Protein AF-0000000075577951 (afdb_homodimer)

Solvent-accessible surface area (backbone atoms only — not comparable to full-atom values): 28422 Å² total; per-residue (Å²): 123,66,68,64,53,49,51,53,47,49,51,44,47,50,46,43,51,49,44,49,42,41,49,50,44,46,59,52,50,75,71,48,52,54,40,31,52,36,65,86,52,68,75,42,83,46,77,50,74,45,65,58,77,74,46,43,27,40,37,38,37,40,43,59,28,31,39,38,39,33,40,34,94,49,81,39,32,39,36,40,36,66,30,34,89,42,36,40,73,51,77,44,75,44,93,87,18,33,40,32,37,35,57,42,68,54,70,74,29,86,74,49,88,84,49,65,50,68,63,73,75,48,56,38,39,35,34,34,26,40,81,45,54,27,36,40,36,40,37,21,48,43,8,33,39,36,39,33,52,34,40,53,25,37,32,38,39,38,36,22,35,38,14,40,38,39,40,32,42,35,36,27,59,28,37,39,38,40,37,26,39,38,18,39,39,38,37,34,44,34,34,22,55,19,35,38,42,39,38,21,38,39,12,44,35,38,41,34,45,31,42,29,56,20,38,37,38,38,40,24,42,40,20,36,39,40,38,29,52,27,38,33,64,29,49,36,38,42,39,18,42,39,10,36,41,36,31,41,47,32,32,56,47,33,40,38,39,39,24,41,42,17,39,37,38,34,29,34,43,36,60,53,56,38,20,34,58,46,73,49,36,67,71,23,55,80,45,61,76,70,58,29,79,39,92,25,39,36,40,37,39,18,42,44,11,36,36,40,45,46,64,36,73,73,126,121,65,68,65,52,49,53,54,47,48,51,44,48,49,46,42,51,47,43,49,42,42,49,50,43,49,59,50,53,71,74,49,51,57,39,29,50,36,67,85,52,69,76,42,82,43,77,49,74,44,68,57,77,73,46,42,27,41,39,38,40,39,45,58,29,32,39,38,38,32,39,33,92,48,83,39,33,39,36,41,36,68,30,35,89,41,36,40,71,51,76,46,74,44,94,85,18,31,41,33,37,36,57,44,69,52,68,74,25,88,74,49,86,81,52,66,49,71,62,72,74,48,54,39,39,35,35,34,26,40,81,46,54,26,37,40,35,41,36,20,47,45,8,33,39,35,39,34,51,35,38,53,25,37,33,40,40,39,37,22,35,39,13,39,38,38,40,33,43,34,36,26,61,28,37,40,36,40,38,27,39,39,17,41,39,38,39,33,44,34,36,22,56,20,34,38,40,39,38,22,38,40,12,45,35,38,39,34,44,30,42,28,56,21,37,38,39,37,40,24,42,39,21,37,39,38,37,29,51,28,39,33,65,29,49,36,38,42,39,18,41,40,9,35,41,36,33,40,47,32,32,58,46,33,40,38,39,39,25,42,42,18,39,36,38,33,30,33,44,37,60,54,57,37,21,34,57,45,76,48,35,69,70,23,55,79,45,62,75,71,59,28,79,38,92,25,39,36,40,36,39,19,41,44,9,35,37,39,44,46,64,36,74,75,126

InterPro domains:
  IPR025164 Toastrack DUF4097 [PF13349] (63-309)

Secondary structure (DSSP, 8-state):
-HHHHHHHHHHHHHHHHHHHHHHHHHHHHHS--GGGG---PPPEEEEEEEESTT--EEEEE-SSSEEEEEEESSSEEEEEEEE-SSEEEEEEE-TTSEEEEEEEE--TTSS-SS--------EEEEEEETT--SEEEEEESSS-EEEEEEEEESEEEEEESSS-EEEEEEEESS-EEEEESSS-EEEEEEEESS-EEEEESSS-EEEEEEEESS-EEEEESSS-EEEEEEEESSEEEEEESSSPEEEEEEE-SEEEEEESSS-EEEEEES-GGGEEEEEEESSS-EE-PPP--SSEEEEEEESSS-EEEEEE---/-HHHHHHHHHHHHHHHHHHHHHHHHHHHHHS--GGGG---PPPEEEEEEEESTT--EEEEE-SSSEEEEEEESSSEEEEEEEE-SSEEEEEEE-TTSEEEEEEEE--TTSS-SS--------EEEEEEETT--SEEEEEESSS-EEEEEEEEESEEEEEESSS-EEEEEEEESS-EEEEESSS-EEEEEEEESS-EEEEESSS-EEEEEEEESS-EEEEESSS-EEEEEEEESSEEEEEESSS-EEEEEEE-SEEEEEESSS-EEEEEES-GGGEEEEEEESSS-EE-PPP--SSEEEEEEESSS-EEEEEE---

Nearest PDB structures (foldseek):
  4qrk-assembly1_A  TM=4.619E-01  e=5.070E-09  Clostridium sporogenes ATCC 15579
  4opw-assembly2_B  TM=3.211E-01  e=5.683E-05  Parabacteroides merdae ATCC 43184
  3ljy-assembly2_B  TM=3.492E-01  e=3.381E-04  Parabacteroides distasonis ATCC 8503
  5awf-assembly1_B  TM=2.574E-01  e=2.937E+00  Escherichia coli K-12
  4kh3-assembly1_A  TM=3.863E-01  e=9.010E+00  Escherichia coli CFT073

Structure (mmCIF, N/CA/C/O backbone):
data_AF-0000000075577951-model_v1
#
loop_
_entity.id
_entity.type
_entity.pdbx_description
1 polymer 'DUF4097 domain-containing protein'
#
loop_
_atom_site.group_PDB
_atom_site.id
_atom_site.type_symbol
_atom_site.label_atom_id
_atom_site.label_alt_id
_atom_site.label_comp_id
_atom_site.label_asym_id
_atom_site.label_entity_id
_atom_site.label_seq_id
_atom_site.pdbx_PDB_ins_code
_atom_site.Cartn_x
_atom_site.Cartn_y
_atom_site.Cartn_z
_atom_site.occupancy
_atom_site.B_iso_or_equiv
_atom_site.auth_seq_id
_atom_site.auth_comp_id
_atom_site.auth_asym_id
_atom_site.auth_atom_id
_atom_site.pdbx_PDB_model_num
ATOM 1 N N . MET A 1 1 ? -22.344 7.473 -13.438 1 26.8 1 MET A N 1
ATOM 2 C CA . MET A 1 1 ? -21.141 7.66 -14.25 1 26.8 1 MET A CA 1
ATOM 3 C C . MET A 1 1 ? -19.984 8.172 -13.406 1 26.8 1 MET A C 1
ATOM 5 O O . MET A 1 1 ? -18.828 8.117 -13.82 1 26.8 1 MET A O 1
ATOM 9 N N . LYS A 1 2 ? -20.391 9.039 -12.531 1 35.44 2 LYS A N 1
ATOM 10 C CA . LYS A 1 2 ? -19.516 9.875 -11.703 1 35.44 2 LYS A CA 1
ATOM 11 C C . LYS A 1 2 ? -18.734 9.023 -10.711 1 35.44 2 LYS A C 1
ATOM 13 O O . LYS A 1 2 ? -17.656 9.43 -10.25 1 35.44 2 LYS A O 1
ATOM 18 N N . SER A 1 3 ? -19.422 7.957 -10.344 1 35.75 3 SER A N 1
ATOM 19 C CA . SER A 1 3 ? -19 7.223 -9.156 1 35.75 3 SER A CA 1
ATOM 20 C C . SER A 1 3 ? -17.75 6.398 -9.422 1 35.75 3 SER A C 1
ATOM 22 O O . SER A 1 3 ? -16.844 6.332 -8.578 1 35.75 3 SER A O 1
ATOM 24 N N . LYS A 1 4 ? -17.672 5.883 -10.656 1 34.44 4 LYS A N 1
ATOM 25 C CA . LYS A 1 4 ? -16.516 5.109 -11.117 1 34.44 4 LYS A CA 1
ATOM 26 C C . LYS A 1 4 ? -15.266 5.973 -11.18 1 34.44 4 LYS A C 1
ATOM 28 O O . LYS A 1 4 ? -14.18 5.535 -10.789 1 34.44 4 LYS A O 1
ATOM 33 N N . TYR A 1 5 ? -15.492 7.168 -11.727 1 35.88 5 TYR A N 1
ATOM 34 C CA . TYR A 1 5 ? -14.43 8.148 -11.922 1 35.88 5 TYR A CA 1
ATOM 35 C C . TYR A 1 5 ? -13.82 8.555 -10.586 1 35.88 5 TYR A C 1
ATOM 37 O O . TYR A 1 5 ? -12.609 8.758 -10.484 1 35.88 5 TYR A O 1
ATOM 45 N N . SER A 1 6 ? -14.672 8.492 -9.664 1 41.22 6 SER A N 1
ATOM 46 C CA . SER A 1 6 ? -14.203 9.023 -8.391 1 41.22 6 SER A CA 1
ATOM 47 C C . SER A 1 6 ? -13.266 8.047 -7.691 1 41.22 6 SER A C 1
ATOM 49 O O . SER A 1 6 ? -12.266 8.445 -7.094 1 41.22 6 SER A O 1
ATOM 51 N N . ILE A 1 7 ? -13.555 6.734 -7.918 1 35.53 7 ILE A N 1
ATOM 52 C CA . ILE A 1 7 ? -12.695 5.723 -7.312 1 35.53 7 ILE A CA 1
ATOM 53 C C . ILE A 1 7 ? -11.336 5.711 -8.016 1 35.53 7 ILE A C 1
ATOM 55 O O . ILE A 1 7 ? -10.297 5.652 -7.363 1 35.53 7 ILE A O 1
ATOM 59 N N . LEU A 1 8 ? -11.312 5.77 -9.312 1 37.78 8 LEU A N 1
ATOM 60 C CA . LEU A 1 8 ? -10.094 5.867 -10.109 1 37.78 8 LEU A CA 1
ATOM 61 C C . LEU A 1 8 ? -9.273 7.086 -9.711 1 37.78 8 LEU A C 1
ATOM 63 O O . LEU A 1 8 ? -8.047 7.008 -9.594 1 37.78 8 LEU A O 1
ATOM 67 N N . MET A 1 9 ? -9.938 8.07 -9.508 1 39.5 9 MET A N 1
ATOM 68 C CA . MET A 1 9 ? -9.258 9.297 -9.109 1 39.5 9 MET A CA 1
ATOM 69 C C . MET A 1 9 ? -8.664 9.164 -7.707 1 39.5 9 MET A C 1
ATOM 71 O O . MET A 1 9 ? -7.586 9.688 -7.43 1 39.5 9 MET A O 1
ATOM 75 N N . LEU A 1 10 ? -9.344 8.461 -6.953 1 36.28 10 LEU A N 1
ATOM 76 C CA . LEU A 1 10 ? -8.875 8.289 -5.586 1 36.28 10 LEU A CA 1
ATOM 77 C C . LEU A 1 10 ? -7.633 7.402 -5.543 1 36.28 10 LEU A C 1
ATOM 79 O O . LEU A 1 10 ? -6.676 7.699 -4.824 1 36.28 10 LEU A O 1
ATOM 83 N N . ILE A 1 11 ? -7.695 6.363 -6.34 1 38.88 11 ILE A N 1
ATOM 84 C CA . ILE A 1 11 ? -6.531 5.5 -6.504 1 38.88 11 ILE A CA 1
ATOM 85 C C . ILE A 1 11 ? -5.41 6.273 -7.195 1 38.88 11 ILE A C 1
ATOM 87 O O . ILE A 1 11 ? -4.25 6.199 -6.785 1 38.88 11 ILE A O 1
ATOM 91 N N . ALA A 1 12 ? -5.777 6.98 -8.109 1 39.97 12 ALA A N 1
ATOM 92 C CA . ALA A 1 12 ? -4.836 7.895 -8.758 1 39.97 12 ALA A CA 1
ATOM 93 C C . ALA A 1 12 ? -4.23 8.859 -7.746 1 39.97 12 ALA A C 1
ATOM 95 O O . ALA A 1 12 ? -3.035 9.156 -7.793 1 39.97 12 ALA A O 1
ATOM 96 N N . GLY A 1 13 ? -5.082 9.336 -6.977 1 39.81 13 GLY A N 1
ATOM 97 C CA . GLY A 1 13 ? -4.566 10.234 -5.957 1 39.81 13 GLY A CA 1
ATOM 98 C C . GLY A 1 13 ? -3.586 9.57 -5.012 1 39.81 13 GLY A C 1
ATOM 99 O O . GLY A 1 13 ? -2.57 10.164 -4.645 1 39.81 13 GLY A O 1
ATOM 100 N N . GLY A 1 14 ? -3.963 8.359 -4.602 1 39.69 14 GLY A N 1
ATOM 101 C CA . GLY A 1 14 ? -3.01 7.621 -3.791 1 39.69 14 GLY A CA 1
ATOM 102 C C . GLY A 1 14 ? -1.728 7.289 -4.531 1 39.69 14 GLY A C 1
ATOM 103 O O . GLY A 1 14 ? -0.636 7.383 -3.965 1 39.69 14 GLY A O 1
ATOM 104 N N . LEU A 1 15 ? -1.855 6.836 -5.738 1 40.56 15 LEU A N 1
ATOM 105 C CA . LEU A 1 15 ? -0.686 6.645 -6.59 1 40.56 15 LEU A CA 1
ATOM 106 C C . LEU A 1 15 ? 0.047 7.965 -6.809 1 40.56 15 LEU A C 1
ATOM 108 O O . LEU A 1 15 ? 1.276 7.988 -6.895 1 40.56 15 LEU A O 1
ATOM 112 N N . ILE A 1 16 ? -0.67 8.93 -6.949 1 39.38 16 ILE A N 1
ATOM 113 C CA . ILE A 1 16 ? -0.046 10.25 -6.965 1 39.38 16 ILE A CA 1
ATOM 114 C C . ILE A 1 16 ? 0.729 10.469 -5.668 1 39.38 16 ILE A C 1
ATOM 116 O O . ILE A 1 16 ? 1.86 10.961 -5.688 1 39.38 16 ILE A O 1
ATOM 120 N N . LEU A 1 17 ? 0.07 10.164 -4.664 1 39.19 17 LEU A N 1
ATOM 121 C CA . LEU A 1 17 ? 0.799 10.344 -3.412 1 39.19 17 LEU A CA 1
ATOM 122 C C . LEU A 1 17 ? 2.025 9.438 -3.363 1 39.19 17 LEU A C 1
ATOM 124 O O . LEU A 1 17 ? 3.098 9.867 -2.926 1 39.19 17 LEU A O 1
ATOM 128 N N . LEU A 1 18 ? 1.826 8.156 -3.857 1 43.22 18 LEU A N 1
ATOM 129 C CA . LEU A 1 18 ? 2.99 7.285 -3.959 1 43.22 18 LEU A CA 1
ATOM 130 C C . LEU A 1 18 ? 3.959 7.793 -5.023 1 43.22 18 LEU A C 1
ATOM 132 O O . LEU A 1 18 ? 5.176 7.723 -4.844 1 43.22 18 LEU A O 1
ATOM 136 N N . GLY A 1 19 ? 3.416 8.141 -6.141 1 42.19 19 GLY A N 1
ATOM 137 C CA . GLY A 1 19 ? 4.246 8.836 -7.113 1 42.19 19 GLY A CA 1
ATOM 138 C C . GLY A 1 19 ? 4.992 10.016 -6.531 1 42.19 19 GLY A C 1
ATOM 139 O O . GLY A 1 19 ? 6.168 10.234 -6.844 1 42.19 19 GLY A O 1
ATOM 140 N N . ALA A 1 20 ? 4.297 10.836 -5.891 1 40.81 20 ALA A N 1
ATOM 141 C CA . ALA A 1 20 ? 4.953 11.984 -5.262 1 40.81 20 ALA A CA 1
ATOM 142 C C . ALA A 1 20 ? 6.039 11.523 -4.289 1 40.81 20 ALA A C 1
ATOM 144 O O . ALA A 1 20 ? 7.121 12.117 -4.234 1 40.81 20 ALA A O 1
ATOM 145 N N . ILE A 1 21 ? 5.707 10.586 -3.553 1 40.59 21 ILE A N 1
ATOM 146 C CA . ILE A 1 21 ? 6.75 10.078 -2.67 1 40.59 21 ILE A CA 1
ATOM 147 C C . ILE A 1 21 ? 7.922 9.555 -3.5 1 40.59 21 ILE A C 1
ATOM 149 O O . ILE A 1 21 ? 9.086 9.828 -3.191 1 40.59 21 ILE A O 1
ATOM 153 N N . LEU A 1 22 ? 7.539 8.797 -4.547 1 41.44 22 LEU A N 1
ATOM 154 C CA . LEU A 1 22 ? 8.594 8.266 -5.406 1 41.44 22 LEU A CA 1
ATOM 155 C C . LEU A 1 22 ? 9.297 9.391 -6.152 1 41.44 22 LEU A C 1
ATOM 157 O O . LEU A 1 22 ? 10.516 9.344 -6.359 1 41.44 22 LEU A O 1
ATOM 161 N N . SER A 1 23 ? 8.555 10.289 -6.633 1 40.75 23 SER A N 1
ATOM 162 C CA . SER A 1 23 ? 9.25 11.438 -7.199 1 40.75 23 SER A CA 1
ATOM 163 C C . SER A 1 23 ? 10.219 12.047 -6.191 1 40.75 23 SER A C 1
ATOM 165 O O . SER A 1 23 ? 11.312 12.477 -6.559 1 40.75 23 SER A O 1
ATOM 167 N N . LEU A 1 24 ? 9.781 12.211 -5.074 1 37.88 24 LEU A N 1
ATOM 168 C CA . LEU A 1 24 ? 10.688 12.734 -4.051 1 37.88 24 LEU A CA 1
ATOM 169 C C . LEU A 1 24 ? 11.867 11.789 -3.836 1 37.88 24 LEU A C 1
ATOM 171 O O . LEU A 1 24 ? 13 12.242 -3.678 1 37.88 24 LEU A O 1
ATOM 175 N N . LEU A 1 25 ? 11.484 10.477 -3.801 1 38.94 25 LEU A N 1
ATOM 176 C CA . LEU A 1 25 ? 12.609 9.562 -3.668 1 38.94 25 LEU A CA 1
ATOM 177 C C . LEU A 1 25 ? 13.477 9.578 -4.926 1 38.94 25 LEU A C 1
ATOM 179 O O . LEU A 1 25 ? 14.703 9.5 -4.84 1 38.94 25 LEU A O 1
ATOM 183 N N . ALA A 1 26 ? 12.93 9.43 -6.031 1 37.59 26 ALA A N 1
ATOM 184 C CA . ALA A 1 26 ? 13.711 9.516 -7.262 1 37.59 26 ALA A CA 1
ATOM 185 C C . ALA A 1 26 ? 14.633 10.734 -7.242 1 37.59 26 ALA A C 1
ATOM 187 O O . ALA A 1 26 ? 15.789 10.656 -7.664 1 37.59 26 ALA A O 1
ATOM 188 N N . PHE A 1 27 ? 14.07 11.875 -7 1 34.31 27 PHE A N 1
ATOM 189 C CA . PHE A 1 27 ? 14.945 13.039 -6.914 1 34.31 27 PHE A CA 1
ATOM 190 C C . PHE A 1 27 ? 15.977 12.867 -5.812 1 34.31 27 PHE A C 1
ATOM 192 O O . PHE A 1 27 ? 17.125 13.273 -5.961 1 34.31 27 PHE A O 1
ATOM 199 N N . ALA A 1 28 ? 15.492 12.555 -4.734 1 33.59 28 ALA A N 1
ATOM 200 C CA . ALA A 1 28 ? 16.469 12.43 -3.654 1 33.59 28 ALA A CA 1
ATOM 201 C C . ALA A 1 28 ? 17.578 11.453 -4.023 1 33.59 28 ALA A C 1
ATOM 203 O O . ALA A 1 28 ? 18.734 11.656 -3.654 1 33.59 28 ALA A O 1
ATOM 204 N N . LEU A 1 29 ? 17.141 10.281 -4.699 1 33.06 29 LEU A N 1
ATOM 205 C CA . LEU A 1 29 ? 18.156 9.273 -4.969 1 33.06 29 LEU A CA 1
ATOM 206 C C . LEU A 1 29 ? 18.859 9.555 -6.297 1 33.06 29 LEU A C 1
ATOM 208 O O . LEU A 1 29 ? 19.922 8.984 -6.578 1 33.06 29 LEU A O 1
ATOM 212 N N . VAL A 1 30 ? 18.266 10.047 -7.227 1 32.72 30 VAL A N 1
ATOM 213 C CA . VAL A 1 30 ? 18.922 10.016 -8.531 1 32.72 30 VAL A CA 1
ATOM 214 C C . VAL A 1 30 ? 20.328 10.594 -8.422 1 32.72 30 VAL A C 1
ATOM 216 O O . VAL A 1 30 ? 21.234 10.148 -9.117 1 32.72 30 VAL A O 1
ATOM 219 N N . GLY A 1 31 ? 20.453 11.609 -7.523 1 32.19 31 GLY A N 1
ATOM 220 C CA . GLY A 1 31 ? 21.781 12.211 -7.473 1 32.19 31 GLY A CA 1
ATOM 221 C C . GLY A 1 31 ? 22.391 12.188 -6.082 1 32.19 31 GLY A C 1
ATOM 222 O O . GLY A 1 31 ? 23.359 12.891 -5.816 1 32.19 31 GLY A O 1
ATOM 223 N N . PHE A 1 32 ? 21.531 11.734 -5.227 1 31.5 32 PHE A N 1
ATOM 224 C CA . PHE A 1 32 ? 22.078 11.82 -3.877 1 31.5 32 PHE A CA 1
ATOM 225 C C . PHE A 1 32 ? 23.141 10.75 -3.648 1 31.5 32 PHE A C 1
ATOM 227 O O . PHE A 1 32 ? 22.922 9.578 -3.98 1 31.5 32 PHE A O 1
ATOM 234 N N . ASN A 1 33 ? 24.203 11.07 -3.822 1 30.69 33 ASN A N 1
ATOM 235 C CA . ASN A 1 33 ? 25.281 10.203 -3.365 1 30.69 33 ASN A CA 1
ATOM 236 C C . ASN A 1 33 ? 25.375 10.195 -1.842 1 30.69 33 ASN A C 1
ATOM 238 O O . ASN A 1 33 ? 25.844 11.164 -1.241 1 30.69 33 ASN A O 1
ATOM 242 N N . TRP A 1 34 ? 24.547 9.492 -1.273 1 32.16 34 TRP A N 1
ATOM 243 C CA . TRP A 1 34 ? 24.328 9.297 0.157 1 32.16 34 TRP A CA 1
ATOM 244 C C . TRP A 1 34 ? 25.656 9.156 0.898 1 32.16 34 TRP A C 1
ATOM 246 O O . TRP A 1 34 ? 25.719 9.359 2.113 1 32.16 34 TRP A O 1
ATOM 256 N N . ASN A 1 35 ? 26.609 8.742 0.241 1 34.06 35 ASN A N 1
ATOM 257 C CA . ASN A 1 35 ? 27.891 8.453 0.857 1 34.06 35 ASN A CA 1
ATOM 258 C C . ASN A 1 35 ? 28.516 9.703 1.479 1 34.06 35 ASN A C 1
ATOM 260 O O . ASN A 1 35 ? 29.453 9.609 2.264 1 34.06 35 ASN A O 1
ATOM 264 N N . ALA A 1 36 ? 28.062 10.867 1.049 1 34.06 36 ALA A N 1
ATOM 265 C CA . ALA A 1 36 ? 28.734 12.094 1.466 1 34.06 36 ALA A CA 1
ATOM 266 C C . ALA A 1 36 ? 28.375 12.469 2.896 1 34.06 36 ALA A C 1
ATOM 268 O O . ALA A 1 36 ? 28.828 13.484 3.418 1 34.06 36 ALA A O 1
ATOM 269 N N . LEU A 1 37 ? 27.547 11.805 3.48 1 37.41 37 LEU A N 1
ATOM 270 C CA . LEU A 1 37 ? 26.922 12.391 4.66 1 37.41 37 LEU A CA 1
ATOM 271 C C . LEU A 1 37 ? 27.781 12.156 5.898 1 37.41 37 LEU A C 1
ATOM 273 O O . LEU A 1 37 ? 27.453 12.633 6.988 1 37.41 37 LEU A O 1
ATOM 277 N N . ASN A 1 38 ? 28.719 11.18 6.008 1 33.84 38 ASN A N 1
ATOM 278 C CA . ASN A 1 38 ? 29.281 10.859 7.316 1 33.84 38 ASN A CA 1
ATOM 279 C C . ASN A 1 38 ? 30.344 11.875 7.738 1 33.84 38 ASN A C 1
ATOM 281 O O . ASN A 1 38 ? 31.516 11.531 7.871 1 33.84 38 ASN A O 1
ATOM 285 N N . SER A 1 39 ? 30.469 13 7.199 1 40.56 39 SER A N 1
ATOM 286 C CA . SER A 1 39 ? 31.625 13.688 7.773 1 40.56 39 SER A CA 1
ATOM 287 C C . SER A 1 39 ? 31.297 14.266 9.148 1 40.56 39 SER A C 1
ATOM 289 O O . SER A 1 39 ? 30.25 14.867 9.336 1 40.56 39 SER A O 1
ATOM 291 N N . GLY A 1 40 ? 31.766 13.609 10.195 1 50.06 40 GLY A N 1
ATOM 292 C CA . GLY A 1 40 ? 31.906 14.055 11.578 1 50.06 40 GLY A CA 1
ATOM 293 C C . GLY A 1 40 ? 32.312 15.516 11.695 1 50.06 40 GLY A C 1
ATOM 294 O O . GLY A 1 40 ? 33.062 15.875 12.602 1 50.06 40 GLY A O 1
ATOM 295 N N . SER A 1 41 ? 31.953 16.234 10.664 1 59.75 41 SER A N 1
ATOM 296 C CA . SER A 1 41 ? 32.406 17.609 10.867 1 59.75 41 SER A CA 1
ATOM 297 C C . SER A 1 41 ? 31.609 18.281 11.992 1 59.75 41 SER A C 1
ATOM 299 O O . SER A 1 41 ? 30.453 17.922 12.25 1 59.75 41 SER A O 1
ATOM 301 N N . PRO A 1 42 ? 32.25 19.094 12.758 1 68.94 42 PRO A N 1
ATOM 302 C CA . PRO A 1 42 ? 31.594 19.781 13.875 1 68.94 42 PRO A CA 1
ATOM 303 C C . PRO A 1 42 ? 30.281 20.453 13.469 1 68.94 42 PRO A C 1
ATOM 305 O O . PRO A 1 42 ? 30.188 21 12.367 1 68.94 42 PRO A O 1
ATOM 308 N N . VAL A 1 43 ? 29.266 20.25 14.258 1 79.31 43 VAL A N 1
ATOM 309 C CA . VAL A 1 43 ? 27.938 20.828 14.062 1 79.31 43 VAL A CA 1
ATOM 310 C C . VAL A 1 43 ? 27.891 22.219 14.672 1 79.31 43 VAL A C 1
ATOM 312 O O . VAL A 1 43 ? 28.328 22.422 15.805 1 79.31 43 VAL A O 1
ATOM 315 N N . GLU A 1 44 ? 27.609 23.234 13.859 1 88.06 44 GLU A N 1
ATOM 316 C CA . GLU A 1 44 ? 27.438 24.594 14.344 1 88.06 44 GLU A CA 1
ATOM 317 C C . GLU A 1 44 ? 25.953 24.938 14.492 1 88.06 44 GLU A C 1
ATOM 319 O O . GLU A 1 44 ? 25.156 24.641 13.602 1 88.06 44 GLU A O 1
ATOM 324 N N . GLU A 1 45 ? 25.688 25.578 15.633 1 91.31 45 GLU A N 1
ATOM 325 C CA . GLU A 1 45 ? 24.328 26.078 15.875 1 91.31 45 GLU A CA 1
ATOM 326 C C . GLU A 1 45 ? 24.094 27.406 15.172 1 91.31 45 GLU A C 1
ATOM 328 O O . GLU A 1 45 ? 24.953 28.297 15.227 1 91.31 45 GLU A O 1
ATOM 333 N N . LYS A 1 46 ? 22.969 27.453 14.492 1 94.44 46 LYS A N 1
ATOM 334 C CA . LYS A 1 46 ? 22.641 28.688 13.766 1 94.44 46 LYS A CA 1
ATOM 335 C C . LYS A 1 46 ? 21.234 29.172 14.117 1 94.44 46 LYS A C 1
ATOM 337 O O . LYS A 1 46 ? 20.375 28.375 14.484 1 94.44 46 LYS A O 1
ATOM 342 N N . ASN A 1 47 ? 21.156 30.516 14.07 1 95.94 47 ASN A N 1
ATOM 343 C CA . ASN A 1 47 ? 19.875 31.156 14.266 1 95.94 47 ASN A CA 1
ATOM 344 C C . ASN A 1 47 ? 19.562 32.156 13.141 1 95.94 47 ASN A C 1
ATOM 346 O O . ASN A 1 47 ? 20.453 32.844 12.664 1 95.94 47 ASN A O 1
ATOM 350 N N . TYR A 1 48 ? 18.359 32.125 12.695 1 96.56 48 TYR A N 1
ATOM 351 C CA . TYR A 1 48 ? 17.859 33.062 11.688 1 96.56 48 TYR A CA 1
ATOM 352 C C . TYR A 1 48 ? 16.516 33.656 12.117 1 96.56 48 TYR A C 1
ATOM 354 O O . TYR A 1 48 ? 15.664 32.969 12.656 1 96.56 48 TYR A O 1
ATOM 362 N N . THR A 1 49 ? 16.375 34.969 12.031 1 96.75 49 THR A N 1
ATOM 363 C CA . THR A 1 49 ? 15.125 35.656 12.328 1 96.75 49 THR A CA 1
ATOM 364 C C . THR A 1 49 ? 14.617 36.406 11.109 1 96.75 49 THR A C 1
ATOM 366 O O . THR A 1 49 ? 15.406 36.812 10.266 1 96.75 49 THR A O 1
ATOM 369 N N . HIS A 1 50 ? 13.312 36.438 11.016 1 95.94 50 HIS A N 1
ATOM 370 C CA . HIS A 1 50 ? 12.695 37.188 9.93 1 95.94 50 HIS A CA 1
ATOM 371 C C . HIS A 1 50 ? 11.406 37.844 10.391 1 95.94 50 HIS A C 1
ATOM 373 O O . HIS A 1 50 ? 10.602 37.25 11.094 1 95.94 50 HIS A O 1
ATOM 379 N N . ASP A 1 51 ? 11.234 39.094 9.953 1 94.19 51 ASP A N 1
ATOM 380 C CA . ASP A 1 51 ? 10 39.812 10.25 1 94.19 51 ASP A CA 1
ATOM 381 C C . ASP A 1 51 ? 8.836 39.25 9.43 1 94.19 51 ASP A C 1
ATOM 383 O O . ASP A 1 51 ? 9.039 38.719 8.352 1 94.19 51 ASP A O 1
ATOM 387 N N . LEU A 1 52 ? 7.617 39.531 9.93 1 93.38 52 LEU A N 1
ATOM 388 C CA . LEU A 1 52 ? 6.43 39 9.258 1 93.38 52 LEU A CA 1
ATOM 389 C C . LEU A 1 52 ? 6.062 39.875 8.055 1 93.38 52 LEU A C 1
ATOM 391 O O . LEU A 1 52 ? 5.27 39.438 7.207 1 93.38 52 LEU A O 1
ATOM 395 N N . ASN A 1 53 ? 6.684 40.969 8.062 1 88.62 53 ASN A N 1
ATOM 396 C CA . ASN A 1 53 ? 6.301 41.906 7.008 1 88.62 53 ASN A CA 1
ATOM 397 C C . ASN A 1 53 ? 6.57 41.312 5.621 1 88.62 53 ASN A C 1
ATOM 399 O O . ASN A 1 53 ? 7.691 40.906 5.324 1 88.62 53 ASN A O 1
ATOM 403 N N . GLY A 1 54 ? 5.496 41.281 4.828 1 88.06 54 GLY A N 1
ATOM 404 C CA . GLY A 1 54 ? 5.609 40.844 3.445 1 88.06 54 GLY A CA 1
ATOM 405 C C . GLY A 1 54 ? 5.664 39.344 3.295 1 88.06 54 GLY A C 1
ATOM 406 O O . GLY A 1 54 ? 5.746 38.812 2.178 1 88.06 54 GLY A O 1
ATOM 407 N N . LEU A 1 55 ? 5.473 38.656 4.434 1 93.62 55 LEU A N 1
ATOM 408 C CA . LEU A 1 55 ? 5.562 37.219 4.383 1 93.62 55 LEU A CA 1
ATOM 409 C C . LEU A 1 55 ? 4.184 36.594 4.199 1 93.62 55 LEU A C 1
ATOM 411 O O . LEU A 1 55 ? 3.248 36.906 4.938 1 93.62 55 LEU A O 1
ATOM 415 N N . ASN A 1 56 ? 4.062 35.75 3.203 1 94.06 56 ASN A N 1
ATOM 416 C CA . ASN A 1 56 ? 2.768 35.094 3.002 1 94.06 56 ASN A CA 1
ATOM 417 C C . ASN A 1 56 ? 2.891 33.594 3.02 1 94.06 56 ASN A C 1
ATOM 419 O O . ASN A 1 56 ? 1.892 32.875 2.883 1 94.06 56 ASN A O 1
ATOM 423 N N . GLY A 1 57 ? 4.117 33.125 3.197 1 96.31 57 GLY A N 1
ATOM 424 C CA . GLY A 1 57 ? 4.27 31.672 3.232 1 96.31 57 GLY A CA 1
ATOM 425 C C . GLY A 1 57 ? 5.582 31.219 3.844 1 96.31 57 GLY A C 1
ATOM 426 O O . GLY A 1 57 ? 6.586 31.922 3.764 1 96.31 57 GLY A O 1
ATOM 427 N N . LEU A 1 58 ? 5.598 30.109 4.441 1 97.38 58 LEU A N 1
ATOM 428 C CA . LEU A 1 58 ? 6.758 29.406 4.965 1 97.38 58 LEU A CA 1
ATOM 429 C C . LEU A 1 58 ? 6.875 28.016 4.328 1 97.38 58 LEU A C 1
ATOM 431 O O . LEU A 1 58 ? 5.969 27.188 4.453 1 97.38 58 LEU A O 1
ATOM 435 N N . VAL A 1 59 ? 7.941 27.797 3.607 1 93.06 59 VAL A N 1
ATOM 436 C CA . VAL A 1 59 ? 8.141 26.531 2.904 1 93.06 59 VAL A CA 1
ATOM 437 C C . VAL A 1 59 ? 9.422 25.859 3.402 1 93.06 59 VAL A C 1
ATOM 439 O O . VAL A 1 59 ? 10.516 26.391 3.229 1 93.06 59 VAL A O 1
ATOM 442 N N . VAL A 1 60 ? 9.25 24.703 4.004 1 94.12 60 VAL A N 1
ATOM 443 C CA . VAL A 1 60 ? 10.391 23.984 4.57 1 94.12 60 VAL A CA 1
ATOM 444 C C . VAL A 1 60 ? 10.562 22.641 3.861 1 94.12 60 VAL A C 1
ATOM 446 O O . VAL A 1 60 ? 9.625 21.844 3.793 1 94.12 60 VAL A O 1
ATOM 449 N N . THR A 1 61 ? 11.672 22.406 3.324 1 84.94 61 THR A N 1
ATOM 450 C CA . THR A 1 61 ? 11.992 21.141 2.695 1 84.94 61 THR A CA 1
ATOM 451 C C . THR A 1 61 ? 13.188 20.484 3.381 1 84.94 61 THR A C 1
ATOM 453 O O . THR A 1 61 ? 14.305 21.016 3.342 1 84.94 61 THR A O 1
ATOM 456 N N . GLY A 1 62 ? 12.828 19.359 3.979 1 80.62 62 GLY A N 1
ATOM 457 C CA . GLY A 1 62 ? 13.883 18.625 4.672 1 80.62 62 GLY A CA 1
ATOM 458 C C . GLY A 1 62 ? 14.242 17.328 4 1 80.62 62 GLY A C 1
ATOM 459 O O . GLY A 1 62 ? 13.664 16.969 2.973 1 80.62 62 GLY A O 1
ATOM 460 N N . LEU A 1 63 ? 15.234 16.688 4.527 1 78.75 63 LEU A N 1
ATOM 461 C CA . LEU A 1 63 ? 15.68 15.367 4.086 1 78.75 63 LEU A CA 1
ATOM 462 C C . LEU A 1 63 ? 15.422 14.32 5.16 1 78.75 63 LEU A C 1
ATOM 464 O O . LEU A 1 63 ? 14.375 13.664 5.16 1 78.75 63 LEU A O 1
ATOM 468 N N . ASP A 1 64 ? 16.281 14.18 6.113 1 78.38 64 ASP A N 1
ATOM 469 C CA . ASP A 1 64 ? 16.078 13.227 7.203 1 78.38 64 ASP A CA 1
ATOM 470 C C . ASP A 1 64 ? 15.922 13.953 8.539 1 78.38 64 ASP A C 1
ATOM 472 O O . ASP A 1 64 ? 15.852 13.312 9.594 1 78.38 64 ASP A O 1
ATOM 476 N N . ASP A 1 65 ? 15.852 15.312 8.445 1 83.38 65 ASP A N 1
ATOM 477 C CA . ASP A 1 65 ? 15.727 16.094 9.672 1 83.38 65 ASP A CA 1
ATOM 478 C C . ASP A 1 65 ? 14.273 16.188 10.125 1 83.38 65 ASP A C 1
ATOM 480 O O . ASP A 1 65 ? 13.352 16.125 9.305 1 83.38 65 ASP A O 1
ATOM 484 N N . THR A 1 66 ? 14.203 16.297 11.461 1 92.75 66 THR A N 1
ATOM 485 C CA . THR A 1 66 ? 12.898 16.609 12.039 1 92.75 66 THR A CA 1
ATOM 486 C C . THR A 1 66 ? 12.586 18.094 11.891 1 92.75 66 THR A C 1
ATOM 488 O O . THR A 1 66 ? 13.422 18.953 12.18 1 92.75 66 THR A O 1
ATOM 491 N N . VAL A 1 67 ? 11.461 18.422 11.391 1 96.5 67 VAL A N 1
ATOM 492 C CA . VAL A 1 67 ? 10.984 19.797 11.266 1 96.5 67 VAL A CA 1
ATOM 493 C C . VAL A 1 67 ? 9.914 20.078 12.312 1 96.5 67 VAL A C 1
ATOM 495 O O . VAL A 1 67 ? 8.883 19.406 12.352 1 96.5 67 VAL A O 1
ATOM 498 N N . VAL A 1 68 ? 10.234 21.031 13.18 1 98.25 68 VAL A N 1
ATOM 499 C CA . VAL A 1 68 ? 9.281 21.438 14.203 1 98.25 68 VAL A CA 1
ATOM 500 C C . VAL A 1 68 ? 8.859 22.891 13.969 1 98.25 68 VAL A C 1
ATOM 502 O O . VAL A 1 68 ? 9.695 23.797 13.977 1 98.25 68 VAL A O 1
ATOM 505 N N . ILE A 1 69 ? 7.582 23.109 13.75 1 98.38 69 ILE A N 1
ATOM 506 C CA . ILE A 1 69 ? 7.035 24.453 13.594 1 98.38 69 ILE A CA 1
ATOM 507 C C . ILE A 1 69 ? 6.004 24.719 14.688 1 98.38 69 ILE A C 1
ATOM 509 O O . ILE A 1 69 ? 4.988 24.031 14.773 1 98.38 69 ILE A O 1
ATOM 513 N N . THR A 1 70 ? 6.266 25.719 15.469 1 98.25 70 THR A N 1
ATOM 514 C CA . THR A 1 70 ? 5.375 25.984 16.594 1 98.25 70 THR A CA 1
ATOM 515 C C . THR A 1 70 ? 5.012 27.469 16.641 1 98.25 70 THR A C 1
ATOM 517 O O . THR A 1 70 ? 5.812 28.328 16.266 1 98.25 70 THR A O 1
ATOM 520 N N . GLY A 1 71 ? 3.828 27.734 17.141 1 97.44 71 GLY A N 1
ATOM 521 C CA . GLY A 1 71 ? 3.432 29.109 17.375 1 97.44 71 GLY A CA 1
ATOM 522 C C . GLY A 1 71 ? 4.184 29.766 18.531 1 97.44 71 GLY A C 1
ATOM 523 O O . GLY A 1 71 ? 4.539 29.094 19.5 1 97.44 71 GLY A O 1
ATOM 524 N N . SER A 1 72 ? 4.406 31.062 18.328 1 96.5 72 SER A N 1
ATOM 525 C CA . SER A 1 72 ? 5.098 31.797 19.359 1 96.5 72 SER A CA 1
ATOM 526 C C . SER A 1 72 ? 4.449 33.156 19.594 1 96.5 72 SER A C 1
ATOM 528 O O . SER A 1 72 ? 3.697 33.656 18.75 1 96.5 72 SER A O 1
ATOM 530 N N . ASP A 1 73 ? 4.789 33.781 20.781 1 94.38 73 ASP A N 1
ATOM 531 C CA . ASP A 1 73 ? 4.285 35.125 21.094 1 94.38 73 ASP A CA 1
ATOM 532 C C . ASP A 1 73 ? 5.262 36.219 20.641 1 94.38 73 ASP A C 1
ATOM 534 O O . ASP A 1 73 ? 4.984 37.406 20.781 1 94.38 73 ASP A O 1
ATOM 538 N N . ASP A 1 74 ? 6.293 35.75 20 1 93.19 74 ASP A N 1
ATOM 539 C CA . ASP A 1 74 ? 7.25 36.688 19.469 1 93.19 74 ASP A CA 1
ATOM 540 C C . ASP A 1 74 ? 6.688 37.406 18.234 1 93.19 74 ASP A C 1
ATOM 542 O O . ASP A 1 74 ? 5.68 36.969 17.672 1 93.19 74 ASP A O 1
ATOM 546 N N . ASP A 1 75 ? 7.332 38.5 17.875 1 93 75 ASP A N 1
ATOM 547 C CA . ASP A 1 75 ? 6.848 39.25 16.719 1 93 75 ASP A CA 1
ATOM 548 C C . ASP A 1 75 ? 7.59 38.875 15.445 1 93 75 ASP A C 1
ATOM 550 O O . ASP A 1 75 ? 7.246 39.344 14.359 1 93 75 ASP A O 1
ATOM 554 N N . GLN A 1 76 ? 8.578 37.938 15.656 1 96.19 76 GLN A N 1
ATOM 555 C CA . GLN A 1 76 ? 9.359 37.531 14.5 1 96.19 76 GLN A CA 1
ATOM 556 C C . GLN A 1 76 ? 9.43 36 14.398 1 96.19 76 GLN A C 1
ATOM 558 O O . GLN A 1 76 ? 9.258 35.281 15.398 1 96.19 76 GLN A O 1
ATOM 563 N N . ILE A 1 77 ? 9.602 35.562 13.164 1 97.31 77 ILE A N 1
ATOM 564 C CA . ILE A 1 77 ? 9.922 34.156 12.977 1 97.31 77 ILE A CA 1
ATOM 565 C C . ILE A 1 77 ? 11.336 33.875 13.484 1 97.31 77 ILE A C 1
ATOM 567 O O . ILE A 1 77 ? 12.266 34.625 13.203 1 97.31 77 ILE A O 1
ATOM 571 N N . ASN A 1 78 ? 11.484 32.875 14.258 1 97.94 78 ASN A N 1
ATOM 572 C CA . ASN A 1 78 ? 12.781 32.406 14.734 1 97.94 78 ASN A CA 1
ATOM 573 C C . ASN A 1 78 ? 13.078 31 14.25 1 97.94 78 ASN A C 1
ATOM 575 O O . ASN A 1 78 ? 12.281 30.094 14.461 1 97.94 78 ASN A O 1
ATOM 579 N N . ILE A 1 79 ? 14.156 30.859 13.602 1 97.81 79 ILE A N 1
ATOM 580 C CA . ILE A 1 79 ? 14.57 29.562 13.086 1 97.81 79 ILE A CA 1
ATOM 581 C C . ILE A 1 79 ? 15.875 29.125 13.758 1 97.81 79 ILE A C 1
ATOM 583 O O . ILE A 1 79 ? 16.891 29.828 13.672 1 97.81 79 ILE A O 1
ATOM 587 N N . HIS A 1 80 ? 15.828 28.016 14.406 1 96.69 80 HIS A N 1
ATOM 588 C CA . HIS A 1 80 ? 16.984 27.406 15.055 1 96.69 80 HIS A CA 1
ATOM 589 C C . HIS A 1 80 ? 17.375 26.109 14.359 1 96.69 80 HIS A C 1
ATOM 591 O O . HIS A 1 80 ? 16.547 25.203 14.203 1 96.69 80 HIS A O 1
ATOM 597 N N . TYR A 1 81 ? 18.562 26.047 13.898 1 93.75 81 TYR A N 1
ATOM 598 C CA . TYR A 1 81 ? 18.984 24.859 13.156 1 93.75 81 TYR A CA 1
ATOM 599 C C . TYR A 1 81 ? 20.484 24.609 13.359 1 93.75 81 TYR A C 1
ATOM 601 O O . TYR A 1 81 ? 21.156 25.344 14.086 1 93.75 81 TYR A O 1
ATOM 609 N N . PHE A 1 82 ? 20.906 23.453 12.781 1 88.81 82 PHE A N 1
ATOM 610 C CA . PHE A 1 82 ? 22.297 23.031 12.898 1 88.81 82 PHE A CA 1
ATOM 611 C C . PHE A 1 82 ? 22.891 22.734 11.531 1 88.81 82 PHE A C 1
ATOM 613 O O . PHE A 1 82 ? 22.219 22.172 10.664 1 88.81 82 PHE A O 1
ATOM 620 N N . GLU A 1 83 ? 24.094 23.281 11.367 1 85.69 83 GLU A N 1
ATOM 621 C CA . GLU A 1 83 ? 24.766 23 10.102 1 85.69 83 GLU A CA 1
ATOM 622 C C . GLU A 1 83 ? 26.188 22.5 10.336 1 85.69 83 GLU A C 1
ATOM 624 O O . GLU A 1 83 ? 26.719 22.625 11.438 1 85.69 83 GLU A O 1
ATOM 629 N N . ASN A 1 84 ? 26.625 21.812 9.391 1 80.81 84 ASN A N 1
ATOM 630 C CA . ASN A 1 84 ? 28.031 21.516 9.258 1 80.81 84 ASN A CA 1
ATOM 631 C C . ASN A 1 84 ? 28.5 21.578 7.805 1 80.81 84 ASN A C 1
ATOM 633 O O . ASN A 1 84 ? 27.781 22.125 6.953 1 80.81 84 ASN A O 1
ATOM 637 N N . ASP A 1 85 ? 29.734 21.281 7.621 1 75.19 85 ASP A N 1
ATOM 638 C CA . ASP A 1 85 ? 30.328 21.438 6.293 1 75.19 85 ASP A CA 1
ATOM 639 C C . ASP A 1 85 ? 29.578 20.609 5.258 1 75.19 85 ASP A C 1
ATOM 641 O O . ASP A 1 85 ? 29.625 20.891 4.062 1 75.19 85 ASP A O 1
ATOM 645 N N . GLN A 1 86 ? 28.734 19.719 5.793 1 72.44 86 GLN A N 1
ATOM 646 C CA . GLN A 1 86 ? 28.125 18.781 4.855 1 72.44 86 GLN A CA 1
ATOM 647 C C . GLN A 1 86 ? 26.609 18.969 4.801 1 72.44 86 GLN A C 1
ATOM 649 O O . GLN A 1 86 ? 25.953 18.5 3.869 1 72.44 86 GLN A O 1
ATOM 654 N N . SER A 1 87 ? 26.141 19.5 5.75 1 79.25 87 SER A N 1
ATOM 655 C CA . SER A 1 87 ? 24.703 19.688 5.883 1 79.25 87 SER A CA 1
ATOM 656 C C . SER A 1 87 ? 24.359 21.156 6.176 1 79.25 87 SER A C 1
ATOM 658 O O . SER A 1 87 ? 24.719 21.672 7.23 1 79.25 87 SER A O 1
ATOM 660 N N . THR A 1 88 ? 23.766 21.75 5.117 1 85.38 88 THR A N 1
ATOM 661 C CA . THR A 1 88 ? 23.484 23.172 5.27 1 85.38 88 THR A CA 1
ATOM 662 C C . THR A 1 88 ? 22.016 23.469 4.957 1 85.38 88 THR A C 1
ATOM 664 O O . THR A 1 88 ? 21.328 22.641 4.359 1 85.38 88 THR A O 1
ATOM 667 N N . TYR A 1 89 ? 21.562 24.609 5.473 1 89.25 89 TYR A N 1
ATOM 668 C CA . TYR A 1 89 ? 20.25 25.125 5.145 1 89.25 89 TYR A CA 1
ATOM 669 C C . TYR A 1 89 ? 20.359 26.391 4.309 1 89.25 89 TYR A C 1
ATOM 671 O O . TYR A 1 89 ? 21.094 27.312 4.66 1 89.25 89 TYR A O 1
ATOM 679 N N . GLN A 1 90 ? 19.672 26.375 3.197 1 91.75 90 GLN A N 1
ATOM 680 C CA . GLN A 1 90 ? 19.5 27.609 2.42 1 91.75 90 GLN A CA 1
ATOM 681 C C . GLN A 1 90 ? 18.172 28.281 2.768 1 91.75 90 GLN A C 1
ATOM 683 O O . GLN A 1 90 ? 17.109 27.703 2.602 1 91.75 90 GLN A O 1
ATOM 688 N N . ILE A 1 91 ? 18.234 29.516 3.355 1 95.5 91 ILE A N 1
ATOM 689 C CA . ILE A 1 91 ? 17.062 30.281 3.707 1 95.5 91 ILE A CA 1
ATOM 690 C C . ILE A 1 91 ? 16.938 31.5 2.787 1 95.5 91 ILE A C 1
ATOM 692 O O . ILE A 1 91 ? 17.844 32.344 2.75 1 95.5 91 ILE A O 1
ATOM 696 N N . GLU A 1 92 ? 15.828 31.531 2.041 1 94.94 92 GLU A N 1
ATOM 697 C CA . GLU A 1 92 ? 15.656 32.594 1.062 1 94.94 92 GLU A CA 1
ATOM 698 C C . GLU A 1 92 ? 14.219 33.094 1.026 1 94.94 92 GLU A C 1
ATOM 700 O O . GLU A 1 92 ? 13.281 32.281 1.111 1 94.94 92 GLU A O 1
ATOM 705 N N . LEU A 1 93 ? 14.07 34.438 0.983 1 95.88 93 LEU A N 1
ATOM 706 C CA . LEU A 1 93 ? 12.773 35.031 0.733 1 95.88 93 LEU A CA 1
ATOM 707 C C . LEU A 1 93 ? 12.516 35.188 -0.763 1 95.88 93 LEU A C 1
ATOM 709 O O . LEU A 1 93 ? 13.289 35.844 -1.463 1 95.88 93 LEU A O 1
ATOM 713 N N . THR A 1 94 ? 11.445 34.625 -1.213 1 94.69 94 THR A N 1
ATOM 714 C CA . THR A 1 94 ? 11.125 34.719 -2.633 1 94.69 94 THR A CA 1
ATOM 715 C C . THR A 1 94 ? 10.383 36.031 -2.926 1 94.69 94 THR A C 1
ATOM 717 O O . THR A 1 94 ? 9.812 36.625 -2.021 1 94.69 94 THR A O 1
ATOM 720 N N . PRO A 1 95 ? 10.352 36.312 -4.191 1 92.62 95 PRO A N 1
ATOM 721 C CA . PRO A 1 95 ? 9.633 37.531 -4.562 1 92.62 95 PRO A CA 1
ATOM 722 C C . PRO A 1 95 ? 8.133 37.469 -4.254 1 92.62 95 PRO A C 1
ATOM 724 O O . PRO A 1 95 ? 7.492 38.5 -4.035 1 92.62 95 PRO A O 1
ATOM 727 N N . ASN A 1 96 ? 7.598 36.375 -4.195 1 91.31 96 ASN A N 1
ATOM 728 C CA . ASN A 1 96 ? 6.168 36.219 -3.938 1 91.31 96 ASN A CA 1
ATOM 729 C C . ASN A 1 96 ? 5.867 36.188 -2.443 1 91.31 96 ASN A C 1
ATOM 731 O O . ASN A 1 96 ? 4.723 36 -2.039 1 91.31 96 ASN A O 1
ATOM 735 N N . GLY A 1 97 ? 6.918 36.375 -1.587 1 95.06 97 GLY A N 1
ATOM 736 C CA . GLY A 1 97 ? 6.707 36.531 -0.157 1 95.06 97 GLY A CA 1
ATOM 737 C C . GLY A 1 97 ? 6.793 35.219 0.606 1 95.06 97 GLY A C 1
ATOM 738 O O . GLY A 1 97 ? 6.285 35.094 1.727 1 95.06 97 GLY A O 1
ATOM 739 N N . GLU A 1 98 ? 7.387 34.219 0.05 1 95.06 98 GLU A N 1
ATOM 740 C CA . GLU A 1 98 ? 7.578 32.938 0.743 1 95.06 98 GLU A CA 1
ATOM 741 C C . GLU A 1 98 ? 8.992 32.844 1.31 1 95.06 98 GLU A C 1
ATOM 743 O O . GLU A 1 98 ? 9.969 33.062 0.595 1 95.06 98 GLU A O 1
ATOM 748 N N . LEU A 1 99 ? 9.062 32.562 2.588 1 97.62 99 LEU A N 1
ATOM 749 C CA . LEU A 1 99 ? 10.352 32.219 3.174 1 97.62 99 LEU A CA 1
ATOM 750 C C . LEU A 1 99 ? 10.648 30.734 2.973 1 97.62 99 LEU A C 1
ATOM 752 O O . LEU A 1 99 ? 9.953 29.875 3.527 1 97.62 99 LEU A O 1
ATOM 756 N N . ARG A 1 100 ? 11.641 30.453 2.203 1 95.5 100 ARG A N 1
ATOM 757 C CA . ARG A 1 100 ? 11.992 29.062 1.883 1 95.5 100 ARG A CA 1
ATOM 758 C C . ARG A 1 100 ? 13.211 28.609 2.672 1 95.5 100 ARG A C 1
ATOM 760 O O . ARG A 1 100 ? 14.227 29.312 2.709 1 95.5 100 ARG A O 1
ATOM 767 N N . ILE A 1 101 ? 13.055 27.484 3.26 1 94.75 101 ILE A N 1
ATOM 768 C CA . ILE A 1 101 ? 14.125 26.844 4.016 1 94.75 101 ILE A CA 1
ATOM 769 C C . ILE A 1 101 ? 14.414 25.453 3.436 1 94.75 101 ILE A C 1
ATOM 771 O O . ILE A 1 101 ? 13.586 24.547 3.555 1 94.75 101 ILE A O 1
ATOM 775 N N . ASN A 1 102 ? 15.57 25.281 2.889 1 89 102 ASN A N 1
ATOM 776 C CA . ASN A 1 102 ? 15.906 24.031 2.213 1 89 102 ASN A CA 1
ATOM 777 C C . ASN A 1 102 ? 17.141 23.375 2.814 1 89 102 ASN A C 1
ATOM 779 O O . ASN A 1 102 ? 18.219 23.984 2.854 1 89 102 ASN A O 1
ATOM 783 N N . HIS A 1 103 ? 16.938 22.172 3.219 1 86.25 103 HIS A N 1
ATOM 784 C CA . HIS A 1 103 ? 18.078 21.391 3.678 1 86.25 103 HIS A CA 1
ATOM 785 C C . HIS A 1 103 ? 18.828 20.781 2.502 1 86.25 103 HIS A C 1
ATOM 787 O O . HIS A 1 103 ? 18.219 20.156 1.623 1 86.25 103 HIS A O 1
ATOM 793 N N . SER A 1 104 ? 20.062 21.062 2.488 1 76 104 SER A N 1
ATOM 794 C CA . SER A 1 104 ? 20.891 20.516 1.421 1 76 104 SER A CA 1
ATOM 795 C C . SER A 1 104 ? 22.109 19.797 1.984 1 76 104 SER A C 1
ATOM 797 O O . SER A 1 104 ? 22.641 20.172 3.031 1 76 104 SER A O 1
ATOM 799 N N . ILE A 1 105 ? 22.438 18.734 1.344 1 65.38 105 ILE A N 1
ATOM 800 C CA . ILE A 1 105 ? 23.688 18.047 1.659 1 65.38 105 ILE A CA 1
ATOM 801 C C . ILE A 1 105 ? 24.703 18.266 0.53 1 65.38 105 ILE A C 1
ATOM 803 O O . ILE A 1 105 ? 24.344 18.203 -0.648 1 65.38 105 ILE A O 1
ATOM 807 N N . LEU A 1 106 ? 25.875 18.953 0.827 1 59.88 106 LEU A N 1
ATOM 808 C CA . LEU A 1 106 ? 26.906 19.25 -0.165 1 59.88 106 LEU A CA 1
ATOM 809 C C . LEU A 1 106 ? 27.531 17.969 -0.699 1 59.88 106 LEU A C 1
ATOM 811 O O . LEU A 1 106 ? 27.703 17 0.04 1 59.88 106 LEU A O 1
ATOM 815 N N . ASP A 1 107 ? 27.609 17.688 -2.025 1 49.19 107 ASP A N 1
ATOM 816 C CA . ASP A 1 107 ? 28.094 16.609 -2.877 1 49.19 107 ASP A CA 1
ATOM 817 C C . ASP A 1 107 ? 29.547 16.25 -2.559 1 49.19 107 ASP A C 1
ATOM 819 O O . ASP A 1 107 ? 30.234 15.641 -3.373 1 49.19 107 ASP A O 1
ATOM 823 N N . ASN A 1 108 ? 30.281 16.453 -1.632 1 43.47 108 ASN A N 1
ATOM 824 C CA . ASN A 1 108 ? 31.594 15.898 -1.914 1 43.47 108 ASN A CA 1
ATOM 825 C C . ASN A 1 108 ? 31.516 14.383 -2.107 1 43.47 108 ASN A C 1
ATOM 827 O O . ASN A 1 108 ? 32.094 13.625 -1.313 1 43.47 108 ASN A O 1
ATOM 831 N N . TRP A 1 109 ? 30.594 13.828 -2.701 1 36.16 109 TRP A N 1
ATOM 832 C CA . TRP A 1 109 ? 30.266 12.414 -2.727 1 36.16 109 TRP A CA 1
ATOM 833 C C . TRP A 1 109 ? 31.266 11.633 -3.578 1 36.16 109 TRP A C 1
ATOM 835 O O . TRP A 1 109 ? 31.297 10.406 -3.553 1 36.16 109 TRP A O 1
ATOM 845 N N . ARG A 1 110 ? 31.922 12.109 -4.602 1 34.56 110 ARG A N 1
ATOM 846 C CA . ARG A 1 110 ? 32.844 11.328 -5.418 1 34.56 110 ARG A CA 1
ATOM 847 C C . ARG A 1 110 ? 33.812 10.516 -4.543 1 34.56 110 ARG A C 1
ATOM 849 O O . ARG A 1 110 ? 34.438 9.586 -5.02 1 34.56 110 ARG A O 1
ATOM 856 N N . ASN A 1 111 ? 34.344 11.031 -3.592 1 32.31 111 ASN A N 1
ATOM 857 C CA . ASN A 1 111 ? 35.531 10.367 -3.09 1 32.31 111 ASN A CA 1
ATOM 858 C C . ASN A 1 111 ? 35.188 9.188 -2.186 1 32.31 111 ASN A C 1
ATOM 860 O O . ASN A 1 111 ? 36.031 8.352 -1.9 1 32.31 111 ASN A O 1
ATOM 864 N N . HIS A 1 112 ? 34.312 9.039 -1.05 1 32.41 112 HIS A N 1
ATOM 865 C CA . HIS A 1 112 ? 34.5 7.934 -0.113 1 32.41 112 HIS A CA 1
ATOM 866 C C . HIS A 1 112 ? 33.344 6.938 -0.196 1 32.41 112 HIS A C 1
ATOM 868 O O . HIS A 1 112 ? 32.188 7.309 -0.001 1 32.41 112 HIS A O 1
ATOM 874 N N . ILE A 1 113 ? 33.438 5.789 -0.911 1 33.12 113 ILE A N 1
ATOM 875 C CA . ILE A 1 113 ? 32.656 4.582 -1.174 1 33.12 113 ILE A CA 1
ATOM 876 C C . ILE A 1 113 ? 32.031 4.074 0.126 1 33.12 113 ILE A C 1
ATOM 878 O O . ILE A 1 113 ? 31.031 3.359 0.104 1 33.12 113 ILE A O 1
ATOM 882 N N . GLY A 1 114 ? 32.906 3.857 1.31 1 30.61 114 GLY A N 1
ATOM 883 C CA . GLY A 1 114 ? 32.656 3.031 2.477 1 30.61 114 GLY A CA 1
ATOM 884 C C . GLY A 1 114 ? 31.703 3.674 3.465 1 30.61 114 GLY A C 1
ATOM 885 O O . GLY A 1 114 ? 31.641 3.281 4.633 1 30.61 114 GLY A O 1
ATOM 886 N N . PHE A 1 115 ? 31.078 4.809 3.391 1 31.91 115 PHE A N 1
ATOM 887 C CA . PHE A 1 115 ? 30.906 5.809 4.438 1 31.91 115 PHE A CA 1
ATOM 888 C C . PHE A 1 115 ? 29.641 5.547 5.234 1 31.91 115 PHE A C 1
ATOM 890 O O . PHE A 1 115 ? 28.609 5.152 4.672 1 31.91 115 PHE A O 1
ATOM 897 N N . HIS A 1 116 ? 29.781 4.941 6.387 1 33 116 HIS A N 1
ATOM 898 C CA . HIS A 1 116 ? 28.844 4.953 7.504 1 33 116 HIS A CA 1
ATOM 899 C C . HIS A 1 116 ? 28.281 6.352 7.742 1 33 116 HIS A C 1
ATOM 901 O O . HIS A 1 116 ? 29.031 7.32 7.824 1 33 116 HIS A O 1
ATOM 907 N N . PHE A 1 117 ? 27.234 6.746 7.32 1 36.03 117 PHE A N 1
ATOM 908 C CA . PHE A 1 117 ? 26.625 8.055 7.539 1 36.03 117 PHE A CA 1
ATOM 909 C C . PHE A 1 117 ? 26.125 8.188 8.977 1 36.03 117 PHE A C 1
ATOM 911 O O . PHE A 1 117 ? 25.312 7.379 9.438 1 36.03 117 PHE A O 1
ATOM 918 N N . ASP A 1 118 ? 27.016 8.438 9.898 1 37.56 118 ASP A N 1
ATOM 919 C CA . ASP A 1 118 ? 26.516 8.82 11.219 1 37.56 118 ASP A CA 1
ATOM 920 C C . ASP A 1 118 ? 25.531 9.992 11.117 1 37.56 118 ASP A C 1
ATOM 922 O O . ASP A 1 118 ? 25.953 11.148 11.07 1 37.56 118 ASP A O 1
ATOM 926 N N . THR A 1 119 ? 24.594 9.969 10.383 1 39.75 119 THR A N 1
ATOM 927 C CA . THR A 1 119 ? 23.672 11.094 10.289 1 39.75 119 THR A CA 1
ATOM 928 C C . THR A 1 119 ? 22.922 11.297 11.609 1 39.75 119 THR A C 1
ATOM 930 O O . THR A 1 119 ? 22.078 10.484 11.977 1 39.75 119 THR A O 1
ATOM 933 N N . ARG A 1 120 ? 23.609 11.867 12.57 1 48.31 120 ARG A N 1
ATOM 934 C CA . ARG A 1 120 ? 22.797 12.336 13.695 1 48.31 120 ARG A CA 1
ATOM 935 C C . ARG A 1 120 ? 21.578 13.117 13.203 1 48.31 120 ARG A C 1
ATOM 937 O O . ARG A 1 120 ? 21.719 14.039 12.398 1 48.31 120 ARG A O 1
ATOM 944 N N . LYS A 1 121 ? 20.438 12.641 13.336 1 61.69 121 LYS A N 1
ATOM 945 C CA . LYS A 1 121 ? 19.172 13.266 13 1 61.69 121 LYS A CA 1
ATOM 946 C C . LYS A 1 121 ? 19.109 14.703 13.5 1 61.69 121 LYS A C 1
ATOM 948 O O . LYS A 1 121 ? 19.328 14.969 14.68 1 61.69 121 LYS A O 1
ATOM 953 N N . SER A 1 122 ? 19.281 15.719 12.57 1 79 122 SER A N 1
ATOM 954 C CA . SER A 1 122 ? 19.188 17.125 12.93 1 79 122 SER A CA 1
ATOM 955 C C . SER A 1 122 ? 17.734 17.594 12.969 1 79 122 SER A C 1
ATOM 957 O O . SER A 1 122 ? 16.859 16.938 12.414 1 79 122 SER A O 1
ATOM 959 N N . THR A 1 123 ? 17.531 18.531 13.914 1 91.31 123 THR A N 1
ATOM 960 C CA . THR A 1 123 ? 16.219 19.141 14.07 1 91.31 123 THR A CA 1
ATOM 961 C C . THR A 1 123 ? 16.266 20.625 13.68 1 91.31 123 THR A C 1
ATOM 963 O O . THR A 1 123 ? 17.203 21.344 14.055 1 91.31 123 THR A O 1
ATOM 966 N N . ILE A 1 124 ? 15.398 21 12.844 1 95 124 ILE A N 1
ATOM 967 C CA . ILE A 1 124 ? 15.164 22.422 12.625 1 95 124 ILE A CA 1
ATOM 968 C C . ILE A 1 124 ? 13.875 22.859 13.328 1 95 124 ILE A C 1
ATOM 970 O O . ILE A 1 124 ? 12.836 22.203 13.18 1 95 124 ILE A O 1
ATOM 974 N N . THR A 1 125 ? 14.039 23.906 14.148 1 97.62 125 THR A N 1
ATOM 975 C CA . THR A 1 125 ? 12.898 24.438 14.898 1 97.62 125 THR A CA 1
ATOM 976 C C . THR A 1 125 ? 12.531 25.828 14.406 1 97.62 125 THR A C 1
ATOM 978 O O . THR A 1 125 ? 13.375 26.719 14.367 1 97.62 125 THR A O 1
ATOM 981 N N . ILE A 1 126 ? 11.281 25.984 14.094 1 98.19 126 ILE A N 1
ATOM 982 C CA . ILE A 1 126 ? 10.781 27.266 13.602 1 98.19 126 ILE A CA 1
ATOM 983 C C . ILE A 1 126 ? 9.656 27.766 14.5 1 98.19 126 ILE A C 1
ATOM 985 O O . ILE A 1 126 ? 8.602 27.125 14.594 1 98.19 126 ILE A O 1
ATOM 989 N N . SER A 1 127 ? 9.898 28.859 15.125 1 98.12 127 SER A N 1
ATOM 990 C CA . SER A 1 127 ? 8.859 29.531 15.891 1 98.12 127 SER A CA 1
ATOM 991 C C . SER A 1 127 ? 8.18 30.625 15.07 1 98.12 127 SER A C 1
ATOM 993 O O . SER A 1 127 ? 8.844 31.547 14.602 1 98.12 127 SER A O 1
ATOM 995 N N . VAL A 1 128 ? 6.91 30.516 14.961 1 97.62 128 VAL A N 1
ATOM 996 C CA . VAL A 1 128 ? 6.133 31.406 14.117 1 97.62 128 VAL A CA 1
ATOM 997 C C . VAL A 1 128 ? 5.168 32.219 14.977 1 97.62 128 VAL A C 1
ATOM 999 O O . VAL A 1 128 ? 4.395 31.672 15.75 1 97.62 128 VAL A O 1
ATOM 1002 N N . PRO A 1 129 ? 5.207 33.5 14.766 1 95.88 129 PRO A N 1
ATOM 1003 C CA . PRO A 1 129 ? 4.207 34.281 15.492 1 95.88 129 PRO A CA 1
ATOM 1004 C C . PRO A 1 129 ? 2.777 33.812 15.227 1 95.88 129 PRO A C 1
ATOM 1006 O O . PRO A 1 129 ? 2.412 33.562 14.07 1 95.88 129 PRO A O 1
ATOM 1009 N N . ARG A 1 130 ? 1.955 33.781 16.234 1 92.81 130 ARG A N 1
ATOM 1010 C CA . ARG A 1 130 ? 0.592 33.281 16.125 1 92.81 130 ARG A CA 1
ATOM 1011 C C . ARG A 1 130 ? -0.259 34.156 15.234 1 92.81 130 ARG A C 1
ATOM 1013 O O . ARG A 1 130 ? -1.312 33.75 14.75 1 92.81 130 ARG A O 1
ATOM 1020 N N . THR A 1 131 ? 0.235 35.312 14.977 1 91.31 131 THR A N 1
ATOM 1021 C CA . THR A 1 131 ? -0.493 36.281 14.156 1 91.31 131 THR A CA 1
ATOM 1022 C C . THR A 1 131 ? -0.207 36.031 12.672 1 91.31 131 THR A C 1
ATOM 1024 O O . THR A 1 131 ? -0.836 36.656 11.805 1 91.31 131 THR A O 1
ATOM 1027 N N . PHE A 1 132 ? 0.705 35.125 12.445 1 94.06 132 PHE A N 1
ATOM 1028 C CA . PHE A 1 132 ? 1.063 34.875 11.055 1 94.06 132 PHE A CA 1
ATOM 1029 C C . PHE A 1 132 ? -0.12 34.281 10.297 1 94.06 132 PHE A C 1
ATOM 1031 O O . PHE A 1 132 ? -0.752 33.344 10.766 1 94.06 132 PHE A O 1
ATOM 1038 N N . HIS A 1 133 ? -0.366 35 9.164 1 91.44 133 HIS A N 1
ATOM 1039 C CA . HIS A 1 133 ? -1.397 34.562 8.234 1 91.44 133 HIS A CA 1
ATOM 1040 C C . HIS A 1 133 ? -0.795 34.156 6.898 1 91.44 133 HIS A C 1
ATOM 1042 O O . HIS A 1 133 ? -0.18 34.969 6.215 1 91.44 133 HIS A O 1
ATOM 1048 N N . GLY A 1 134 ? -0.688 32.844 6.652 1 93.81 134 GLY A N 1
ATOM 1049 C CA . GLY A 1 134 ? -0.13 32.438 5.379 1 93.81 134 GLY A CA 1
ATOM 1050 C C . GLY A 1 134 ? -0.095 30.922 5.223 1 93.81 134 GLY A C 1
ATOM 1051 O O . GLY A 1 134 ? -0.845 30.203 5.887 1 93.81 134 GLY A O 1
ATOM 1052 N N . LEU A 1 135 ? 0.588 30.562 4.207 1 95.81 135 LEU A N 1
ATOM 1053 C CA . LEU A 1 135 ? 0.763 29.156 3.857 1 95.81 135 LEU A CA 1
ATOM 1054 C C . LEU A 1 135 ? 1.951 28.547 4.598 1 95.81 135 LEU A C 1
ATOM 1056 O O . LEU A 1 135 ? 2.998 29.188 4.727 1 95.81 135 LEU A O 1
ATOM 1060 N N . ILE A 1 136 ? 1.768 27.359 5.172 1 96.94 136 ILE A N 1
ATOM 1061 C CA . ILE A 1 136 ? 2.896 26.578 5.656 1 96.94 136 ILE A CA 1
ATOM 1062 C C . ILE A 1 136 ? 2.979 25.266 4.883 1 96.94 136 ILE A C 1
ATOM 1064 O O . ILE A 1 136 ? 2.016 24.5 4.848 1 96.94 136 ILE A O 1
ATOM 1068 N N . THR A 1 137 ? 4.047 25.047 4.242 1 91.75 137 THR A N 1
ATOM 1069 C CA . THR A 1 137 ? 4.359 23.766 3.596 1 91.75 137 THR A CA 1
ATOM 1070 C C . THR A 1 137 ? 5.617 23.156 4.195 1 91.75 137 THR A C 1
ATOM 1072 O O . THR A 1 137 ? 6.648 23.828 4.312 1 91.75 137 THR A O 1
ATOM 1075 N N . ALA A 1 138 ? 5.496 21.953 4.629 1 92.94 138 ALA A N 1
ATOM 1076 C CA . ALA A 1 138 ? 6.66 21.234 5.145 1 92.94 138 ALA A CA 1
ATOM 1077 C C . ALA A 1 138 ? 6.762 19.844 4.539 1 92.94 138 ALA A C 1
ATOM 1079 O O . ALA A 1 138 ? 5.773 19.094 4.5 1 92.94 138 ALA A O 1
ATOM 1080 N N . SER A 1 139 ? 7.859 19.531 4.074 1 86.12 139 SER A N 1
ATOM 1081 C CA . SER A 1 139 ? 8.086 18.203 3.516 1 86.12 139 SER A CA 1
ATOM 1082 C C . SER A 1 139 ? 9.445 17.656 3.939 1 86.12 139 SER A C 1
ATOM 1084 O O . SER A 1 139 ? 10.367 18.406 4.242 1 86.12 139 SER A O 1
ATOM 1086 N N . SER A 1 140 ? 9.508 16.375 4.023 1 83.62 140 SER A N 1
ATOM 1087 C CA . SER A 1 140 ? 10.75 15.672 4.328 1 83.62 140 SER A CA 1
ATOM 1088 C C . SER A 1 140 ? 10.781 14.305 3.656 1 83.62 140 SER A C 1
ATOM 1090 O O . SER A 1 140 ? 9.742 13.773 3.266 1 83.62 140 SER A O 1
ATOM 1092 N N . ILE A 1 141 ? 11.906 13.836 3.471 1 73.38 141 ILE A N 1
ATOM 1093 C CA . ILE A 1 141 ? 12.008 12.484 2.938 1 73.38 141 ILE A CA 1
ATOM 1094 C C . ILE A 1 141 ? 11.805 11.469 4.062 1 73.38 141 ILE A C 1
ATOM 1096 O O . ILE A 1 141 ? 10.953 10.586 3.967 1 73.38 141 ILE A O 1
ATOM 1100 N N . SER A 1 142 ? 12.586 11.625 5.094 1 78.94 142 SER A N 1
ATOM 1101 C CA . SER A 1 142 ? 12.516 10.602 6.137 1 78.94 142 SER A CA 1
ATOM 1102 C C . SER A 1 142 ? 12.352 11.234 7.516 1 78.94 142 SER A C 1
ATOM 1104 O O . SER A 1 142 ? 12.203 10.531 8.516 1 78.94 142 SER A O 1
ATOM 1106 N N . GLY A 1 143 ? 12.367 12.578 7.559 1 86.31 143 GLY A N 1
ATOM 1107 C CA . GLY A 1 143 ? 12.242 13.25 8.844 1 86.31 143 GLY A CA 1
ATOM 1108 C C . GLY A 1 143 ? 10.805 13.414 9.297 1 86.31 143 GLY A C 1
ATOM 1109 O O . GLY A 1 143 ? 9.883 13.367 8.484 1 86.31 143 GLY A O 1
ATOM 1110 N N . ASP A 1 144 ? 10.711 13.633 10.594 1 94.81 144 ASP A N 1
ATOM 1111 C CA . ASP A 1 144 ? 9.398 13.891 11.172 1 94.81 144 ASP A CA 1
ATOM 1112 C C . ASP A 1 144 ? 8.969 15.336 10.938 1 94.81 144 ASP A C 1
ATOM 1114 O O . ASP A 1 144 ? 9.812 16.234 10.852 1 94.81 144 ASP A O 1
ATOM 1118 N N . LEU A 1 145 ? 7.723 15.531 10.797 1 96.69 145 LEU A N 1
ATOM 1119 C CA . LEU A 1 145 ? 7.125 16.859 10.68 1 96.69 145 LEU A CA 1
ATOM 1120 C C . LEU A 1 145 ? 6.141 17.109 11.812 1 96.69 145 LEU A C 1
ATOM 1122 O O . LEU A 1 145 ? 5.141 16.406 11.945 1 96.69 145 LEU A O 1
ATOM 1126 N N . LYS A 1 146 ? 6.43 18.078 12.633 1 98.69 146 LYS A N 1
ATOM 1127 C CA . LYS A 1 146 ? 5.586 18.422 13.773 1 98.69 146 LYS A CA 1
ATOM 1128 C C . LYS A 1 146 ? 5.152 19.891 13.727 1 98.69 146 LYS A C 1
ATOM 1130 O O . LYS A 1 146 ? 5.992 20.781 13.742 1 98.69 146 LYS A O 1
ATOM 1135 N N . LEU A 1 147 ? 3.9 20.156 13.617 1 98.69 147 LEU A N 1
ATOM 1136 C CA . LEU A 1 147 ? 3.334 21.5 13.711 1 98.69 147 LEU A CA 1
ATOM 1137 C C . LEU A 1 147 ? 2.402 21.609 14.914 1 98.69 147 LEU A C 1
ATOM 1139 O O . LEU A 1 147 ? 1.591 20.719 15.164 1 98.69 147 LEU A O 1
ATOM 1143 N N . ALA A 1 148 ? 2.574 22.703 15.688 1 98.44 148 ALA A N 1
ATOM 1144 C CA . ALA A 1 148 ? 1.721 22.828 16.859 1 98.44 148 ALA A CA 1
ATOM 1145 C C . ALA A 1 148 ? 1.468 24.297 17.203 1 98.44 148 ALA A C 1
ATOM 1147 O O . ALA A 1 148 ? 2.328 25.156 16.969 1 98.44 148 ALA A O 1
ATOM 1148 N N . ASP A 1 149 ? 0.308 24.562 17.734 1 97.56 149 ASP A N 1
ATOM 1149 C CA . ASP A 1 149 ? -0.051 25.828 18.359 1 97.56 149 ASP A CA 1
ATOM 1150 C C . ASP A 1 149 ? 0.012 26.969 17.359 1 97.56 149 ASP A C 1
ATOM 1152 O O . ASP A 1 149 ? 0.608 28.016 17.625 1 97.56 149 ASP A O 1
ATOM 1156 N N . LEU A 1 150 ? -0.502 26.719 16.266 1 96.62 150 LEU A N 1
ATOM 1157 C CA . LEU A 1 150 ? -0.588 27.734 15.219 1 96.62 150 LEU A CA 1
ATOM 1158 C C . LEU A 1 150 ? -2.041 28.078 14.914 1 96.62 150 LEU A C 1
ATOM 1160 O O . LEU A 1 150 ? -2.869 27.203 14.703 1 96.62 150 LEU A O 1
ATOM 1164 N N . GLN A 1 151 ? -2.146 29.453 14.969 1 91.44 151 GLN A N 1
ATOM 1165 C CA . GLN A 1 151 ? -3.502 29.938 14.742 1 91.44 151 GLN A CA 1
ATOM 1166 C C . GLN A 1 151 ? -3.562 30.859 13.531 1 91.44 151 GLN A C 1
ATOM 1168 O O . GLN A 1 151 ? -2.547 31.438 13.133 1 91.44 151 GLN A O 1
ATOM 1173 N N . ASN A 1 152 ? -4.539 30.75 12.703 1 88.5 152 ASN A N 1
ATOM 1174 C CA . ASN A 1 152 ? -4.852 31.703 11.648 1 88.5 152 ASN A CA 1
ATOM 1175 C C . ASN A 1 152 ? -4.098 31.375 10.359 1 88.5 152 ASN A C 1
ATOM 1177 O O . ASN A 1 152 ? -3.676 32.281 9.641 1 88.5 152 ASN A O 1
ATOM 1181 N N . LEU A 1 153 ? -3.699 30.188 10.234 1 95.31 153 LEU A N 1
ATOM 1182 C CA . LEU A 1 153 ? -3.041 29.797 8.992 1 95.31 153 LEU A CA 1
ATOM 1183 C C . LEU A 1 153 ? -4.043 29.734 7.84 1 95.31 153 LEU A C 1
ATOM 1185 O O . LEU A 1 153 ? -5.203 29.375 8.047 1 95.31 153 LEU A O 1
ATOM 1189 N N . ASP A 1 154 ? -3.57 30.094 6.703 1 94.62 154 ASP A N 1
ATOM 1190 C CA . ASP A 1 154 ? -4.441 29.953 5.539 1 94.62 154 ASP A CA 1
ATOM 1191 C C . ASP A 1 154 ? -4.488 28.5 5.062 1 94.62 154 ASP A C 1
ATOM 1193 O O . ASP A 1 154 ? -5.57 27.922 4.938 1 94.62 154 ASP A O 1
ATOM 1197 N N . THR A 1 155 ? -3.326 27.938 4.785 1 94.5 155 THR A N 1
ATOM 1198 C CA . THR A 1 155 ? -3.209 26.578 4.27 1 94.5 155 THR A CA 1
ATOM 1199 C C . THR A 1 155 ? -2.014 25.859 4.891 1 94.5 155 THR A C 1
ATOM 1201 O O . THR A 1 155 ? -0.972 26.484 5.129 1 94.5 155 THR A O 1
ATOM 1204 N N . VAL A 1 156 ? -2.191 24.578 5.176 1 96.44 156 VAL A N 1
ATOM 1205 C CA . VAL A 1 156 ? -1.11 23.734 5.672 1 96.44 156 VAL A CA 1
ATOM 1206 C C . VAL A 1 156 ? -0.957 22.5 4.777 1 96.44 156 VAL A C 1
ATOM 1208 O O . VAL A 1 156 ? -1.923 21.781 4.543 1 96.44 156 VAL A O 1
ATOM 1211 N N . ILE A 1 157 ? 0.215 22.25 4.258 1 91.44 157 ILE A N 1
ATOM 1212 C CA . ILE A 1 157 ? 0.525 21.078 3.445 1 91.44 157 ILE A CA 1
ATOM 1213 C C . ILE A 1 157 ? 1.776 20.391 3.986 1 91.44 157 ILE A C 1
ATOM 1215 O O . ILE A 1 157 ? 2.863 20.969 3.984 1 91.44 157 ILE A O 1
ATOM 1219 N N . VAL A 1 158 ? 1.605 19.156 4.449 1 92.06 158 VAL A N 1
ATOM 1220 C CA . VAL A 1 158 ? 2.758 18.453 5.004 1 92.06 158 VAL A CA 1
ATOM 1221 C C . VAL A 1 158 ? 2.877 17.062 4.363 1 92.06 158 VAL A C 1
ATOM 1223 O O . VAL A 1 158 ? 1.867 16.406 4.098 1 92.06 158 VAL A O 1
ATOM 1226 N N . SER A 1 159 ? 4.074 16.672 4.098 1 86.5 159 SER A N 1
ATOM 1227 C CA . SER A 1 159 ? 4.281 15.367 3.473 1 86.5 159 SER A CA 1
ATOM 1228 C C . SER A 1 159 ? 5.645 14.789 3.842 1 86.5 159 SER A C 1
ATOM 1230 O O . SER A 1 159 ? 6.637 15.516 3.91 1 86.5 159 SER A O 1
ATOM 1232 N N . THR A 1 160 ? 5.691 13.547 4.121 1 83.69 160 THR A N 1
ATOM 1233 C CA . THR A 1 160 ? 6.945 12.828 4.316 1 83.69 160 THR A CA 1
ATOM 1234 C C . THR A 1 160 ? 6.828 11.391 3.824 1 83.69 160 THR A C 1
ATOM 1236 O O . THR A 1 160 ? 5.727 10.844 3.758 1 83.69 160 THR A O 1
ATOM 1239 N N . ALA A 1 161 ? 7.871 10.828 3.48 1 74.25 161 ALA A N 1
ATOM 1240 C CA . ALA A 1 161 ? 7.84 9.461 2.979 1 74.25 161 ALA A CA 1
ATOM 1241 C C . ALA A 1 161 ? 7.906 8.453 4.125 1 74.25 161 ALA A C 1
ATOM 1243 O O . ALA A 1 161 ? 7.184 7.457 4.125 1 74.25 161 ALA A O 1
ATOM 1244 N N . SER A 1 162 ? 8.781 8.727 5.043 1 80.56 162 SER A N 1
ATOM 1245 C CA . SER A 1 162 ? 9.016 7.668 6.027 1 80.56 162 SER A CA 1
ATOM 1246 C C . SER A 1 162 ? 8.914 8.211 7.449 1 80.56 162 SER A C 1
ATOM 1248 O O . SER A 1 162 ? 8.812 7.434 8.406 1 80.56 162 SER A O 1
ATOM 1250 N N . GLY A 1 163 ? 8.969 9.5 7.605 1 86.44 163 GLY A N 1
ATOM 1251 C CA . GLY A 1 163 ? 8.836 10.062 8.938 1 86.44 163 GLY A CA 1
ATOM 1252 C C . GLY A 1 163 ? 7.402 10.109 9.43 1 86.44 163 GLY A C 1
ATOM 1253 O O . GLY A 1 163 ? 6.488 9.664 8.734 1 86.44 163 GLY A O 1
ATOM 1254 N N . GLU A 1 164 ? 7.254 10.602 10.633 1 95.75 164 GLU A N 1
ATOM 1255 C CA . GLU A 1 164 ? 5.926 10.797 11.203 1 95.75 164 GLU A CA 1
ATOM 1256 C C . GLU A 1 164 ? 5.438 12.227 10.992 1 95.75 164 GLU A C 1
ATOM 1258 O O . GLU A 1 164 ? 6.242 13.156 10.93 1 95.75 164 GLU A O 1
ATOM 1263 N N . ILE A 1 165 ? 4.172 12.383 10.867 1 96.69 165 ILE A N 1
ATOM 1264 C CA . ILE A 1 165 ? 3.551 13.703 10.82 1 96.69 165 ILE A CA 1
ATOM 1265 C C . ILE A 1 165 ? 2.643 13.883 12.031 1 96.69 165 ILE A C 1
ATOM 1267 O O . ILE A 1 165 ? 1.762 13.062 12.289 1 96.69 165 ILE A O 1
ATOM 1271 N N . ASN A 1 166 ? 2.863 14.883 12.758 1 98.81 166 ASN A N 1
ATOM 1272 C CA . ASN A 1 166 ? 2.031 15.242 13.906 1 98.81 166 ASN A CA 1
ATOM 1273 C C . ASN A 1 166 ? 1.547 16.688 13.812 1 98.81 166 ASN A C 1
ATOM 1275 O O . ASN A 1 166 ? 2.352 17.625 13.852 1 98.81 166 ASN A O 1
ATOM 1279 N N . LEU A 1 167 ? 0.303 16.922 13.688 1 98.75 167 LEU A N 1
ATOM 1280 C CA . LEU A 1 167 ? -0.335 18.234 13.703 1 98.75 167 LEU A CA 1
ATOM 1281 C C . LEU A 1 167 ? -1.212 18.391 14.938 1 98.75 167 LEU A C 1
ATOM 1283 O O . LEU A 1 167 ? -2.168 17.641 15.133 1 98.75 167 LEU A O 1
ATOM 1287 N N . ASN A 1 168 ? -0.868 19.344 15.727 1 98.69 168 ASN A N 1
ATOM 1288 C CA . ASN A 1 168 ? -1.575 19.5 16.984 1 98.69 168 ASN A CA 1
ATOM 1289 C C . ASN A 1 168 ? -1.937 20.953 17.266 1 98.69 168 ASN A C 1
ATOM 1291 O O . ASN A 1 168 ? -1.087 21.844 17.141 1 98.69 168 ASN A O 1
ATOM 1295 N N . GLN A 1 169 ? -3.201 21.203 17.609 1 98 169 GLN A N 1
ATOM 1296 C CA . GLN A 1 169 ? -3.68 22.547 17.953 1 98 169 GLN A CA 1
ATOM 1297 C C . GLN A 1 169 ? -3.467 23.531 16.812 1 98 169 GLN A C 1
ATOM 1299 O O . GLN A 1 169 ? -2.826 24.562 16.984 1 98 169 GLN A O 1
ATOM 1304 N N . LEU A 1 170 ? -4.133 23.188 15.719 1 98.25 170 LEU A N 1
ATOM 1305 C CA . LEU A 1 170 ? -4.066 24.031 14.539 1 98.25 170 LEU A CA 1
ATOM 1306 C C . LEU A 1 170 ? -5.441 24.609 14.203 1 98.25 170 LEU A C 1
ATOM 1308 O O . LEU A 1 170 ? -6.449 23.906 14.297 1 98.25 170 LEU A O 1
ATOM 1312 N N . LEU A 1 171 ? -5.543 25.859 13.945 1 97.94 171 LEU A N 1
ATOM 1313 C CA . LEU A 1 171 ? -6.695 26.5 13.32 1 97.94 171 LEU A CA 1
ATOM 1314 C C . LEU A 1 171 ? -6.34 27.047 11.945 1 97.94 171 LEU A C 1
ATOM 1316 O O . LEU A 1 171 ? -5.527 27.969 11.82 1 97.94 171 LEU A O 1
ATOM 1320 N N . VAL A 1 172 ? -6.887 26.484 10.898 1 97.81 172 VAL A N 1
ATOM 1321 C CA . VAL A 1 172 ? -6.543 26.797 9.516 1 97.81 172 VAL A CA 1
ATOM 1322 C C . VAL A 1 172 ? -7.773 27.344 8.797 1 97.81 172 VAL A C 1
ATOM 1324 O O . VAL A 1 172 ? -8.844 26.734 8.836 1 97.81 172 VAL A O 1
ATOM 1327 N N . ASN A 1 173 ? -7.621 28.375 8.148 1 96.31 173 ASN A N 1
ATOM 1328 C CA . ASN A 1 173 ? -8.75 29.094 7.555 1 96.31 173 ASN A CA 1
ATOM 1329 C C . ASN A 1 173 ? -9.211 28.438 6.258 1 96.31 173 ASN A C 1
ATOM 1331 O O . ASN A 1 173 ? -10.367 28.578 5.867 1 96.31 173 ASN A O 1
ATOM 1335 N N . ASP A 1 174 ? -8.305 27.734 5.664 1 93.94 174 ASP A N 1
ATOM 1336 C CA . ASP A 1 174 ? -8.688 27.094 4.406 1 93.94 174 ASP A CA 1
ATOM 1337 C C . ASP A 1 174 ? -8.422 25.578 4.457 1 93.94 174 ASP A C 1
ATOM 1339 O O . ASP A 1 174 ? -9.094 24.859 5.191 1 93.94 174 ASP A O 1
ATOM 1343 N N . GLN A 1 175 ? -7.352 25.109 3.943 1 93.25 175 GLN A N 1
ATOM 1344 C CA . GLN A 1 175 ? -7.195 23.688 3.709 1 93.25 175 GLN A CA 1
ATOM 1345 C C . GLN A 1 175 ? -6 23.125 4.477 1 93.25 175 GLN A C 1
ATOM 1347 O O . GLN A 1 175 ? -4.98 23.797 4.629 1 93.25 175 GLN A O 1
ATOM 1352 N N . ILE A 1 176 ? -6.152 21.875 4.969 1 95.62 176 ILE A N 1
ATOM 1353 C CA . ILE A 1 176 ? -5.055 21.062 5.488 1 95.62 176 ILE A CA 1
ATOM 1354 C C . ILE A 1 176 ? -4.871 19.828 4.625 1 95.62 176 ILE A C 1
ATOM 1356 O O . ILE A 1 176 ? -5.84 19.109 4.332 1 95.62 176 ILE A O 1
ATOM 1360 N N . SER A 1 177 ? -3.691 19.562 4.168 1 90.88 177 SER A N 1
ATOM 1361 C CA . SER A 1 177 ? -3.334 18.344 3.447 1 90.88 177 SER A CA 1
ATOM 1362 C C . SER A 1 177 ? -2.092 17.688 4.043 1 90.88 177 SER A C 1
ATOM 1364 O O . SER A 1 177 ? -1.061 18.344 4.215 1 90.88 177 SER A O 1
ATOM 1366 N N . ALA A 1 178 ? -2.225 16.438 4.375 1 90.81 178 ALA A N 1
ATOM 1367 C CA . ALA A 1 178 ? -1.09 15.695 4.914 1 90.81 178 ALA A CA 1
ATOM 1368 C C . ALA A 1 178 ? -0.956 14.336 4.242 1 90.81 178 ALA A C 1
ATOM 1370 O O . ALA A 1 178 ? -1.951 13.641 4.035 1 90.81 178 ALA A O 1
ATOM 1371 N N . SER A 1 179 ? 0.199 13.977 3.912 1 84.88 179 SER A N 1
ATOM 1372 C CA . SER A 1 179 ? 0.411 12.695 3.244 1 84.88 179 SER A CA 1
ATOM 1373 C C . SER A 1 179 ? 1.686 12.016 3.74 1 84.88 179 SER A C 1
ATOM 1375 O O . SER A 1 179 ? 2.678 12.688 4.031 1 84.88 179 SER A O 1
ATOM 1377 N N . ASN A 1 180 ? 1.612 10.727 3.801 1 84.5 180 ASN A N 1
ATOM 1378 C CA . ASN A 1 180 ? 2.734 9.898 4.23 1 84.5 180 ASN A CA 1
ATOM 1379 C C . ASN A 1 180 ? 2.744 8.555 3.516 1 84.5 180 ASN A C 1
ATOM 1381 O O . ASN A 1 180 ? 1.704 8.086 3.049 1 84.5 180 ASN A O 1
ATOM 1385 N N . THR A 1 181 ? 3.85 8.023 3.406 1 75.06 181 THR A N 1
ATOM 1386 C CA . THR A 1 181 ? 3.918 6.699 2.793 1 75.06 181 THR A CA 1
ATOM 1387 C C . THR A 1 181 ? 3.973 5.609 3.861 1 75.06 181 THR A C 1
ATOM 1389 O O . THR A 1 181 ? 3.236 4.625 3.787 1 75.06 181 THR A O 1
ATOM 1392 N N . SER A 1 182 ? 4.871 5.801 4.816 1 81.12 182 SER A N 1
ATOM 1393 C CA . SER A 1 182 ? 5.113 4.672 5.707 1 81.12 182 SER A CA 1
ATOM 1394 C C . SER A 1 182 ? 4.871 5.055 7.164 1 81.12 182 SER A C 1
ATOM 1396 O O . SER A 1 182 ? 4.473 4.219 7.973 1 81.12 182 SER A O 1
ATOM 1398 N N . GLY A 1 183 ? 5.191 6.316 7.508 1 87.12 183 GLY A N 1
ATOM 1399 C CA . GLY A 1 183 ? 5.035 6.727 8.898 1 87.12 183 GLY A CA 1
ATOM 1400 C C . GLY A 1 183 ? 3.6 7.066 9.258 1 87.12 183 GLY A C 1
ATOM 1401 O O . GLY A 1 183 ? 2.73 7.117 8.383 1 87.12 183 GLY A O 1
ATOM 1402 N N . SER A 1 184 ? 3.389 7.281 10.523 1 95.19 184 SER A N 1
ATOM 1403 C CA . SER A 1 184 ? 2.053 7.609 11.016 1 95.19 184 SER A CA 1
ATOM 1404 C C . SER A 1 184 ? 1.693 9.062 10.711 1 95.19 184 SER A C 1
ATOM 1406 O O . SER A 1 184 ? 2.576 9.914 10.602 1 95.19 184 SER A O 1
ATOM 1408 N N . LEU A 1 185 ? 0.465 9.289 10.523 1 96.19 185 LEU A N 1
ATOM 1409 C CA . LEU A 1 185 ? -0.143 10.609 10.367 1 96.19 185 LEU A CA 1
ATOM 1410 C C . LEU A 1 185 ? -1.156 10.875 11.477 1 96.19 185 LEU A C 1
ATOM 1412 O O . LEU A 1 185 ? -2.217 10.242 11.516 1 96.19 185 LEU A O 1
ATOM 1416 N N . THR A 1 186 ? -0.812 11.812 12.391 1 98.81 186 THR A N 1
ATOM 1417 C CA . THR A 1 186 ? -1.672 12.07 13.539 1 98.81 186 THR A CA 1
ATOM 1418 C C . THR A 1 186 ? -2.068 13.547 13.594 1 98.81 186 THR A C 1
ATOM 1420 O O . THR A 1 186 ? -1.204 14.422 13.609 1 98.81 186 THR A O 1
ATOM 1423 N N . LEU A 1 187 ? -3.301 13.836 13.594 1 98.81 187 LEU A N 1
ATOM 1424 C CA . LEU A 1 187 ? -3.855 15.164 13.812 1 98.81 187 LEU A CA 1
ATOM 1425 C C . LEU A 1 187 ? -4.715 15.195 15.07 1 98.81 187 LEU A C 1
ATOM 1427 O O . LEU A 1 187 ? -5.586 14.336 15.258 1 98.81 187 LEU A O 1
ATOM 1431 N N . GLU A 1 188 ? -4.445 16.156 15.93 1 98.81 188 GLU A N 1
ATOM 1432 C CA . GLU A 1 188 ? -5.223 16.297 17.156 1 98.81 188 GLU A CA 1
ATOM 1433 C C . GLU A 1 188 ? -5.566 17.766 17.406 1 98.81 188 GLU A C 1
ATOM 1435 O O . GLU A 1 188 ? -4.695 18.641 17.328 1 98.81 188 GLU A O 1
ATOM 1440 N N . ASN A 1 189 ? -6.848 18.047 17.734 1 98.56 189 ASN A N 1
ATOM 1441 C CA . ASN A 1 189 ? -7.305 19.391 18.016 1 98.56 189 ASN A CA 1
ATOM 1442 C C . ASN A 1 189 ? -7.082 20.328 16.828 1 98.56 189 ASN A C 1
ATOM 1444 O O . ASN A 1 189 ? -6.469 21.391 16.984 1 98.56 189 ASN A O 1
ATOM 1448 N N . VAL A 1 190 ? -7.684 19.938 15.766 1 98.62 190 VAL A N 1
ATOM 1449 C CA . VAL A 1 190 ? -7.469 20.672 14.523 1 98.62 190 VAL A CA 1
ATOM 1450 C C . VAL A 1 190 ? -8.797 21.203 14 1 98.62 190 VAL A C 1
ATOM 1452 O O . VAL A 1 190 ? -9.812 20.5 14.031 1 98.62 190 VAL A O 1
ATOM 1455 N N . THR A 1 191 ? -8.789 22.438 13.594 1 98.5 191 THR A N 1
ATOM 1456 C CA . THR A 1 191 ? -9.945 23.047 12.93 1 98.5 191 THR A CA 1
ATOM 1457 C C . THR A 1 191 ? -9.57 23.516 11.523 1 98.5 191 THR A C 1
ATOM 1459 O O . THR A 1 191 ? -8.602 24.266 11.359 1 98.5 191 THR A O 1
ATOM 1462 N N . ALA A 1 192 ? -10.266 23.062 10.555 1 98.38 192 ALA A N 1
ATOM 1463 C CA . ALA A 1 192 ? -10.141 23.562 9.188 1 98.38 192 ALA A CA 1
ATOM 1464 C C . ALA A 1 192 ? -11.438 24.203 8.711 1 98.38 192 ALA A C 1
ATOM 1466 O O . ALA A 1 192 ? -12.484 23.547 8.672 1 98.38 192 ALA A O 1
ATOM 1467 N N . ASN A 1 193 ? -11.352 25.406 8.344 1 98 193 ASN A N 1
ATOM 1468 C CA . ASN A 1 193 ? -12.547 26.047 7.812 1 98 193 ASN A CA 1
ATOM 1469 C C . ASN A 1 193 ? -12.797 25.656 6.359 1 98 193 ASN A C 1
ATOM 1471 O O . ASN A 1 193 ? -13.891 25.875 5.832 1 98 193 ASN A O 1
ATOM 1475 N N . GLY A 1 194 ? -11.766 25.078 5.734 1 97.31 194 GLY A N 1
ATOM 1476 C CA . GLY A 1 194 ? -11.891 24.438 4.438 1 97.31 194 GLY A CA 1
ATOM 1477 C C . GLY A 1 194 ? -11.836 22.922 4.508 1 97.31 194 GLY A C 1
ATOM 1478 O O . GLY A 1 194 ? -12.43 22.312 5.406 1 97.31 194 GLY A O 1
ATOM 1479 N N . ASN A 1 195 ? -11.148 22.344 3.484 1 95.19 195 ASN A N 1
ATOM 1480 C CA . ASN A 1 195 ? -11.109 20.891 3.387 1 95.19 195 ASN A CA 1
ATOM 1481 C C . ASN A 1 195 ? -9.938 20.297 4.176 1 95.19 195 ASN A C 1
ATOM 1483 O O . ASN A 1 195 ? -8.953 21 4.441 1 95.19 195 ASN A O 1
ATOM 1487 N N . LEU A 1 196 ? -10.07 19.062 4.562 1 96.88 196 LEU A N 1
ATOM 1488 C CA . LEU A 1 196 ? -9.008 18.25 5.137 1 96.88 196 LEU A CA 1
ATOM 1489 C C . LEU A 1 196 ? -8.766 17 4.301 1 96.88 196 LEU A C 1
ATOM 1491 O O . LEU A 1 196 ? -9.68 16.188 4.109 1 96.88 196 LEU A O 1
ATOM 1495 N N . ASP A 1 197 ? -7.57 16.812 3.822 1 89.44 197 ASP A N 1
ATOM 1496 C CA . ASP A 1 197 ? -7.203 15.664 2.996 1 89.44 197 ASP A CA 1
ATOM 1497 C C . ASP A 1 197 ? -6.023 14.906 3.604 1 89.44 197 ASP A C 1
ATOM 1499 O O . ASP A 1 197 ? -4.922 15.453 3.719 1 89.44 197 ASP A O 1
ATOM 1503 N N . LEU A 1 198 ? -6.266 13.656 3.922 1 90.25 198 LEU A N 1
ATOM 1504 C CA . LEU A 1 198 ? -5.23 12.805 4.496 1 90.25 198 LEU A CA 1
ATOM 1505 C C . LEU A 1 198 ? -4.957 11.602 3.605 1 90.25 198 LEU A C 1
ATOM 1507 O O . LEU A 1 198 ? -5.891 10.961 3.119 1 90.25 198 LEU A O 1
ATOM 1511 N N . ALA A 1 199 ? -3.707 11.352 3.393 1 82.38 199 ALA A N 1
ATOM 1512 C CA . ALA A 1 199 ? -3.334 10.156 2.635 1 82.38 199 ALA A CA 1
ATOM 1513 C C . ALA A 1 199 ? -2.143 9.453 3.277 1 82.38 199 ALA A C 1
ATOM 1515 O O . ALA A 1 199 ? -1.141 10.086 3.611 1 82.38 199 ALA A O 1
ATOM 1516 N N . ASN A 1 200 ? -2.297 8.188 3.5 1 86.5 200 ASN A N 1
ATOM 1517 C CA . ASN A 1 200 ? -1.228 7.371 4.062 1 86.5 200 ASN A CA 1
ATOM 1518 C C . ASN A 1 200 ? -1.193 5.98 3.436 1 86.5 200 ASN A C 1
ATOM 1520 O O . ASN A 1 200 ? -2.199 5.27 3.434 1 86.5 200 ASN A O 1
ATOM 1524 N N . ALA A 1 201 ? -0.089 5.609 2.932 1 74.25 201 ALA A N 1
ATOM 1525 C CA . ALA A 1 201 ? -0.04 4.305 2.281 1 74.25 201 ALA A CA 1
ATOM 1526 C C . ALA A 1 201 ? -0.048 3.178 3.311 1 74.25 201 ALA A C 1
ATOM 1528 O O . ALA A 1 201 ? -0.926 2.312 3.287 1 74.25 201 ALA A O 1
ATOM 1529 N N . SER A 1 202 ? 0.931 3.232 4.242 1 81 202 SER A N 1
ATOM 1530 C CA . SER A 1 202 ? 1.111 2.045 5.066 1 81 202 SER A CA 1
ATOM 1531 C C . SER A 1 202 ? 1.175 2.404 6.547 1 81 202 SER A C 1
ATOM 1533 O O . SER A 1 202 ? 1.266 1.521 7.402 1 81 202 SER A O 1
ATOM 1535 N N . GLY A 1 203 ? 1.242 3.699 6.852 1 86.81 203 GLY A N 1
ATOM 1536 C CA . GLY A 1 203 ? 1.221 4.094 8.25 1 86.81 203 GLY A CA 1
ATOM 1537 C C . GLY A 1 203 ? -0.182 4.277 8.797 1 86.81 203 GLY A C 1
ATOM 1538 O O . GLY A 1 203 ? -1.153 4.293 8.039 1 86.81 203 GLY A O 1
ATOM 1539 N N . GLU A 1 204 ? -0.288 4.383 10.102 1 95.44 204 GLU A N 1
ATOM 1540 C CA . GLU A 1 204 ? -1.567 4.656 10.75 1 95.44 204 GLU A CA 1
ATOM 1541 C C . GLU A 1 204 ? -1.967 6.121 10.578 1 95.44 204 GLU A C 1
ATOM 1543 O O . GLU A 1 204 ? -1.119 7.012 10.648 1 95.44 204 GLU A O 1
ATOM 1548 N N . THR A 1 205 ? -3.229 6.336 10.336 1 96.44 205 THR A N 1
ATOM 1549 C CA . THR A 1 205 ? -3.775 7.688 10.305 1 96.44 205 THR A CA 1
ATOM 1550 C C . THR A 1 205 ? -4.77 7.895 11.438 1 96.44 205 THR A C 1
ATOM 1552 O O . THR A 1 205 ? -5.742 7.148 11.562 1 96.44 205 THR A O 1
ATOM 1555 N N . VAL A 1 206 ? -4.488 8.844 12.289 1 98.75 206 VAL A N 1
ATOM 1556 C CA . VAL A 1 206 ? -5.352 9.117 13.43 1 98.75 206 VAL A CA 1
ATOM 1557 C C . VAL A 1 206 ? -5.793 10.578 13.414 1 98.75 206 VAL A C 1
ATOM 1559 O O . VAL A 1 206 ? -4.957 11.477 13.312 1 98.75 206 VAL A O 1
ATOM 1562 N N . LEU A 1 207 ? -7.031 10.852 13.414 1 98.81 207 LEU A N 1
ATOM 1563 C CA . LEU A 1 207 ? -7.629 12.172 13.57 1 98.81 207 LEU A CA 1
ATOM 1564 C C . LEU A 1 207 ? -8.492 12.242 14.82 1 98.81 207 LEU A C 1
ATOM 1566 O O . LEU A 1 207 ? -9.461 11.492 14.953 1 98.81 207 LEU A O 1
ATOM 1570 N N . LYS A 1 208 ? -8.109 13.133 15.742 1 98.81 208 LYS A N 1
ATOM 1571 C CA . LYS A 1 208 ? -8.836 13.234 17 1 98.81 208 LYS A CA 1
ATOM 1572 C C . LYS A 1 208 ? -9.234 14.672 17.297 1 98.81 208 LYS A C 1
ATOM 1574 O O . LYS A 1 208 ? -8.406 15.586 17.203 1 98.81 208 LYS A O 1
ATOM 1579 N N . ARG A 1 209 ? -10.5 14.875 17.609 1 98.62 209 ARG A N 1
ATOM 1580 C CA . ARG A 1 209 ? -11.023 16.172 18.031 1 98.62 209 ARG A CA 1
ATOM 1581 C C . ARG A 1 209 ? -10.781 17.219 16.953 1 98.62 209 ARG A C 1
ATOM 1583 O O . ARG A 1 209 ? -10.125 18.234 17.203 1 98.62 209 ARG A O 1
ATOM 1590 N N . ALA A 1 210 ? -11.383 17 15.852 1 98.81 210 ALA A N 1
ATOM 1591 C CA . ALA A 1 210 ? -11.242 17.922 14.734 1 98.81 210 ALA A CA 1
ATOM 1592 C C . ALA A 1 210 ? -12.594 18.484 14.312 1 98.81 210 ALA A C 1
ATOM 1594 O O . ALA A 1 210 ? -13.633 17.859 14.547 1 98.81 210 ALA A O 1
ATOM 1595 N N . THR A 1 211 ? -12.602 19.688 13.82 1 98.69 211 THR A N 1
ATOM 1596 C CA . THR A 1 211 ? -13.758 20.328 13.211 1 98.69 211 THR A CA 1
ATOM 1597 C C . THR A 1 211 ? -13.438 20.781 11.789 1 98.69 211 THR A C 1
ATOM 1599 O O . THR A 1 211 ? -12.562 21.625 11.578 1 98.69 211 THR A O 1
ATOM 1602 N N . ILE A 1 212 ? -14.117 20.219 10.82 1 98.75 212 ILE A N 1
ATOM 1603 C CA . ILE A 1 212 ? -13.891 20.531 9.414 1 98.75 212 ILE A CA 1
ATOM 1604 C C . ILE A 1 212 ? -15.148 21.172 8.828 1 98.75 212 ILE A C 1
ATOM 1606 O O . ILE A 1 212 ? -16.219 20.547 8.781 1 98.75 212 ILE A O 1
ATOM 1610 N N . LYS A 1 213 ? -15.008 22.328 8.344 1 98.44 213 LYS A N 1
ATOM 1611 C CA . LYS A 1 213 ? -16.188 23.031 7.82 1 98.44 213 LYS A CA 1
ATOM 1612 C C . LYS A 1 213 ? -16.391 22.719 6.344 1 98.44 213 LYS A C 1
ATOM 1614 O O . LYS A 1 213 ? -17.469 22.938 5.801 1 98.44 213 LYS A O 1
ATOM 1619 N N . GLY A 1 214 ? -15.297 22.266 5.73 1 97.81 214 GLY A N 1
ATOM 1620 C CA . GLY A 1 214 ? -15.406 21.75 4.371 1 97.81 214 GLY A CA 1
ATOM 1621 C C . GLY A 1 214 ? -15.57 20.25 4.309 1 97.81 214 GLY A C 1
ATOM 1622 O O . GLY A 1 214 ? -16.266 19.656 5.145 1 97.81 214 GLY A O 1
ATOM 1623 N N . ASN A 1 215 ? -14.977 19.656 3.242 1 96.62 215 ASN A N 1
ATOM 1624 C CA . ASN A 1 215 ? -15 18.203 3.086 1 96.62 215 ASN A CA 1
ATOM 1625 C C . ASN A 1 215 ? -13.781 17.547 3.742 1 96.62 215 ASN A C 1
ATOM 1627 O O . ASN A 1 215 ? -12.758 18.203 3.941 1 96.62 215 ASN A O 1
ATOM 1631 N N . MET A 1 216 ? -13.953 16.281 4.031 1 96.5 216 MET A N 1
ATOM 1632 C CA . MET A 1 216 ? -12.844 15.5 4.555 1 96.5 216 MET A CA 1
ATOM 1633 C C . MET A 1 216 ? -12.625 14.242 3.727 1 96.5 216 MET A C 1
ATOM 1635 O O . MET A 1 216 ? -13.586 13.539 3.395 1 96.5 216 MET A O 1
ATOM 1639 N N . SER A 1 217 ? -11.422 13.953 3.436 1 90 217 SER A N 1
ATOM 1640 C CA . SER A 1 217 ? -11.039 12.711 2.787 1 90 217 SER A CA 1
ATOM 1641 C C . SER A 1 217 ? -9.82 12.086 3.469 1 90 217 SER A C 1
ATOM 1643 O O . SER A 1 217 ? -8.875 12.797 3.832 1 90 217 SER A O 1
ATOM 1645 N N . ALA A 1 218 ? -9.883 10.805 3.713 1 89.75 218 ALA A N 1
ATOM 1646 C CA . ALA A 1 218 ? -8.734 10.047 4.211 1 89.75 218 ALA A CA 1
ATOM 1647 C C . ALA A 1 218 ? -8.594 8.727 3.473 1 89.75 218 ALA A C 1
ATOM 1649 O O . ALA A 1 218 ? -9.562 7.977 3.324 1 89.75 218 ALA A O 1
ATOM 1650 N N . THR A 1 219 ? -7.422 8.477 3.041 1 83.19 219 THR A N 1
ATOM 1651 C CA . THR A 1 219 ? -7.172 7.266 2.271 1 83.19 219 THR A CA 1
ATOM 1652 C C . THR A 1 219 ? -5.961 6.516 2.82 1 83.19 219 THR A C 1
ATOM 1654 O O . THR A 1 219 ? -4.973 7.129 3.217 1 83.19 219 THR A O 1
ATOM 1657 N N . SER A 1 220 ? -6.066 5.191 2.838 1 83.81 220 SER A N 1
ATOM 1658 C CA . SER A 1 220 ? -4.977 4.309 3.244 1 83.81 220 SER A CA 1
ATOM 1659 C C . SER A 1 220 ? -4.891 3.084 2.342 1 83.81 220 SER A C 1
ATOM 1661 O O . SER A 1 220 ? -5.898 2.648 1.781 1 83.81 220 SER A O 1
ATOM 1663 N N . ILE A 1 221 ? -3.701 2.582 2.232 1 73.06 221 ILE A N 1
ATOM 1664 C CA . ILE A 1 221 ? -3.576 1.319 1.512 1 73.06 221 ILE A CA 1
ATOM 1665 C C . ILE A 1 221 ? -3.658 0.154 2.494 1 73.06 221 ILE A C 1
ATOM 1667 O O . ILE A 1 221 ? -4.449 -0.774 2.303 1 73.06 221 ILE A O 1
ATOM 1671 N N . SER A 1 222 ? -2.814 0.145 3.539 1 78.31 222 SER A N 1
ATOM 1672 C CA . SER A 1 222 ? -2.703 -1.102 4.289 1 78.31 222 SER A CA 1
ATOM 1673 C C . SER A 1 222 ? -2.947 -0.876 5.777 1 78.31 222 SER A C 1
ATOM 1675 O O . SER A 1 222 ? -3.172 -1.83 6.527 1 78.31 222 SER A O 1
ATOM 1677 N N . ASN A 1 223 ? -2.826 0.331 6.273 1 88.12 223 ASN A N 1
ATOM 1678 C CA . ASN A 1 223 ? -3.027 0.519 7.707 1 88.12 223 ASN A CA 1
ATOM 1679 C C . ASN A 1 223 ? -4.309 1.297 7.996 1 88.12 223 ASN A C 1
ATOM 1681 O O . ASN A 1 223 ? -4.977 1.763 7.074 1 88.12 223 ASN A O 1
ATOM 1685 N N . SER A 1 224 ? -4.605 1.377 9.25 1 95.94 224 SER A N 1
ATOM 1686 C CA . SER A 1 224 ? -5.922 1.837 9.68 1 95.94 224 SER A CA 1
ATOM 1687 C C . SER A 1 224 ? -6.039 3.354 9.578 1 95.94 224 SER A C 1
ATOM 1689 O O . SER A 1 224 ? -5.035 4.066 9.641 1 95.94 224 SER A O 1
ATOM 1691 N N . ILE A 1 225 ? -7.25 3.809 9.336 1 96.81 225 ILE A N 1
ATOM 1692 C CA . ILE A 1 225 ? -7.711 5.176 9.555 1 96.81 225 ILE A CA 1
ATOM 1693 C C . ILE A 1 225 ? -8.617 5.223 10.781 1 96.81 225 ILE A C 1
ATOM 1695 O O . ILE A 1 225 ? -9.625 4.504 10.844 1 96.81 225 ILE A O 1
ATOM 1699 N N . ASP A 1 226 ? -8.281 5.992 11.734 1 98.81 226 ASP A N 1
ATOM 1700 C CA . ASP A 1 226 ? -9.016 6.086 13 1 98.81 226 ASP A CA 1
ATOM 1701 C C . ASP A 1 226 ? -9.461 7.52 13.266 1 98.81 226 ASP A C 1
ATOM 1703 O O . ASP A 1 226 ? -8.648 8.375 13.617 1 98.81 226 ASP A O 1
ATOM 1707 N N . ILE A 1 227 ? -10.734 7.777 13.172 1 98.81 227 ILE A N 1
ATOM 1708 C CA . ILE A 1 227 ? -11.305 9.109 13.344 1 98.81 227 ILE A CA 1
ATOM 1709 C C . ILE A 1 227 ? -12.094 9.156 14.648 1 98.81 227 ILE A C 1
ATOM 1711 O O . ILE A 1 227 ? -13.062 8.414 14.82 1 98.81 227 ILE A O 1
ATOM 1715 N N . ASN A 1 228 ? -11.703 10.07 15.477 1 98.62 228 ASN A N 1
ATOM 1716 C CA . ASN A 1 228 ? -12.352 10.141 16.781 1 98.62 228 ASN A CA 1
ATOM 1717 C C . ASN A 1 228 ? -12.836 11.555 17.094 1 98.62 228 ASN A C 1
ATOM 1719 O O . ASN A 1 228 ? -12.117 12.531 16.875 1 98.62 228 ASN A O 1
ATOM 1723 N N . GLU A 1 229 ? -14.031 11.68 17.594 1 98.19 229 GLU A N 1
ATOM 1724 C CA . GLU A 1 229 ? -14.57 12.938 18.109 1 98.19 229 GLU A CA 1
ATOM 1725 C C . GLU A 1 229 ? -14.391 14.07 17.094 1 98.19 229 GLU A C 1
ATOM 1727 O O . GLU A 1 229 ? -13.867 15.133 17.438 1 98.19 229 GLU A O 1
ATOM 1732 N N . THR A 1 230 ? -14.805 13.828 15.922 1 98.69 230 THR A N 1
ATOM 1733 C CA . THR A 1 230 ? -14.586 14.742 14.805 1 98.69 230 THR A CA 1
ATOM 1734 C C . THR A 1 230 ? -15.906 15.086 14.125 1 98.69 230 THR A C 1
ATOM 1736 O O . THR A 1 230 ? -16.781 14.219 13.969 1 98.69 230 THR A O 1
ATOM 1739 N N . THR A 1 231 ? -16.078 16.344 13.805 1 98.56 231 THR A N 1
ATOM 1740 C CA . THR A 1 231 ? -17.266 16.781 13.078 1 98.56 231 THR A CA 1
ATOM 1741 C C . THR A 1 231 ? -16.891 17.375 11.727 1 98.56 231 THR A C 1
ATOM 1743 O O . THR A 1 231 ? -15.969 18.188 11.625 1 98.56 231 THR A O 1
ATOM 1746 N N . VAL A 1 232 ? -17.594 16.984 10.711 1 98.75 232 VAL A N 1
ATOM 1747 C CA . VAL A 1 232 ? -17.375 17.453 9.344 1 98.75 232 VAL A CA 1
ATOM 1748 C C . VAL A 1 232 ? -18.672 18.047 8.781 1 98.75 232 VAL A C 1
ATOM 1750 O O . VAL A 1 232 ? -19.703 17.359 8.742 1 98.75 232 VAL A O 1
ATOM 1753 N N . ALA A 1 233 ? -18.547 19.25 8.352 1 98.19 233 ALA A N 1
ATOM 1754 C CA . ALA A 1 233 ? -19.75 19.906 7.828 1 98.19 233 ALA A CA 1
ATOM 1755 C C . ALA A 1 233 ? -20.062 19.438 6.406 1 98.19 233 ALA A C 1
ATOM 1757 O O . ALA A 1 233 ? -21.219 19.297 6.031 1 98.19 233 ALA A O 1
ATOM 1758 N N . GLY A 1 234 ? -19.047 19.188 5.664 1 97.31 234 GLY A N 1
ATOM 1759 C CA . GLY A 1 234 ? -19.219 18.75 4.289 1 97.31 234 GLY A CA 1
ATOM 1760 C C . GLY A 1 234 ? -19.266 17.234 4.145 1 97.31 234 GLY A C 1
ATOM 1761 O O . GLY A 1 234 ? -19.703 16.531 5.051 1 97.31 234 GLY A O 1
ATOM 1762 N N . ASN A 1 235 ? -18.844 16.75 2.955 1 96.12 235 ASN A N 1
ATOM 1763 C CA . ASN A 1 235 ? -18.797 15.312 2.693 1 96.12 235 ASN A CA 1
ATOM 1764 C C . ASN A 1 235 ? -17.547 14.672 3.303 1 96.12 235 ASN A C 1
ATOM 1766 O O . ASN A 1 235 ? -16.469 15.281 3.316 1 96.12 235 ASN A O 1
ATOM 1770 N N . THR A 1 236 ? -17.75 13.477 3.777 1 97.06 236 THR A N 1
ATOM 1771 C CA . THR A 1 236 ? -16.641 12.711 4.332 1 97.06 236 THR A CA 1
ATOM 1772 C C . THR A 1 236 ? -16.438 11.414 3.551 1 97.06 236 THR A C 1
ATOM 1774 O O . THR A 1 236 ? -17.391 10.664 3.316 1 97.06 236 THR A O 1
ATOM 1777 N N . THR A 1 237 ? -15.203 11.172 3.162 1 90.31 237 THR A N 1
ATOM 1778 C CA . THR A 1 237 ? -14.852 9.938 2.465 1 90.31 237 THR A CA 1
ATOM 1779 C C . THR A 1 237 ? -13.648 9.266 3.125 1 90.31 237 THR A C 1
ATOM 1781 O O . THR A 1 237 ? -12.594 9.883 3.275 1 90.31 237 THR A O 1
ATOM 1784 N N . LEU A 1 238 ? -13.812 8.062 3.557 1 92.12 238 LEU A N 1
ATOM 1785 C CA . LEU A 1 238 ? -12.719 7.227 4.055 1 92.12 238 LEU A CA 1
ATOM 1786 C C . LEU A 1 238 ? -12.562 5.973 3.207 1 92.12 238 LEU A C 1
ATOM 1788 O O . LEU A 1 238 ? -13.516 5.211 3.029 1 92.12 238 LEU A O 1
ATOM 1792 N N . GLU A 1 239 ? -11.398 5.758 2.771 1 83.19 239 GLU A N 1
ATOM 1793 C CA . GLU A 1 239 ? -11.164 4.617 1.893 1 83.19 239 GLU A CA 1
ATOM 1794 C C . GLU A 1 239 ? -9.867 3.893 2.262 1 83.19 239 GLU A C 1
ATOM 1796 O O . GLU A 1 239 ? -8.875 4.527 2.617 1 83.19 239 GLU A O 1
ATOM 1801 N N . SER A 1 240 ? -9.961 2.561 2.168 1 84.44 240 SER A N 1
ATOM 1802 C CA . SER A 1 240 ? -8.766 1.755 2.408 1 84.44 240 SER A CA 1
ATOM 1803 C C . SER A 1 240 ? -8.812 0.449 1.621 1 84.44 240 SER A C 1
ATOM 1805 O O . SER A 1 240 ? -9.883 -0.135 1.44 1 84.44 240 SER A O 1
ATOM 1807 N N . SER A 1 241 ? -7.66 0.039 1.193 1 74.25 241 SER A N 1
ATOM 1808 C CA . SER A 1 241 ? -7.625 -1.3 0.615 1 74.25 241 SER A CA 1
ATOM 1809 C C . SER A 1 241 ? -7.684 -2.373 1.697 1 74.25 241 SER A C 1
ATOM 1811 O O . SER A 1 241 ? -8.609 -3.188 1.72 1 74.25 241 SER A O 1
ATOM 1813 N N . SER A 1 242 ? -6.652 -2.305 2.607 1 82.31 242 SER A N 1
ATOM 1814 C CA . SER A 1 242 ? -6.527 -3.387 3.578 1 82.31 242 SER A CA 1
ATOM 1815 C C . SER A 1 242 ? -6.426 -2.846 5 1 82.31 242 SER A C 1
ATOM 1817 O O . SER A 1 242 ? -6.195 -3.605 5.945 1 82.31 242 SER A O 1
ATOM 1819 N N . GLY A 1 243 ? -6.523 -1.579 5.133 1 89.25 243 GLY A N 1
ATOM 1820 C CA . GLY A 1 243 ? -6.559 -0.997 6.465 1 89.25 243 GLY A CA 1
ATOM 1821 C C . GLY A 1 243 ? -7.965 -0.844 7.016 1 89.25 243 GLY A C 1
ATOM 1822 O O . GLY A 1 243 ? -8.891 -0.496 6.281 1 89.25 243 GLY A O 1
ATOM 1823 N N . GLU A 1 244 ? -8.125 -1.037 8.289 1 97 244 GLU A N 1
ATOM 1824 C CA . GLU A 1 244 ? -9.43 -0.873 8.922 1 97 244 GLU A CA 1
ATOM 1825 C C . GLU A 1 244 ? -9.852 0.593 8.938 1 97 244 GLU A C 1
ATOM 1827 O O . GLU A 1 244 ? -9.016 1.484 9.102 1 97 244 GLU A O 1
ATOM 1832 N N . LEU A 1 245 ? -11.109 0.765 8.727 1 97.5 245 LEU A N 1
ATOM 1833 C CA . LEU A 1 245 ? -11.688 2.084 8.953 1 97.5 245 LEU A CA 1
ATOM 1834 C C . LEU A 1 245 ? -12.414 2.133 10.297 1 97.5 245 LEU A C 1
ATOM 1836 O O . LEU A 1 245 ? -13.398 1.419 10.5 1 97.5 245 LEU A O 1
ATOM 1840 N N . LEU A 1 246 ? -11.891 2.951 11.125 1 98.81 246 LEU A N 1
ATOM 1841 C CA . LEU A 1 246 ? -12.422 3.086 12.477 1 98.81 246 LEU A CA 1
ATOM 1842 C C . LEU A 1 246 ? -12.867 4.52 12.742 1 98.81 246 LEU A C 1
ATOM 1844 O O . LEU A 1 246 ? -12.203 5.469 12.328 1 98.81 246 LEU A O 1
ATOM 1848 N N . PHE A 1 247 ? -14.023 4.613 13.352 1 98.62 247 PHE A N 1
ATOM 1849 C CA . PHE A 1 247 ? -14.438 5.941 13.797 1 98.62 247 PHE A CA 1
ATOM 1850 C C . PHE A 1 247 ? -15.305 5.852 15.047 1 98.62 247 PHE A C 1
ATOM 1852 O O . PHE A 1 247 ? -16.047 4.887 15.219 1 98.62 247 PHE A O 1
ATOM 1859 N N . ASN A 1 248 ? -15.133 6.781 15.93 1 98.56 248 ASN A N 1
ATOM 1860 C CA . ASN A 1 248 ? -15.906 6.941 17.156 1 98.56 248 ASN A CA 1
ATOM 1861 C C . ASN A 1 248 ? -16.406 8.375 17.328 1 98.56 248 ASN A C 1
ATOM 1863 O O . ASN A 1 248 ? -15.594 9.305 17.438 1 98.56 248 ASN A O 1
ATOM 1867 N N . LYS A 1 249 ? -17.719 8.516 17.344 1 97.94 249 LYS A N 1
ATOM 1868 C CA . LYS A 1 249 ? -18.359 9.82 17.484 1 97.94 249 LYS A CA 1
ATOM 1869 C C . LYS A 1 249 ? -18 10.734 16.328 1 97.94 249 LYS A C 1
ATOM 1871 O O . LYS A 1 249 ? -17.547 11.859 16.531 1 97.94 249 LYS A O 1
ATOM 1876 N N . LEU A 1 250 ? -18.156 10.203 15.164 1 98.62 250 LEU A N 1
ATOM 1877 C CA . LEU A 1 250 ? -17.984 10.984 13.945 1 98.62 250 LEU A CA 1
ATOM 1878 C C . LEU A 1 250 ? -19.312 11.648 13.555 1 98.62 250 LEU A C 1
ATOM 1880 O O . LEU A 1 250 ? -20.328 10.977 13.406 1 98.62 250 LEU A O 1
ATOM 1884 N N . GLY A 1 251 ? -19.281 12.984 13.453 1 98.12 251 GLY A N 1
ATOM 1885 C CA . GLY A 1 251 ? -20.453 13.727 13 1 98.12 251 GLY A CA 1
ATOM 1886 C C . GLY A 1 251 ? -20.328 14.203 11.562 1 98.12 251 GLY A C 1
ATOM 1887 O O . GLY A 1 251 ? -19.453 15 11.242 1 98.12 251 GLY A O 1
ATOM 1888 N N . CYS A 1 252 ? -21.203 13.727 10.711 1 97.31 252 CYS A N 1
ATOM 1889 C CA . CYS A 1 252 ? -21.25 14.195 9.336 1 97.31 252 CYS A CA 1
ATOM 1890 C C . CYS A 1 252 ? -22.578 13.828 8.672 1 97.31 252 CYS A C 1
ATOM 1892 O O . CYS A 1 252 ? -23.266 12.914 9.125 1 97.31 252 CYS A O 1
ATOM 1894 N N . ASP A 1 253 ? -22.922 14.547 7.66 1 96.75 253 ASP A N 1
ATOM 1895 C CA . ASP A 1 253 ? -24.203 14.312 7.012 1 96.75 253 ASP A CA 1
ATOM 1896 C C . ASP A 1 253 ? -24.062 13.344 5.844 1 96.75 253 ASP A C 1
ATOM 1898 O O . ASP A 1 253 ? -25.016 12.617 5.516 1 96.75 253 ASP A O 1
ATOM 1902 N N . HIS A 1 254 ? -22.953 13.414 5.223 1 97.5 254 HIS A N 1
ATOM 1903 C CA . HIS A 1 254 ? -22.672 12.531 4.098 1 97.5 254 HIS A CA 1
ATOM 1904 C C . HIS A 1 254 ? -21.359 11.789 4.285 1 97.5 254 HIS A C 1
ATOM 1906 O O . HIS A 1 254 ? -20.281 12.398 4.27 1 97.5 254 HIS A O 1
ATOM 1912 N N . LEU A 1 255 ? -21.5 10.43 4.414 1 97.69 255 LEU A N 1
ATOM 1913 C CA . LEU A 1 255 ? -20.344 9.602 4.711 1 97.69 255 LEU A CA 1
ATOM 1914 C C . LEU A 1 255 ? -20.219 8.445 3.719 1 97.69 255 LEU A C 1
ATOM 1916 O O . LEU A 1 255 ? -21.156 7.664 3.564 1 97.69 255 LEU A O 1
ATOM 1920 N N . ALA A 1 256 ? -19.078 8.398 3.066 1 91.31 256 ALA A N 1
ATOM 1921 C CA . ALA A 1 256 ? -18.766 7.277 2.186 1 91.31 256 ALA A CA 1
ATOM 1922 C C . ALA A 1 256 ? -17.547 6.504 2.705 1 91.31 256 ALA A C 1
ATOM 1924 O O . ALA A 1 256 ? -16.484 7.078 2.91 1 91.31 256 ALA A O 1
ATOM 1925 N N . LEU A 1 257 ? -17.766 5.215 2.957 1 93.12 257 LEU A N 1
ATOM 1926 C CA . LEU A 1 257 ? -16.719 4.328 3.455 1 93.12 257 LEU A CA 1
ATOM 1927 C C . LEU A 1 257 ? -16.516 3.148 2.512 1 93.12 257 LEU A C 1
ATOM 1929 O O . LEU A 1 257 ? -17.484 2.523 2.068 1 93.12 257 LEU A O 1
ATOM 1933 N N . SER A 1 258 ? -15.227 2.873 2.266 1 85.44 258 SER A N 1
ATOM 1934 C CA . SER A 1 258 ? -14.992 1.723 1.397 1 85.44 258 SER A CA 1
ATOM 1935 C C . SER A 1 258 ? -13.68 1.026 1.745 1 85.44 258 SER A C 1
ATOM 1937 O O . SER A 1 258 ? -12.672 1.686 2.014 1 85.44 258 SER A O 1
ATOM 1939 N N . THR A 1 259 ? -13.766 -0.314 1.782 1 84.62 259 THR A N 1
ATOM 1940 C CA . THR A 1 259 ? -12.57 -1.134 1.908 1 84.62 259 THR A CA 1
ATOM 1941 C C . THR A 1 259 ? -12.633 -2.334 0.969 1 84.62 259 THR A C 1
ATOM 1943 O O . THR A 1 259 ? -13.711 -2.705 0.498 1 84.62 259 THR A O 1
ATOM 1946 N N . ILE A 1 260 ? -11.453 -2.826 0.7 1 74.31 260 ILE A N 1
ATOM 1947 C CA . ILE A 1 260 ? -11.438 -4.078 -0.051 1 74.31 260 ILE A CA 1
ATOM 1948 C C . ILE A 1 260 ? -11.5 -5.258 0.915 1 74.31 260 ILE A C 1
ATOM 1950 O O . ILE A 1 260 ? -12.391 -6.109 0.81 1 74.31 260 ILE A O 1
ATOM 1954 N N . SER A 1 261 ? -10.578 -5.293 1.873 1 81.25 261 SER A N 1
ATOM 1955 C CA . SER A 1 261 ? -10.445 -6.543 2.615 1 81.25 261 SER A CA 1
ATOM 1956 C C . SER A 1 261 ? -10.641 -6.32 4.109 1 81.25 261 SER A C 1
ATOM 1958 O O . SER A 1 261 ? -10.711 -7.281 4.879 1 81.25 261 SER A O 1
ATOM 1960 N N . SER A 1 262 ? -10.773 -5.129 4.531 1 88.38 262 SER A N 1
ATOM 1961 C CA . SER A 1 262 ? -10.75 -4.891 5.969 1 88.38 262 SER A CA 1
ATOM 1962 C C . SER A 1 262 ? -12.117 -4.449 6.484 1 88.38 262 SER A C 1
ATOM 1964 O O . SER A 1 262 ? -13.016 -4.16 5.695 1 88.38 262 SER A O 1
ATOM 1966 N N . ASN A 1 263 ? -12.195 -4.469 7.777 1 96.44 263 ASN A N 1
ATOM 1967 C CA . ASN A 1 263 ? -13.461 -4.148 8.438 1 96.44 263 ASN A CA 1
ATOM 1968 C C . ASN A 1 263 ? -13.672 -2.639 8.539 1 96.44 263 ASN A C 1
ATOM 1970 O O . ASN A 1 263 ? -12.703 -1.872 8.523 1 96.44 263 ASN A O 1
ATOM 1974 N N . ILE A 1 264 ? -14.93 -2.301 8.594 1 97.12 264 ILE A N 1
ATOM 1975 C CA . ILE A 1 264 ? -15.375 -0.943 8.891 1 97.12 264 ILE A CA 1
ATOM 1976 C C . ILE A 1 264 ? -16.203 -0.942 10.172 1 97.12 264 ILE A C 1
ATOM 1978 O O . ILE A 1 264 ? -17.203 -1.659 10.281 1 97.12 264 ILE A O 1
ATOM 1982 N N . SER A 1 265 ? -15.711 -0.207 11.125 1 98.75 265 SER A N 1
ATOM 1983 C CA . SER A 1 265 ? -16.422 -0.203 12.398 1 98.75 265 SER A CA 1
ATOM 1984 C C . SER A 1 265 ? -16.406 1.183 13.039 1 98.75 265 SER A C 1
ATOM 1986 O O . SER A 1 265 ? -15.391 1.881 12.992 1 98.75 265 SER A O 1
ATOM 1988 N N . GLY A 1 266 ? -17.625 1.542 13.594 1 98.31 266 GLY A N 1
ATOM 1989 C CA . GLY A 1 266 ? -17.578 2.803 14.312 1 98.31 266 GLY A CA 1
ATOM 1990 C C . GLY A 1 266 ? -18.938 3.309 14.727 1 98.31 266 GLY A C 1
ATOM 1991 O O . GLY A 1 266 ? -19.938 2.598 14.594 1 98.31 266 GLY A O 1
ATOM 1992 N N . THR A 1 267 ? -18.922 4.465 15.328 1 98.5 267 THR A N 1
ATOM 1993 C CA . THR A 1 267 ? -20.141 5.117 15.805 1 98.5 267 THR A CA 1
ATOM 1994 C C . THR A 1 267 ? -20.297 6.5 15.18 1 98.5 267 THR A C 1
ATOM 1996 O O . THR A 1 267 ? -19.359 7.301 15.188 1 98.5 267 THR A O 1
ATOM 1999 N N . LEU A 1 268 ? -21.484 6.762 14.633 1 98.12 268 LEU A N 1
ATOM 2000 C CA . LEU A 1 268 ? -21.844 8.07 14.102 1 98.12 268 LEU A CA 1
ATOM 2001 C C . LEU A 1 268 ? -22.688 8.852 15.102 1 98.12 268 LEU A C 1
ATOM 2003 O O . LEU A 1 268 ? -23.531 8.281 15.781 1 98.12 268 LEU A O 1
ATOM 2007 N N . LEU A 1 269 ? -22.453 10.078 15.07 1 97.44 269 LEU A N 1
ATOM 2008 C CA . LEU A 1 269 ? -23.297 10.938 15.891 1 97.44 269 LEU A CA 1
ATOM 2009 C C . LEU A 1 269 ? -24.625 11.211 15.195 1 97.44 269 LEU A C 1
ATOM 2011 O O . LEU A 1 269 ? -24.656 11.609 14.031 1 97.44 269 LEU A O 1
ATOM 2015 N N . GLY A 1 270 ? -25.719 11.062 15.945 1 94.94 270 GLY A N 1
ATOM 2016 C CA . GLY A 1 270 ? -27.047 11.359 15.406 1 94.94 270 GLY A CA 1
ATOM 2017 C C . GLY A 1 270 ? -27.984 10.172 15.477 1 94.94 270 GLY A C 1
ATOM 2018 O O . GLY A 1 270 ? -27.75 9.219 16.219 1 94.94 270 GLY A O 1
ATOM 2019 N N . ASP A 1 271 ? -29.125 10.344 14.781 1 95.31 271 ASP A N 1
ATOM 2020 C CA . ASP A 1 271 ? -30.156 9.32 14.695 1 95.31 271 ASP A CA 1
ATOM 2021 C C . ASP A 1 271 ? -30.156 8.641 13.328 1 95.31 271 ASP A C 1
ATOM 2023 O O . ASP A 1 271 ? -30.266 9.312 12.297 1 95.31 271 ASP A O 1
ATOM 2027 N N . SER A 1 272 ? -30.078 7.32 13.391 1 94.44 272 SER A N 1
ATOM 2028 C CA . SER A 1 272 ? -30.047 6.57 12.141 1 94.44 272 SER A CA 1
ATOM 2029 C C . SER A 1 272 ? -31.281 6.863 11.289 1 94.44 272 SER A C 1
ATOM 2031 O O . SER A 1 272 ? -31.234 6.746 10.062 1 94.44 272 SER A O 1
ATOM 2033 N N . ALA A 1 273 ? -32.312 7.32 11.883 1 95 273 ALA A N 1
ATOM 2034 C CA . ALA A 1 273 ? -33.562 7.602 11.156 1 95 273 ALA A CA 1
ATOM 2035 C C . ALA A 1 273 ? -33.375 8.75 10.172 1 95 273 ALA A C 1
ATOM 2037 O O . ALA A 1 273 ? -34.156 8.898 9.227 1 95 273 ALA A O 1
ATOM 2038 N N . ASN A 1 274 ? -32.344 9.492 10.414 1 96.12 274 ASN A N 1
ATOM 2039 C CA . ASN A 1 274 ? -32.094 10.656 9.562 1 96.12 274 ASN A CA 1
ATOM 2040 C C . ASN A 1 274 ? -31.203 10.305 8.375 1 96.12 274 ASN A C 1
ATOM 2042 O O . ASN A 1 274 ? -30.922 11.156 7.527 1 96.12 274 ASN A O 1
ATOM 2046 N N . TYR A 1 275 ? -30.781 9.078 8.305 1 96.12 275 TYR A N 1
ATOM 2047 C CA . TYR A 1 275 ? -29.844 8.664 7.273 1 96.12 275 TYR A CA 1
ATOM 2048 C C . TYR A 1 275 ? -30.484 7.699 6.293 1 96.12 275 TYR A C 1
ATOM 2050 O O . TYR A 1 275 ? -31.188 6.77 6.699 1 96.12 275 TYR A O 1
ATOM 2058 N N . ILE A 1 276 ? -30.203 7.938 5.023 1 96.5 276 ILE A N 1
ATOM 2059 C CA . ILE A 1 276 ? -30.312 6.855 4.051 1 96.5 276 ILE A CA 1
ATOM 2060 C C . ILE A 1 276 ? -29.031 6.016 4.074 1 96.5 276 ILE A C 1
ATOM 2062 O O . ILE A 1 276 ? -27.953 6.523 3.803 1 96.5 276 ILE A O 1
ATOM 2066 N N . ILE A 1 277 ? -29.156 4.738 4.41 1 93.94 277 ILE A N 1
ATOM 2067 C CA . ILE A 1 277 ? -28.016 3.857 4.59 1 93.94 277 ILE A CA 1
ATOM 2068 C C . ILE A 1 277 ? -27.953 2.854 3.443 1 93.94 277 ILE A C 1
ATOM 2070 O O . ILE A 1 277 ? -28.875 2.066 3.244 1 93.94 277 ILE A O 1
ATOM 2074 N N . LYS A 1 278 ? -26.875 2.934 2.721 1 88.88 278 LYS A N 1
ATOM 2075 C CA . LYS A 1 278 ? -26.516 1.938 1.714 1 88.88 278 LYS A CA 1
ATOM 2076 C C . LYS A 1 278 ? -25.281 1.157 2.131 1 88.88 278 LYS A C 1
ATOM 2078 O O . LYS A 1 278 ? -24.188 1.732 2.279 1 88.88 278 LYS A O 1
ATOM 2083 N N . ALA A 1 279 ? -25.469 -0.106 2.396 1 87.56 279 ALA A N 1
ATOM 2084 C CA . ALA A 1 279 ? -24.359 -0.939 2.848 1 87.56 279 ALA A CA 1
ATOM 2085 C C . ALA A 1 279 ? -24.25 -2.217 2.02 1 87.56 279 ALA A C 1
ATOM 2087 O O . ALA A 1 279 ? -25.281 -2.824 1.681 1 87.56 279 ALA A O 1
ATOM 2088 N N . SER A 1 280 ? -22.984 -2.498 1.691 1 80.31 280 SER A N 1
ATOM 2089 C CA . SER A 1 280 ? -22.797 -3.734 0.94 1 80.31 280 SER A CA 1
ATOM 2090 C C . SER A 1 280 ? -21.438 -4.367 1.255 1 80.31 280 SER A C 1
ATOM 2092 O O . SER A 1 280 ? -20.453 -3.66 1.48 1 80.31 280 SER A O 1
ATOM 2094 N N . SER A 1 281 ? -21.422 -5.703 1.264 1 78.75 281 SER A N 1
ATOM 2095 C CA . SER A 1 281 ? -20.203 -6.504 1.368 1 78.75 281 SER A CA 1
ATOM 2096 C C . SER A 1 281 ? -20.359 -7.84 0.644 1 78.75 281 SER A C 1
ATOM 2098 O O . SER A 1 281 ? -21.422 -8.477 0.719 1 78.75 281 SER A O 1
ATOM 2100 N N . LEU A 1 282 ? -19.344 -8.195 -0.055 1 67.94 282 LEU A N 1
ATOM 2101 C CA . LEU A 1 282 ? -19.406 -9.453 -0.786 1 67.94 282 LEU A CA 1
ATOM 2102 C C . LEU A 1 282 ? -19.375 -10.641 0.171 1 67.94 282 LEU A C 1
ATOM 2104 O O . LEU A 1 282 ? -20.172 -11.57 0.048 1 67.94 282 LEU A O 1
ATOM 2108 N N . SER A 1 283 ? -18.438 -10.609 1.104 1 73.19 283 SER A N 1
ATOM 2109 C CA . SER A 1 283 ? -18.234 -11.789 1.948 1 73.19 283 SER A CA 1
ATOM 2110 C C . SER A 1 283 ? -18.312 -11.422 3.428 1 73.19 283 SER A C 1
ATOM 2112 O O . SER A 1 283 ? -18.281 -12.297 4.293 1 73.19 283 SER A O 1
ATOM 2114 N N . GLY A 1 284 ? -18.375 -10.164 3.744 1 81.25 284 GLY A N 1
ATOM 2115 C CA . GLY A 1 284 ? -18.391 -9.734 5.133 1 81.25 284 GLY A CA 1
ATOM 2116 C C . GLY A 1 284 ? -19.781 -9.57 5.707 1 81.25 284 GLY A C 1
ATOM 2117 O O . GLY A 1 284 ? -20.75 -9.398 4.957 1 81.25 284 GLY A O 1
ATOM 2118 N N . ASP A 1 285 ? -19.891 -9.516 7.039 1 88.31 285 ASP A N 1
ATOM 2119 C CA . ASP A 1 285 ? -21.156 -9.289 7.734 1 88.31 285 ASP A CA 1
ATOM 2120 C C . ASP A 1 285 ? -21.453 -7.801 7.855 1 88.31 285 ASP A C 1
ATOM 2122 O O . ASP A 1 285 ? -20.547 -6.984 7.973 1 88.31 285 ASP A O 1
ATOM 2126 N N . LEU A 1 286 ? -22.812 -7.547 7.781 1 91.94 286 LEU A N 1
ATOM 2127 C CA . LEU A 1 286 ? -23.266 -6.172 7.949 1 91.94 286 LEU A CA 1
ATOM 2128 C C . LEU A 1 286 ? -24.031 -6.008 9.258 1 91.94 286 LEU A C 1
ATOM 2130 O O . LEU A 1 286 ? -25.047 -6.684 9.477 1 91.94 286 LEU A O 1
ATOM 2134 N N . ASN A 1 287 ? -23.531 -5.285 10.086 1 95.75 287 ASN A N 1
ATOM 2135 C CA . ASN A 1 287 ? -24.219 -4.91 11.32 1 95.75 287 ASN A CA 1
ATOM 2136 C C . ASN A 1 287 ? -24.453 -3.402 11.398 1 95.75 287 ASN A C 1
ATOM 2138 O O . ASN A 1 287 ? -23.594 -2.668 11.898 1 95.75 287 ASN A O 1
ATOM 2142 N N . LEU A 1 288 ? -25.609 -2.963 10.836 1 95.19 288 LEU A N 1
ATOM 2143 C CA . LEU A 1 288 ? -26 -1.558 10.812 1 95.19 288 LEU A CA 1
ATOM 2144 C C . LEU A 1 288 ? -27.5 -1.402 11.102 1 95.19 288 LEU A C 1
ATOM 2146 O O . LEU A 1 288 ? -28.266 -2.334 10.891 1 95.19 288 LEU A O 1
ATOM 2150 N N . PRO A 1 289 ? -27.891 -0.281 11.602 1 93.56 289 PRO A N 1
ATOM 2151 C CA . PRO A 1 289 ? -29.328 -0.056 11.758 1 93.56 289 PRO A CA 1
ATOM 2152 C C . PRO A 1 289 ? -30.047 0.054 10.422 1 93.56 289 PRO A C 1
ATOM 2154 O O . PRO A 1 289 ? -29.422 0.171 9.375 1 93.56 289 PRO A O 1
ATOM 2157 N N . ARG A 1 290 ? -31.375 -0.024 10.477 1 90.88 290 ARG A N 1
ATOM 2158 C CA . ARG A 1 290 ? -32.188 0.144 9.281 1 90.88 290 ARG A CA 1
ATOM 2159 C C . ARG A 1 290 ? -32.062 1.561 8.727 1 90.88 290 ARG A C 1
ATOM 2161 O O . ARG A 1 290 ? -31.938 2.52 9.492 1 90.88 290 ARG A O 1
ATOM 2168 N N . SER A 1 291 ? -32.156 1.604 7.461 1 90.88 291 SER A N 1
ATOM 2169 C CA . SER A 1 291 ? -32.125 2.9 6.789 1 90.88 291 SER A CA 1
ATOM 2170 C C . SER A 1 291 ? -33.344 3.752 7.145 1 90.88 291 SER A C 1
ATOM 2172 O O . SER A 1 291 ? -34.438 3.24 7.238 1 90.88 291 SER A O 1
ATOM 2174 N N . GLY A 1 292 ? -32.969 4.984 7.41 1 92.5 292 GLY A N 1
ATOM 2175 C CA . GLY A 1 292 ? -34.062 5.945 7.547 1 92.5 292 GLY A CA 1
ATOM 2176 C C . GLY A 1 292 ? -34.406 6.637 6.242 1 92.5 292 GLY A C 1
ATOM 2177 O O . GLY A 1 292 ? -34.156 6.109 5.164 1 92.5 292 GLY A O 1
ATOM 2178 N N . ASN A 1 293 ? -35.219 7.664 6.383 1 92.69 293 ASN A N 1
ATOM 2179 C CA . ASN A 1 293 ? -35.625 8.414 5.199 1 92.69 293 ASN A CA 1
ATOM 2180 C C . ASN A 1 293 ? -35.25 9.883 5.297 1 92.69 293 ASN A C 1
ATOM 2182 O O . ASN A 1 293 ? -35.906 10.75 4.727 1 92.69 293 ASN A O 1
ATOM 2186 N N . GLY A 1 294 ? -34.25 10.117 6.066 1 93.88 294 GLY A N 1
ATOM 2187 C CA . GLY A 1 294 ? -33.812 11.492 6.215 1 93.88 294 GLY A CA 1
ATOM 2188 C C . GLY A 1 294 ? -33 11.992 5.027 1 93.88 294 GLY A C 1
ATOM 2189 O O . GLY A 1 294 ? -33.062 11.414 3.943 1 93.88 294 GLY A O 1
ATOM 2190 N N . ASP A 1 295 ? -32.344 13.172 5.273 1 95.56 295 ASP A N 1
ATOM 2191 C CA . ASP A 1 295 ? -31.594 13.828 4.191 1 95.56 295 ASP A CA 1
ATOM 2192 C C . ASP A 1 295 ? -30.109 13.531 4.281 1 95.56 295 ASP A C 1
ATOM 2194 O O . ASP A 1 295 ? -29.328 13.977 3.432 1 95.56 295 ASP A O 1
ATOM 2198 N N . LYS A 1 296 ? -29.766 12.766 5.262 1 97.06 296 LYS A N 1
ATOM 2199 C CA . LYS A 1 296 ? -28.375 12.391 5.422 1 97.06 296 LYS A CA 1
ATOM 2200 C C . LYS A 1 296 ? -28.078 11.047 4.75 1 97.06 296 LYS A C 1
ATOM 2202 O O . LYS A 1 296 ? -29 10.258 4.512 1 97.06 296 LYS A O 1
ATOM 2207 N N . MET A 1 297 ? -26.734 10.805 4.406 1 97.88 297 MET A N 1
ATOM 2208 C CA . MET A 1 297 ? -26.391 9.609 3.637 1 97.88 297 MET A CA 1
ATOM 2209 C C . MET A 1 297 ? -25.203 8.875 4.262 1 97.88 297 MET A C 1
ATOM 2211 O O . MET A 1 297 ? -24.219 9.5 4.633 1 97.88 297 MET A O 1
ATOM 2215 N N . LEU A 1 298 ? -25.359 7.602 4.422 1 96.69 298 LEU A N 1
ATOM 2216 C CA . LEU A 1 298 ? -24.281 6.672 4.738 1 96.69 298 LEU A CA 1
ATOM 2217 C C . LEU A 1 298 ? -24.141 5.605 3.656 1 96.69 298 LEU A C 1
ATOM 2219 O O . LEU A 1 298 ? -25.016 4.75 3.51 1 96.69 298 LEU A O 1
ATOM 2223 N N . ASP A 1 299 ? -23.094 5.715 2.904 1 90.31 299 ASP A N 1
ATOM 2224 C CA . ASP A 1 299 ? -22.75 4.754 1.861 1 90.31 299 ASP A CA 1
ATOM 2225 C C . ASP A 1 299 ? -21.5 3.967 2.23 1 90.31 299 ASP A C 1
ATOM 2227 O O . ASP A 1 299 ? -20.391 4.516 2.24 1 90.31 299 ASP A O 1
ATOM 2231 N N . VAL A 1 300 ? -21.688 2.674 2.582 1 91.44 300 VAL A N 1
ATOM 2232 C CA . VAL A 1 300 ? -20.562 1.897 3.111 1 91.44 300 VAL A CA 1
ATOM 2233 C C . VAL A 1 300 ? -20.469 0.568 2.367 1 91.44 300 VAL A C 1
ATOM 2235 O O . VAL A 1 300 ? -21.469 -0.111 2.15 1 91.44 300 VAL A O 1
ATOM 2238 N N . SER A 1 301 ? -19.172 0.287 1.943 1 83.69 301 SER A N 1
ATOM 2239 C CA . SER A 1 301 ? -19 -0.947 1.185 1 83.69 301 SER A CA 1
ATOM 2240 C C . SER A 1 301 ? -17.656 -1.61 1.515 1 83.69 301 SER A C 1
ATOM 2242 O O . SER A 1 301 ? -16.688 -0.928 1.827 1 83.69 301 SER A O 1
ATOM 2244 N N . SER A 1 302 ? -17.703 -2.936 1.453 1 83.38 302 SER A N 1
ATOM 2245 C CA . SER A 1 302 ? -16.5 -3.75 1.57 1 83.38 302 SER A CA 1
ATOM 2246 C C . SER A 1 302 ? -16.594 -5.008 0.71 1 83.38 302 SER A C 1
ATOM 2248 O O . SER A 1 302 ? -17.688 -5.52 0.47 1 83.38 302 SER A O 1
ATOM 2250 N N . THR A 1 303 ? -15.477 -5.387 0.233 1 73.31 303 THR A N 1
ATOM 2251 C CA . THR A 1 303 ? -15.516 -6.652 -0.492 1 73.31 303 THR A CA 1
ATOM 2252 C C . THR A 1 303 ? -15.547 -7.832 0.478 1 73.31 303 THR A C 1
ATOM 2254 O O . THR A 1 303 ? -16.406 -8.711 0.37 1 73.31 303 THR A O 1
ATOM 2257 N N . SER A 1 304 ? -14.594 -7.836 1.423 1 79.44 304 SER A N 1
ATOM 2258 C CA . SER A 1 304 ? -14.492 -9.023 2.264 1 79.44 304 SER A CA 1
ATOM 2259 C C . SER A 1 304 ? -14.602 -8.664 3.742 1 79.44 304 SER A C 1
ATOM 2261 O O . SER A 1 304 ? -14.711 -9.547 4.594 1 79.44 304 SER A O 1
ATOM 2263 N N . GLY A 1 305 ? -14.586 -7.406 4.039 1 86.56 305 GLY A N 1
ATOM 2264 C CA . GLY A 1 305 ? -14.594 -7.004 5.438 1 86.56 305 GLY A CA 1
ATOM 2265 C C . GLY A 1 305 ? -15.992 -6.895 6.02 1 86.56 305 GLY A C 1
ATOM 2266 O O . GLY A 1 305 ? -16.969 -6.707 5.281 1 86.56 305 GLY A O 1
ATOM 2267 N N . ASP A 1 306 ? -16.078 -7.02 7.336 1 94.38 306 ASP A N 1
ATOM 2268 C CA . ASP A 1 306 ? -17.312 -6.781 8.062 1 94.38 306 ASP A CA 1
ATOM 2269 C C . ASP A 1 306 ? -17.562 -5.285 8.25 1 94.38 306 ASP A C 1
ATOM 2271 O O . ASP A 1 306 ? -16.609 -4.5 8.32 1 94.38 306 ASP A O 1
ATOM 2275 N N . ILE A 1 307 ? -18.844 -4.984 8.273 1 95.25 307 ILE A N 1
ATOM 2276 C CA . ILE A 1 307 ? -19.25 -3.605 8.523 1 95.25 307 ILE A CA 1
ATOM 2277 C C . ILE A 1 307 ? -20.094 -3.533 9.789 1 95.25 307 ILE A C 1
ATOM 2279 O O . ILE A 1 307 ? -21.156 -4.156 9.859 1 95.25 307 ILE A O 1
ATOM 2283 N N . ASP A 1 308 ? -19.625 -2.861 10.789 1 98.44 308 ASP A N 1
ATOM 2284 C CA . ASP A 1 308 ? -20.297 -2.676 12.062 1 98.44 308 ASP A CA 1
ATOM 2285 C C . ASP A 1 308 ? -20.375 -1.197 12.438 1 98.44 308 ASP A C 1
ATOM 2287 O O . ASP A 1 308 ? -19.406 -0.622 12.922 1 98.44 308 ASP A O 1
ATOM 2291 N N . ILE A 1 309 ? -21.594 -0.582 12.195 1 98.06 309 ILE A N 1
ATOM 2292 C CA . ILE A 1 309 ? -21.75 0.847 12.445 1 98.06 309 ILE A CA 1
ATOM 2293 C C . ILE A 1 309 ? -22.953 1.086 13.359 1 98.06 309 ILE A C 1
ATOM 2295 O O . ILE A 1 309 ? -24.031 0.571 13.102 1 98.06 309 ILE A O 1
ATOM 2299 N N . ASP A 1 310 ? -22.719 1.84 14.398 1 97.75 310 ASP A N 1
ATOM 2300 C CA . ASP A 1 310 ? -23.781 2.25 15.312 1 97.75 310 ASP A CA 1
ATOM 2301 C C . ASP A 1 310 ? -23.922 3.77 15.344 1 97.75 310 ASP A C 1
ATOM 2303 O O . ASP A 1 310 ? -23.078 4.488 14.812 1 97.75 310 ASP A O 1
ATOM 2307 N N . PHE A 1 311 ? -25.109 4.129 15.875 1 97.19 311 PHE A N 1
ATOM 2308 C CA . PHE A 1 311 ? -25.375 5.555 16.047 1 97.19 311 PHE A CA 1
ATOM 2309 C C . PHE A 1 311 ? -25.484 5.918 17.516 1 97.19 311 PHE A C 1
ATOM 2311 O O . PHE A 1 311 ? -26.016 5.148 18.312 1 97.19 311 PHE A O 1
ATOM 2318 N N . SER A 1 312 ? -24.891 7.066 17.828 1 94.5 312 SER A N 1
ATOM 2319 C CA . SER A 1 312 ? -25 7.621 19.172 1 94.5 312 SER A CA 1
ATOM 2320 C C . SER A 1 312 ? -25.672 8.992 19.156 1 94.5 312 SER A C 1
ATOM 2322 O O . SER A 1 312 ? -25.391 9.812 18.281 1 94.5 312 SER A O 1
ATOM 2324 N N . PRO A 1 313 ? -26.594 9.211 20.172 1 88.94 313 PRO A N 1
ATOM 2325 C CA . PRO A 1 313 ? -27.219 10.531 20.219 1 88.94 313 PRO A CA 1
ATOM 2326 C C . PRO A 1 313 ? -26.219 11.656 20.484 1 88.94 313 PRO A C 1
ATOM 2328 O O . PRO A 1 313 ? -25.172 11.422 21.094 1 88.94 313 PRO A O 1
ATOM 2331 N N . VAL A 1 314 ? -26.656 12.719 19.844 1 79.69 314 VAL A N 1
ATOM 2332 C CA . VAL A 1 314 ? -25.844 13.906 20.062 1 79.69 314 VAL A CA 1
ATOM 2333 C C . VAL A 1 314 ? -26.062 14.438 21.484 1 79.69 314 VAL A C 1
ATOM 2335 O O . VAL A 1 314 ? -27.203 14.633 21.906 1 79.69 314 VAL A O 1
ATOM 2338 N N . ASN A 1 315 ? -25.281 14.172 22.562 1 60.03 315 ASN A N 1
ATOM 2339 C CA . ASN A 1 315 ? -25.5 14.797 23.859 1 60.03 315 ASN A CA 1
ATOM 2340 C C . ASN A 1 315 ? -25.266 16.297 23.797 1 60.03 315 ASN A C 1
ATOM 2342 O O . ASN A 1 315 ? -24.406 16.781 23.047 1 60.03 315 ASN A O 1
ATOM 2346 N N . MET B 1 1 ? 19.953 6.059 -17.641 1 26.53 1 MET B N 1
ATOM 2347 C CA . MET B 1 1 ? 18.625 6.281 -18.219 1 26.53 1 MET B CA 1
ATOM 2348 C C . MET B 1 1 ? 17.656 5.195 -17.781 1 26.53 1 MET B C 1
ATOM 2350 O O . MET B 1 1 ? 16.438 5.391 -17.812 1 26.53 1 MET B O 1
ATOM 2354 N N . LYS B 1 2 ? 18.203 4 -17.766 1 35.09 2 LYS B N 1
ATOM 2355 C CA . LYS B 1 2 ? 17.469 2.748 -17.594 1 35.09 2 LYS B CA 1
ATOM 2356 C C . LYS B 1 2 ? 16.906 2.623 -16.188 1 35.09 2 LYS B C 1
ATOM 2358 O O . LYS B 1 2 ? 15.914 1.925 -15.969 1 35.09 2 LYS B O 1
ATOM 2363 N N . SER B 1 3 ? 17.703 3.24 -15.297 1 34.75 3 SER B N 1
ATOM 2364 C CA . SER B 1 3 ? 17.5 2.953 -13.883 1 34.75 3 SER B CA 1
ATOM 2365 C C . SER B 1 3 ? 16.234 3.629 -13.359 1 34.75 3 SER B C 1
ATOM 2367 O O . SER B 1 3 ? 15.484 3.035 -12.586 1 34.75 3 SER B O 1
ATOM 2369 N N . LYS B 1 4 ? 15.969 4.848 -13.891 1 34.81 4 LYS B N 1
ATOM 2370 C CA . LYS B 1 4 ? 14.773 5.617 -13.586 1 34.81 4 LYS B CA 1
ATOM 2371 C C . LYS B 1 4 ? 13.516 4.891 -14.07 1 34.81 4 LYS B C 1
ATOM 2373 O O . LYS B 1 4 ? 12.492 4.887 -13.383 1 34.81 4 LYS B O 1
ATOM 2378 N N . TYR B 1 5 ? 13.688 4.375 -15.266 1 35.59 5 TYR B N 1
ATOM 2379 C CA . TYR B 1 5 ? 12.594 3.689 -15.945 1 35.59 5 TYR B CA 1
ATOM 2380 C C . TYR B 1 5 ? 12.156 2.451 -15.172 1 35.59 5 TYR B C 1
ATOM 2382 O O . TYR B 1 5 ? 10.969 2.131 -15.109 1 35.59 5 TYR B O 1
ATOM 2390 N N . SER B 1 6 ? 13.102 1.967 -14.5 1 40.97 6 SER B N 1
ATOM 2391 C CA . SER B 1 6 ? 12.797 0.688 -13.867 1 40.97 6 SER B CA 1
ATOM 2392 C C . SER B 1 6 ? 11.961 0.883 -12.602 1 40.97 6 SER B C 1
ATOM 2394 O O . SER B 1 6 ? 11.039 0.11 -12.344 1 40.97 6 SER B O 1
ATOM 2396 N N . ILE B 1 7 ? 12.234 2.033 -11.922 1 35.16 7 ILE B N 1
ATOM 2397 C CA . ILE B 1 7 ? 11.461 2.318 -10.719 1 35.16 7 ILE B CA 1
ATOM 2398 C C . ILE B 1 7 ? 10.023 2.68 -11.102 1 35.16 7 ILE B C 1
ATOM 2400 O O . ILE B 1 7 ? 9.07 2.203 -10.484 1 35.16 7 ILE B O 1
ATOM 2404 N N . LEU B 1 8 ? 9.859 3.5 -12.086 1 37.12 8 LEU B N 1
ATOM 2405 C CA . LEU B 1 8 ? 8.547 3.867 -12.609 1 37.12 8 LEU B CA 1
ATOM 2406 C C . LEU B 1 8 ? 7.777 2.633 -13.07 1 37.12 8 LEU B C 1
ATOM 2408 O O . LEU B 1 8 ? 6.574 2.518 -12.82 1 37.12 8 LEU B O 1
ATOM 2412 N N . MET B 1 9 ? 8.453 1.818 -13.641 1 39.28 9 MET B N 1
ATOM 2413 C CA . MET B 1 9 ? 7.809 0.593 -14.109 1 39.28 9 MET B CA 1
ATOM 2414 C C . MET B 1 9 ? 7.383 -0.276 -12.93 1 39.28 9 MET B C 1
ATOM 2416 O O . MET B 1 9 ? 6.336 -0.924 -12.977 1 39.28 9 MET B O 1
ATOM 2420 N N . LEU B 1 10 ? 8.156 -0.203 -11.961 1 36.25 10 LEU B N 1
ATOM 2421 C CA . LEU B 1 10 ? 7.852 -1 -10.781 1 36.25 10 LEU B CA 1
ATOM 2422 C C . LEU B 1 10 ? 6.621 -0.455 -10.062 1 36.25 10 LEU B C 1
ATOM 2424 O O . LEU B 1 10 ? 5.75 -1.222 -9.648 1 36.25 10 LEU B O 1
ATOM 2428 N N . ILE B 1 11 ? 6.625 0.828 -9.969 1 38.88 11 ILE B N 1
ATOM 2429 C CA . ILE B 1 11 ? 5.449 1.496 -9.422 1 38.88 11 ILE B CA 1
ATOM 2430 C C . ILE B 1 11 ? 4.254 1.272 -10.352 1 38.88 11 ILE B C 1
ATOM 2432 O O . ILE B 1 11 ? 3.15 0.978 -9.891 1 38.88 11 ILE B O 1
ATOM 2436 N N . ALA B 1 12 ? 4.535 1.328 -11.531 1 39.97 12 ALA B N 1
ATOM 2437 C CA . ALA B 1 12 ? 3.516 1.006 -12.531 1 39.97 12 ALA B CA 1
ATOM 2438 C C . ALA B 1 12 ? 3.012 -0.424 -12.352 1 39.97 12 ALA B C 1
ATOM 2440 O O . ALA B 1 12 ? 1.812 -0.685 -12.469 1 39.97 12 ALA B O 1
ATOM 2441 N N . GLY B 1 13 ? 3.936 -1.235 -12.172 1 39.97 13 GLY B N 1
ATOM 2442 C CA . GLY B 1 13 ? 3.518 -2.609 -11.953 1 39.97 13 GLY B CA 1
ATOM 2443 C C . GLY B 1 13 ? 2.645 -2.777 -10.727 1 39.97 13 GLY B C 1
ATOM 2444 O O . GLY B 1 13 ? 1.662 -3.521 -10.75 1 39.97 13 GLY B O 1
ATOM 2445 N N . GLY B 1 14 ? 3.092 -2.111 -9.672 1 39.81 14 GLY B N 1
ATOM 2446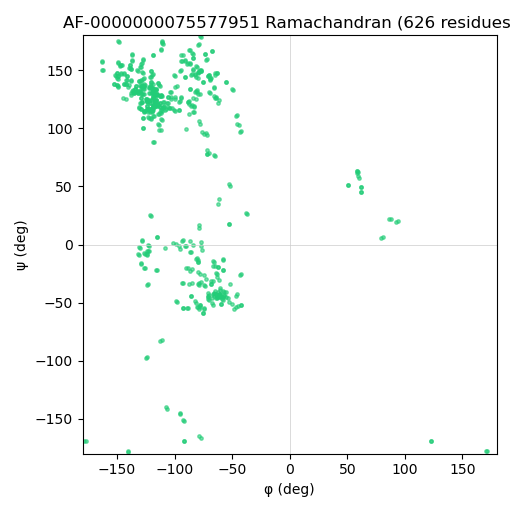 C CA . GLY B 1 14 ? 2.248 -2.121 -8.492 1 39.81 14 GLY B CA 1
ATOM 2447 C C . GLY B 1 14 ? 0.894 -1.475 -8.719 1 39.81 14 GLY B C 1
ATOM 2448 O O . GLY B 1 14 ? -0.127 -1.978 -8.242 1 39.81 14 GLY B O 1
ATOM 2449 N N . LEU B 1 15 ? 0.917 -0.359 -9.359 1 40.81 15 LEU B N 1
ATOM 2450 C CA . LEU B 1 15 ? -0.337 0.264 -9.773 1 40.81 15 LEU B CA 1
ATOM 2451 C C . LEU B 1 15 ? -1.115 -0.649 -10.711 1 40.81 15 LEU B C 1
ATOM 2453 O O . LEU B 1 15 ? -2.348 -0.679 -10.68 1 40.81 15 LEU B O 1
ATOM 2457 N N . ILE B 1 16 ? -0.426 -1.283 -11.5 1 40.03 16 ILE B N 1
ATOM 2458 C CA . ILE B 1 16 ? -1.085 -2.309 -12.297 1 40.03 16 ILE B CA 1
ATOM 2459 C C . ILE B 1 16 ? -1.736 -3.342 -11.383 1 40.03 16 ILE B C 1
ATOM 2461 O O . ILE B 1 16 ? -2.877 -3.752 -11.609 1 40.03 16 ILE B O 1
ATOM 2465 N N . LEU B 1 17 ? -0.974 -3.732 -10.461 1 40.19 17 LEU B N 1
ATOM 2466 C CA . LEU B 1 17 ? -1.583 -4.691 -9.547 1 40.19 17 LEU B CA 1
ATOM 2467 C C . LEU B 1 17 ? -2.781 -4.074 -8.828 1 40.19 17 LEU B C 1
ATOM 2469 O O . LEU B 1 17 ? -3.818 -4.723 -8.672 1 40.19 17 LEU B O 1
ATOM 2473 N N . LEU B 1 18 ? -2.57 -2.768 -8.398 1 43.34 18 LEU B N 1
ATOM 2474 C CA . LEU B 1 18 ? -3.717 -2.062 -7.836 1 43.34 18 LEU B CA 1
ATOM 2475 C C . LEU B 1 18 ? -4.801 -1.861 -8.891 1 43.34 18 LEU B C 1
ATOM 2477 O O . LEU B 1 18 ? -5.992 -1.984 -8.594 1 43.34 18 LEU B O 1
ATOM 2481 N N . GLY B 1 19 ? -4.355 -1.433 -10.031 1 42.22 19 GLY B N 1
ATOM 2482 C CA . GLY B 1 19 ? -5.301 -1.386 -11.141 1 42.22 19 GLY B CA 1
ATOM 2483 C C . GLY B 1 19 ? -6.02 -2.703 -11.367 1 42.22 19 GLY B C 1
ATOM 2484 O O . GLY B 1 19 ? -7.227 -2.723 -11.617 1 42.22 19 GLY B O 1
ATOM 2485 N N . ALA B 1 20 ? -5.285 -3.691 -11.422 1 41.62 20 ALA B N 1
ATOM 2486 C CA . ALA B 1 20 ? -5.906 -5 -11.617 1 41.62 20 ALA B CA 1
ATOM 2487 C C . ALA B 1 20 ? -6.871 -5.32 -10.477 1 41.62 20 ALA B C 1
ATOM 2489 O O . ALA B 1 20 ? -7.957 -5.855 -10.711 1 41.62 20 ALA B O 1
ATOM 2490 N N . ILE B 1 21 ? -6.441 -5.027 -9.352 1 40.75 21 ILE B N 1
ATOM 2491 C CA . ILE B 1 21 ? -7.359 -5.25 -8.242 1 40.75 21 ILE B CA 1
ATOM 2492 C C . ILE B 1 21 ? -8.594 -4.367 -8.398 1 40.75 21 ILE B C 1
ATOM 2494 O O . ILE B 1 21 ? -9.719 -4.832 -8.219 1 40.75 21 ILE B O 1
ATOM 2498 N N . LEU B 1 22 ? -8.289 -3.113 -8.719 1 41.69 22 LEU B N 1
ATOM 2499 C CA . LEU B 1 22 ? -9.406 -2.199 -8.914 1 41.69 22 LEU B CA 1
ATOM 2500 C C . LEU B 1 22 ? -10.242 -2.609 -10.125 1 41.69 22 LEU B C 1
ATOM 2502 O O . LEU B 1 22 ? -11.469 -2.484 -10.109 1 41.69 22 LEU B O 1
ATOM 2506 N N . SER B 1 23 ? -9.594 -2.967 -11.133 1 41.62 23 SER B N 1
ATOM 2507 C CA . SER B 1 23 ? -10.383 -3.502 -12.234 1 41.62 23 SER B CA 1
ATOM 2508 C C . SER B 1 23 ? -11.258 -4.664 -11.766 1 41.62 23 SER B C 1
ATOM 2510 O O . SER B 1 23 ? -12.398 -4.805 -12.203 1 41.62 23 SER B O 1
ATOM 2512 N N . LEU B 1 24 ? -10.711 -5.488 -11.062 1 38.53 24 LEU B N 1
ATOM 2513 C CA . LEU B 1 24 ? -11.508 -6.598 -10.555 1 38.53 24 LEU B CA 1
ATOM 2514 C C . LEU B 1 24 ? -12.617 -6.09 -9.641 1 38.53 24 LEU B C 1
ATOM 2516 O O . LEU B 1 24 ? -13.75 -6.578 -9.703 1 38.53 24 LEU B O 1
ATOM 2520 N N . LEU B 1 25 ? -12.156 -5.113 -8.766 1 39.44 25 LEU B N 1
ATOM 2521 C CA . LEU B 1 25 ? -13.227 -4.566 -7.93 1 39.44 25 LEU B CA 1
ATOM 2522 C C . LEU B 1 25 ? -14.227 -3.779 -8.773 1 39.44 25 LEU B C 1
ATOM 2524 O O . LEU B 1 25 ? -15.43 -3.844 -8.531 1 39.44 25 LEU B O 1
ATOM 2528 N N . ALA B 1 26 ? -13.805 -2.887 -9.547 1 37.94 26 ALA B N 1
ATOM 2529 C CA . ALA B 1 26 ? -14.719 -2.166 -10.43 1 37.94 26 ALA B CA 1
ATOM 2530 C C . ALA B 1 26 ? -15.68 -3.125 -11.125 1 37.94 26 ALA B C 1
ATOM 2532 O O . ALA B 1 26 ? -16.875 -2.832 -11.25 1 37.94 26 ALA B O 1
ATOM 2533 N N . PHE B 1 27 ? -15.148 -4.098 -11.742 1 34.78 27 PHE B N 1
ATOM 2534 C CA . PHE B 1 27 ? -16.031 -5.07 -12.375 1 34.78 27 PHE B CA 1
ATOM 2535 C C . PHE B 1 27 ? -16.938 -5.73 -11.344 1 34.78 27 PHE B C 1
ATOM 2537 O O . PHE B 1 27 ? -18.109 -6.004 -11.617 1 34.78 27 PHE B O 1
ATOM 2544 N N . ALA B 1 28 ? -16.328 -6.176 -10.375 1 33.88 28 ALA B N 1
ATOM 2545 C CA . ALA B 1 28 ? -17.172 -6.859 -9.391 1 33.88 28 ALA B CA 1
ATOM 2546 C C . ALA B 1 28 ? -18.266 -5.938 -8.883 1 33.88 28 ALA B C 1
ATOM 2548 O O . ALA B 1 28 ? -19.391 -6.391 -8.617 1 33.88 28 ALA B O 1
ATOM 2549 N N . LEU B 1 29 ? -17.875 -4.617 -8.57 1 33.56 29 LEU B N 1
ATOM 2550 C CA . LEU B 1 29 ? -18.875 -3.738 -7.953 1 33.56 29 LEU B CA 1
ATOM 2551 C C . LEU B 1 29 ? -19.75 -3.082 -9.016 1 33.56 29 LEU B C 1
ATOM 2553 O O . LEU B 1 29 ? -20.766 -2.475 -8.695 1 33.56 29 LEU B O 1
ATOM 2557 N N . VAL B 1 30 ? -19.281 -2.803 -10.117 1 33 30 VAL B N 1
ATOM 2558 C CA . VAL B 1 30 ? -20.156 -1.967 -10.938 1 33 30 VAL B CA 1
ATOM 2559 C C . VAL B 1 30 ? -21.562 -2.547 -10.953 1 33 30 VAL B C 1
ATOM 2561 O O . VAL B 1 30 ? -22.547 -1.806 -10.898 1 33 30 VAL B O 1
ATOM 2564 N N . GLY B 1 31 ? -21.656 -3.877 -11.375 1 32.28 31 GLY B N 1
ATOM 2565 C CA . GLY B 1 31 ? -23 -4.41 -11.578 1 32.28 31 GLY B CA 1
ATOM 2566 C C . GLY B 1 31 ? -23.406 -5.406 -10.508 1 32.28 31 GLY B C 1
ATOM 2567 O O . GLY B 1 31 ? -24.359 -6.16 -10.688 1 32.28 31 GLY B O 1
ATOM 2568 N N . PHE B 1 32 ? -22.438 -5.613 -9.664 1 31.67 32 PHE B N 1
ATOM 2569 C CA . PHE B 1 32 ? -22.797 -6.688 -8.742 1 31.67 32 PHE B CA 1
ATOM 2570 C C . PHE B 1 32 ? -23.781 -6.199 -7.691 1 31.67 32 PHE B C 1
ATOM 2572 O O . PHE B 1 32 ? -23.594 -5.133 -7.102 1 31.67 32 PHE B O 1
ATOM 2579 N N . ASN B 1 33 ? -24.859 -6.422 -7.914 1 30.89 33 ASN B N 1
ATOM 2580 C CA . ASN B 1 33 ? -25.844 -6.23 -6.863 1 30.89 33 ASN B CA 1
ATOM 2581 C C . ASN B 1 33 ? -25.734 -7.301 -5.785 1 30.89 33 ASN B C 1
ATOM 2583 O O . ASN B 1 33 ? -26.156 -8.445 -5.992 1 30.89 33 ASN B O 1
ATOM 2587 N N . TRP B 1 34 ? -24.812 -7.148 -4.992 1 32.06 34 TRP B N 1
ATOM 2588 C CA . TRP B 1 34 ? -24.391 -8.023 -3.902 1 32.06 34 TRP B CA 1
ATOM 2589 C C . TRP B 1 34 ? -25.578 -8.547 -3.121 1 32.06 34 TRP B C 1
ATOM 2591 O O . TRP B 1 34 ? -25.484 -9.562 -2.434 1 32.06 34 TRP B O 1
ATOM 2601 N N . ASN B 1 35 ? -26.609 -7.844 -3.135 1 34.12 35 ASN B N 1
ATOM 2602 C CA . ASN B 1 35 ? -27.781 -8.164 -2.342 1 34.12 35 ASN B CA 1
ATOM 2603 C C . ASN B 1 35 ? -28.391 -9.508 -2.744 1 34.12 35 ASN B C 1
ATOM 2605 O O . ASN B 1 35 ? -29.219 -10.062 -2.025 1 34.12 35 ASN B O 1
ATOM 2609 N N . ALA B 1 36 ? -28.047 -9.977 -3.959 1 34.12 36 ALA B N 1
ATOM 2610 C CA . ALA B 1 36 ? -28.719 -11.164 -4.477 1 34.12 36 ALA B CA 1
ATOM 2611 C C . ALA B 1 36 ? -28.188 -12.43 -3.826 1 34.12 36 ALA B C 1
ATOM 2613 O O . ALA B 1 36 ? -28.609 -13.539 -4.16 1 34.12 36 ALA B O 1
ATOM 2614 N N . LEU B 1 37 ? -27.297 -12.328 -3.021 1 36.97 37 LEU B N 1
ATOM 2615 C CA . LEU B 1 37 ? -26.531 -13.539 -2.717 1 36.97 37 LEU B CA 1
ATOM 2616 C C . LEU B 1 37 ? -27.219 -14.336 -1.61 1 36.97 37 LEU B C 1
ATOM 2618 O O . LEU B 1 37 ? -26.781 -15.445 -1.278 1 36.97 37 LEU B O 1
ATOM 2622 N N . ASN B 1 38 ? -28.078 -13.82 -0.705 1 33.75 38 ASN B N 1
ATOM 2623 C CA . ASN B 1 38 ? -28.438 -14.578 0.491 1 33.75 38 ASN B CA 1
ATOM 2624 C C . ASN B 1 38 ? -29.484 -15.641 0.191 1 33.75 38 ASN B C 1
ATOM 2626 O O . ASN B 1 38 ? -30.453 -15.789 0.942 1 33.75 38 ASN B O 1
ATOM 2630 N N . SER B 1 39 ? -29.797 -16.016 -0.987 1 40.41 39 SER B N 1
ATOM 2631 C CA . SER B 1 39 ? -30.906 -16.953 -0.921 1 40.41 39 SER B CA 1
ATOM 2632 C C . SER B 1 39 ? -30.422 -18.344 -0.531 1 40.41 39 SER B C 1
ATOM 2634 O O . SER B 1 39 ? -29.391 -18.812 -1.026 1 40.41 39 SER B O 1
ATOM 2636 N N . GLY B 1 40 ? -30.688 -18.75 0.701 1 49.84 40 GLY B N 1
ATOM 2637 C CA . GLY B 1 40 ? -30.641 -20.078 1.282 1 49.84 40 GLY B CA 1
ATOM 2638 C C . GLY B 1 40 ? -31.125 -21.172 0.337 1 49.84 40 GLY B C 1
ATOM 2639 O O . GLY B 1 40 ? -31.75 -22.141 0.767 1 49.84 40 GLY B O 1
ATOM 2640 N N . SER B 1 41 ? -30.969 -20.875 -0.923 1 60.22 41 SER B N 1
ATOM 2641 C CA . SER B 1 41 ? -31.453 -21.984 -1.748 1 60.22 41 SER B CA 1
ATOM 2642 C C . SER B 1 41 ? -30.562 -23.219 -1.605 1 60.22 41 SER B C 1
ATOM 2644 O O . SER B 1 41 ? -29.375 -23.094 -1.331 1 60.22 41 SER B O 1
ATOM 2646 N N . PRO B 1 42 ? -31.156 -24.375 -1.614 1 69.38 42 PRO B N 1
ATOM 2647 C CA . PRO B 1 42 ? -30.391 -25.609 -1.466 1 69.38 42 PRO B CA 1
ATOM 2648 C C . PRO B 1 42 ? -29.203 -25.703 -2.408 1 69.38 42 PRO B C 1
ATOM 2650 O O . PRO B 1 42 ? -29.281 -25.25 -3.555 1 69.38 42 PRO B O 1
ATOM 2653 N N . VAL B 1 43 ? -28.078 -26.094 -1.86 1 79.62 43 VAL B N 1
ATOM 2654 C CA . VAL B 1 43 ? -26.828 -26.25 -2.59 1 79.62 43 VAL B CA 1
ATOM 2655 C C . VAL B 1 43 ? -26.766 -27.641 -3.23 1 79.62 43 VAL B C 1
ATOM 2657 O O . VAL B 1 43 ? -27.078 -28.641 -2.582 1 79.62 43 VAL B O 1
ATOM 2660 N N . GLU B 1 44 ? -26.672 -27.688 -4.551 1 88.25 44 GLU B N 1
ATOM 2661 C CA . GLU B 1 44 ? -26.516 -28.938 -5.27 1 88.25 44 GLU B CA 1
ATOM 2662 C C . GLU B 1 44 ? -25.047 -29.188 -5.617 1 88.25 44 GLU B C 1
ATOM 2664 O O . GLU B 1 44 ? -24.344 -28.281 -6.074 1 88.25 44 GLU B O 1
ATOM 2669 N N . GLU B 1 45 ? -24.672 -30.453 -5.398 1 91.44 45 GLU B N 1
ATOM 2670 C CA . GLU B 1 45 ? -23.328 -30.891 -5.785 1 91.44 45 GLU B CA 1
ATOM 2671 C C . GLU B 1 45 ? -23.266 -31.25 -7.266 1 91.44 45 GLU B C 1
ATOM 2673 O O . GLU B 1 45 ? -24.156 -31.938 -7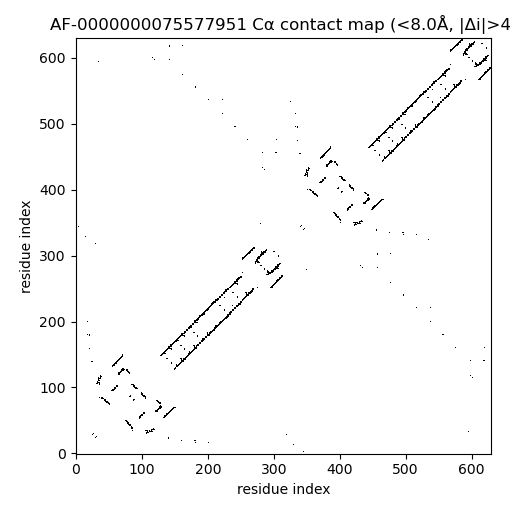.777 1 91.44 45 GLU B O 1
ATOM 2678 N N . LYS B 1 46 ? -22.25 -30.703 -7.898 1 94.5 46 LYS B N 1
ATOM 2679 C CA . LYS B 1 46 ? -22.094 -30.969 -9.328 1 94.5 46 LYS B CA 1
ATOM 2680 C C . LYS B 1 46 ? -20.688 -31.469 -9.641 1 94.5 46 LYS B C 1
ATOM 2682 O O . LYS B 1 46 ? -19.734 -31.156 -8.922 1 94.5 46 LYS B O 1
ATOM 2687 N N . ASN B 1 47 ? -20.688 -32.344 -10.688 1 96 47 ASN B N 1
ATOM 2688 C CA . ASN B 1 47 ? -19.422 -32.844 -11.211 1 96 47 ASN B CA 1
ATOM 2689 C C . ASN B 1 47 ? -19.312 -32.656 -12.719 1 96 47 ASN B C 1
ATOM 2691 O O . ASN B 1 47 ? -20.297 -32.812 -13.438 1 96 47 ASN B O 1
ATOM 2695 N N . TYR B 1 48 ? -18.188 -32.219 -13.156 1 96.56 48 TYR B N 1
ATOM 2696 C CA . TYR B 1 48 ? -17.891 -32.062 -14.578 1 96.56 48 TYR B CA 1
ATOM 2697 C C . TYR B 1 48 ? -16.547 -32.719 -14.922 1 96.56 48 TYR B C 1
ATOM 2699 O O . TYR B 1 48 ? -15.578 -32.594 -14.164 1 96.56 48 TYR B O 1
ATOM 2707 N N . THR B 1 49 ? -16.5 -33.531 -15.969 1 96.75 49 THR B N 1
ATOM 2708 C CA . THR B 1 49 ? -15.266 -34.125 -16.453 1 96.75 49 THR B CA 1
ATOM 2709 C C . THR B 1 49 ? -14.969 -33.688 -17.875 1 96.75 49 THR B C 1
ATOM 2711 O O . THR B 1 49 ? -15.891 -33.406 -18.641 1 96.75 49 THR B O 1
ATOM 2714 N N . HIS B 1 50 ? -13.703 -33.562 -18.141 1 95.88 50 HIS B N 1
ATOM 2715 C CA . HIS B 1 50 ? -13.281 -33.219 -19.5 1 95.88 50 HIS B CA 1
ATOM 2716 C C . HIS B 1 50 ? -11.984 -33.938 -19.859 1 95.88 50 HIS B C 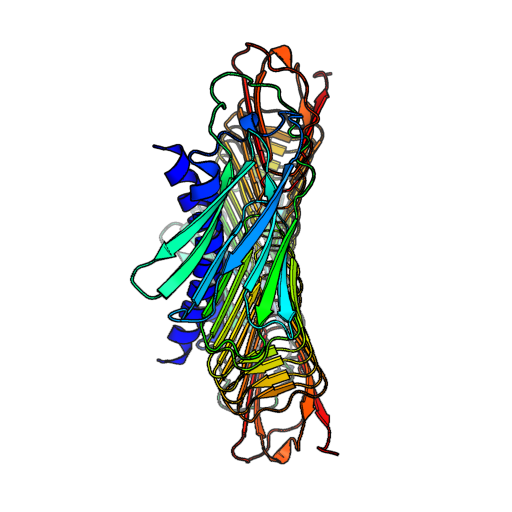1
ATOM 2718 O O . HIS B 1 50 ? -11.055 -34 -19.047 1 95.88 50 HIS B O 1
ATOM 2724 N N . ASP B 1 51 ? -11.945 -34.438 -21.094 1 94.19 51 ASP B N 1
ATOM 2725 C CA . ASP B 1 51 ? -10.727 -35.062 -21.594 1 94.19 51 ASP B CA 1
ATOM 2726 C C . ASP B 1 51 ? -9.648 -34 -21.891 1 94.19 51 ASP B C 1
ATOM 2728 O O . ASP B 1 51 ? -9.961 -32.844 -22.156 1 94.19 51 ASP B O 1
ATOM 2732 N N . LEU B 1 52 ? -8.398 -34.469 -21.922 1 93.44 52 LEU B N 1
ATOM 2733 C CA . LEU B 1 52 ? -7.281 -33.562 -22.141 1 93.44 52 LEU B CA 1
ATOM 2734 C C . LEU B 1 52 ? -7.125 -33.219 -23.609 1 93.44 52 LEU B C 1
ATOM 2736 O O . LEU B 1 52 ? -6.434 -32.25 -23.969 1 93.44 52 LEU B O 1
ATOM 2740 N N . ASN B 1 53 ? -7.797 -33.969 -24.344 1 88.75 53 ASN B N 1
ATOM 2741 C CA . ASN B 1 53 ? -7.613 -33.812 -25.781 1 88.75 53 ASN B CA 1
ATOM 2742 C C . ASN B 1 53 ? -8.023 -32.406 -26.234 1 88.75 53 ASN B C 1
ATOM 2744 O O . ASN B 1 53 ? -9.148 -31.969 -25.969 1 88.75 53 ASN B O 1
ATOM 2748 N N . GLY B 1 54 ? -7.062 -31.719 -26.844 1 88.06 54 GLY B N 1
ATOM 2749 C CA . GLY B 1 54 ? -7.328 -30.406 -27.422 1 88.06 54 GLY B CA 1
ATOM 2750 C C . GLY B 1 54 ? -7.312 -29.297 -26.391 1 88.06 54 GLY B C 1
ATOM 2751 O O . GLY B 1 54 ? -7.516 -28.125 -26.734 1 88.06 54 GLY B O 1
ATOM 2752 N N . LEU B 1 55 ? -6.934 -29.688 -25.188 1 93.56 55 LEU B N 1
ATOM 2753 C CA . LEU B 1 55 ? -6.941 -28.688 -24.125 1 93.56 55 LEU B CA 1
ATOM 2754 C C . LEU B 1 55 ? -5.566 -28.047 -23.953 1 93.56 55 LEU B C 1
ATOM 2756 O O . LEU B 1 55 ? -4.562 -28.75 -23.828 1 93.56 55 LEU B O 1
ATOM 2760 N N . ASN B 1 56 ? -5.531 -26.75 -24.016 1 93.94 56 ASN B N 1
ATOM 2761 C CA . ASN B 1 56 ? -4.238 -26.094 -23.859 1 93.94 56 ASN B CA 1
ATOM 2762 C C . ASN B 1 56 ? -4.262 -25.109 -22.688 1 93.94 56 ASN B C 1
ATOM 2764 O O . ASN B 1 56 ? -3.248 -24.484 -22.375 1 93.94 56 ASN B O 1
ATOM 2768 N N . GLY B 1 57 ? -5.422 -25 -22.047 1 96.25 57 GLY B N 1
ATOM 2769 C CA . GLY B 1 57 ? -5.473 -24.062 -20.938 1 96.25 57 GLY B CA 1
ATOM 2770 C C . GLY B 1 57 ? -6.672 -24.297 -20.031 1 96.25 57 GLY B C 1
ATOM 2771 O O . GLY B 1 57 ? -7.719 -24.766 -20.484 1 96.25 57 GLY B O 1
ATOM 2772 N N . LEU B 1 58 ? -6.543 -24 -18.812 1 97.31 58 LEU B N 1
ATOM 2773 C CA . LEU B 1 58 ? -7.582 -23.984 -17.781 1 97.31 58 LEU B CA 1
ATOM 2774 C C . LEU B 1 58 ? -7.699 -22.594 -17.156 1 97.31 58 LEU B C 1
ATOM 2776 O O . LEU B 1 58 ? -6.734 -22.078 -16.594 1 97.31 58 LEU B O 1
ATOM 2780 N N . VAL B 1 59 ? -8.828 -21.969 -17.328 1 92.88 59 VAL B N 1
ATOM 2781 C CA . VAL B 1 59 ? -9.047 -20.609 -16.828 1 92.88 59 VAL B CA 1
ATOM 2782 C C . VAL B 1 59 ? -10.203 -20.609 -15.828 1 92.88 59 VAL B C 1
ATOM 2784 O O . VAL B 1 59 ? -11.352 -20.906 -16.203 1 92.88 59 VAL B O 1
ATOM 2787 N N . VAL B 1 60 ? -9.875 -20.281 -14.594 1 93.88 60 VAL B N 1
ATOM 2788 C CA . VAL B 1 60 ? -10.883 -20.297 -13.539 1 93.88 60 VAL B CA 1
ATOM 2789 C C . VAL B 1 60 ? -11.07 -18.891 -12.984 1 93.88 60 VAL B C 1
ATOM 2791 O O . VAL B 1 60 ? -10.102 -18.234 -12.57 1 93.88 60 VAL B O 1
ATOM 2794 N N . THR B 1 61 ? -12.227 -18.406 -13.023 1 84.81 61 THR B N 1
ATOM 2795 C CA . THR B 1 61 ? -12.555 -17.094 -12.445 1 84.81 61 THR B CA 1
ATOM 2796 C C . THR B 1 61 ? -13.609 -17.25 -11.352 1 84.81 61 THR B C 1
ATOM 2798 O O . THR B 1 61 ? -14.742 -17.641 -11.625 1 84.81 61 THR B O 1
ATOM 2801 N N . GLY B 1 62 ? -13.102 -16.906 -10.164 1 80.25 62 GLY B N 1
ATOM 2802 C CA . GLY B 1 62 ? -14.008 -17 -9.031 1 80.25 62 GLY B CA 1
ATOM 2803 C C . GLY B 1 62 ? -14.383 -15.648 -8.461 1 80.25 62 GLY B C 1
ATOM 2804 O O . GLY B 1 62 ? -13.914 -14.609 -8.938 1 80.25 62 GLY B O 1
ATOM 2805 N N . LEU B 1 63 ? -15.281 -15.672 -7.52 1 78.75 63 LEU B N 1
ATOM 2806 C CA . LEU B 1 63 ? -15.695 -14.492 -6.777 1 78.75 63 LEU B CA 1
ATOM 2807 C C . LEU B 1 63 ? -15.234 -14.57 -5.324 1 78.75 63 LEU B C 1
ATOM 2809 O O . LEU B 1 63 ? -14.172 -14.055 -4.98 1 78.75 63 LEU B O 1
ATOM 2813 N N . ASP B 1 64 ? -15.938 -15.242 -4.48 1 78.5 64 ASP B N 1
ATOM 2814 C CA . ASP B 1 64 ? -15.539 -15.398 -3.088 1 78.5 64 ASP B CA 1
ATOM 2815 C C . ASP B 1 64 ? -15.242 -16.859 -2.768 1 78.5 64 ASP B C 1
ATOM 2817 O O . ASP B 1 64 ? -14.992 -17.219 -1.611 1 78.5 64 ASP B O 1
ATOM 2821 N N . ASP B 1 65 ? -15.258 -17.688 -3.838 1 83.12 65 ASP B N 1
ATOM 2822 C CA . ASP B 1 65 ? -15.016 -19.125 -3.633 1 83.12 65 ASP B CA 1
ATOM 2823 C C . ASP B 1 65 ? -13.523 -19.422 -3.588 1 83.12 65 ASP B C 1
ATOM 2825 O O . ASP B 1 65 ? -12.719 -18.719 -4.211 1 83.12 65 ASP B O 1
ATOM 2829 N N . THR B 1 66 ? -13.289 -20.5 -2.814 1 92.81 66 THR B N 1
ATOM 2830 C CA . THR B 1 66 ? -11.945 -21.062 -2.836 1 92.81 66 THR B CA 1
ATOM 2831 C C . THR B 1 66 ? -11.734 -21.938 -4.078 1 92.81 66 THR B C 1
ATOM 2833 O O . THR B 1 66 ? -12.578 -22.766 -4.406 1 92.81 66 THR B O 1
ATOM 2836 N N . VAL B 1 67 ? -10.711 -21.719 -4.781 1 96.5 67 VAL B N 1
ATOM 2837 C CA . VAL B 1 67 ? -10.344 -22.516 -5.945 1 96.5 67 VAL B CA 1
ATOM 2838 C C . VAL B 1 67 ? -9.156 -23.422 -5.598 1 96.5 67 VAL B C 1
ATOM 2840 O O . VAL B 1 67 ? -8.094 -22.938 -5.215 1 96.5 67 VAL B O 1
ATOM 2843 N N . VAL B 1 68 ? -9.414 -24.719 -5.703 1 98.31 68 VAL B N 1
ATOM 2844 C CA . VAL B 1 68 ? -8.359 -25.688 -5.453 1 98.31 68 VAL B CA 1
ATOM 2845 C C . VAL B 1 68 ? -8.062 -26.469 -6.738 1 98.31 68 VAL B C 1
ATOM 2847 O O . VAL B 1 68 ? -8.945 -27.125 -7.285 1 98.31 68 VAL B O 1
ATOM 2850 N N . ILE B 1 69 ? -6.848 -26.375 -7.211 1 98.38 69 ILE B N 1
ATOM 2851 C CA . ILE B 1 69 ? -6.406 -27.109 -8.391 1 98.38 69 ILE B CA 1
ATOM 2852 C C . ILE B 1 69 ? -5.258 -28.047 -8.008 1 98.38 69 ILE B C 1
ATOM 2854 O O . ILE B 1 69 ? -4.199 -27.594 -7.562 1 98.38 69 ILE B O 1
ATOM 2858 N N . THR B 1 70 ? -5.469 -29.312 -8.195 1 98.31 70 THR B N 1
ATOM 2859 C CA . THR B 1 70 ? -4.449 -30.266 -7.785 1 98.31 70 THR B CA 1
ATOM 2860 C C . THR B 1 70 ? -4.172 -31.281 -8.898 1 98.31 70 THR B C 1
ATOM 2862 O O . THR B 1 70 ? -5.07 -31.609 -9.672 1 98.31 70 THR B O 1
ATOM 2865 N N . GLY B 1 71 ? -2.951 -31.75 -8.938 1 97.5 71 GLY B N 1
ATOM 2866 C CA . GLY B 1 71 ? -2.611 -32.812 -9.859 1 97.5 71 GLY B CA 1
ATOM 2867 C C . GLY B 1 71 ? -3.242 -34.156 -9.484 1 97.5 71 GLY B C 1
ATOM 2868 O O . GLY B 1 71 ? -3.418 -34.438 -8.305 1 97.5 71 GLY B O 1
ATOM 2869 N N . SER B 1 72 ? -3.566 -34.875 -10.555 1 96.56 72 SER B N 1
ATOM 2870 C CA . SER B 1 72 ? -4.16 -36.188 -10.336 1 96.56 72 SER B CA 1
ATOM 2871 C C . SER B 1 72 ? -3.568 -37.219 -11.273 1 96.56 72 SER B C 1
ATOM 2873 O O . SER B 1 72 ? -2.967 -36.875 -12.297 1 96.56 72 SER B O 1
ATOM 2875 N N . ASP B 1 73 ? -3.805 -38.562 -10.914 1 94.44 73 ASP B N 1
ATOM 2876 C CA . ASP B 1 73 ? -3.348 -39.656 -11.773 1 94.44 73 ASP B CA 1
ATOM 2877 C C . ASP B 1 73 ? -4.441 -40.094 -12.742 1 94.44 73 ASP B C 1
ATOM 2879 O O . ASP B 1 73 ? -4.227 -40.969 -13.578 1 94.44 73 ASP B O 1
ATOM 2883 N N . ASP B 1 74 ? -5.516 -39.375 -12.664 1 93.31 74 ASP B N 1
ATOM 2884 C CA . ASP B 1 74 ? -6.594 -39.656 -13.602 1 93.31 74 ASP B CA 1
ATOM 2885 C C . ASP B 1 74 ? -6.242 -39.156 -15.008 1 93.31 74 ASP B C 1
ATOM 2887 O O . ASP B 1 74 ? -5.297 -38.406 -15.18 1 93.31 74 ASP B O 1
ATOM 2891 N N . ASP B 1 75 ? -6.996 -39.656 -15.977 1 93.06 75 ASP B N 1
ATOM 2892 C CA . ASP B 1 75 ? -6.711 -39.312 -17.359 1 93.06 75 ASP B CA 1
ATOM 2893 C C . ASP B 1 75 ? -7.59 -38.125 -17.812 1 93.06 75 ASP B C 1
ATOM 2895 O O . ASP B 1 75 ? -7.418 -37.594 -18.906 1 93.06 75 ASP B O 1
ATOM 2899 N N . GLN B 1 76 ? -8.492 -37.719 -16.844 1 96.19 76 GLN B N 1
ATOM 2900 C CA . GLN B 1 76 ? -9.398 -36.625 -17.188 1 96.19 76 GLN B CA 1
ATOM 2901 C C . GLN B 1 76 ? -9.375 -35.562 -16.125 1 96.19 76 GLN B C 1
ATOM 2903 O O . GLN B 1 76 ? -9.023 -35.812 -14.969 1 96.19 76 GLN B O 1
ATOM 2908 N N . ILE B 1 77 ? -9.688 -34.344 -16.594 1 97.25 77 ILE B N 1
ATOM 2909 C CA . ILE B 1 77 ? -9.938 -33.281 -15.625 1 97.25 77 ILE B CA 1
ATOM 2910 C C . ILE B 1 77 ? -11.25 -33.562 -14.891 1 97.25 77 ILE B C 1
ATOM 2912 O O . ILE B 1 77 ? -12.258 -33.906 -15.523 1 97.25 77 ILE B O 1
ATOM 2916 N N . ASN B 1 78 ? -11.234 -33.5 -13.625 1 97.94 78 ASN B N 1
ATOM 2917 C CA . ASN B 1 78 ? -12.43 -33.625 -12.789 1 97.94 78 ASN B CA 1
ATOM 2918 C C . ASN B 1 78 ? -12.703 -32.312 -12.016 1 97.94 78 ASN B C 1
ATOM 2920 O O . ASN B 1 78 ? -11.828 -31.828 -11.312 1 97.94 78 ASN B O 1
ATOM 2924 N N . ILE B 1 79 ? -13.852 -31.812 -12.195 1 97.81 79 ILE B N 1
ATOM 2925 C CA . ILE B 1 79 ? -14.258 -30.594 -11.523 1 97.81 79 ILE B CA 1
ATOM 2926 C C . ILE B 1 79 ? -15.43 -30.875 -10.586 1 97.81 79 ILE B C 1
ATOM 2928 O O . ILE B 1 79 ? -16.484 -31.344 -11.023 1 97.81 79 ILE B O 1
ATOM 2932 N N . HIS B 1 80 ? -15.219 -30.609 -9.336 1 96.81 80 HIS B N 1
ATOM 2933 C CA . HIS B 1 80 ? -16.25 -30.75 -8.305 1 96.81 80 HIS B CA 1
ATOM 2934 C C . HIS B 1 80 ? -16.641 -29.391 -7.734 1 96.81 80 HIS B C 1
ATOM 2936 O O . HIS B 1 80 ? -15.789 -28.625 -7.285 1 96.81 80 HIS B O 1
ATOM 2942 N N . TYR B 1 81 ? -17.875 -29.062 -7.832 1 93.88 81 TYR B N 1
ATOM 2943 C CA . TYR B 1 81 ? -18.312 -27.75 -7.379 1 93.88 81 TYR B CA 1
ATOM 2944 C C . TYR B 1 81 ? -19.75 -27.812 -6.859 1 93.88 81 TYR B C 1
ATOM 2946 O O . TYR B 1 81 ? -20.359 -28.891 -6.844 1 93.88 81 TYR B O 1
ATOM 2954 N N . PHE B 1 82 ? -20.188 -26.656 -6.312 1 89 82 PHE B N 1
ATOM 2955 C CA . PHE B 1 82 ? -21.516 -26.531 -5.734 1 89 82 PHE B CA 1
ATOM 2956 C C . PHE B 1 82 ? -22.266 -25.359 -6.34 1 89 82 PHE B C 1
ATOM 2958 O O . PHE B 1 82 ? -21.688 -24.297 -6.566 1 89 82 PHE B O 1
ATOM 2965 N N . GLU B 1 83 ? -23.516 -25.672 -6.691 1 85.94 83 GLU B N 1
ATOM 2966 C CA . GLU B 1 83 ? -24.328 -24.594 -7.23 1 85.94 83 GLU B CA 1
ATOM 2967 C C . GLU B 1 83 ? -25.672 -24.5 -6.504 1 85.94 83 GLU B C 1
ATOM 2969 O O . GLU B 1 83 ? -26.062 -25.438 -5.809 1 85.94 83 GLU B O 1
ATOM 2974 N N . ASN B 1 84 ? -26.188 -23.359 -6.57 1 80.81 84 ASN B N 1
ATOM 2975 C CA . ASN B 1 84 ? -27.594 -23.141 -6.242 1 80.81 84 ASN B CA 1
ATOM 2976 C C . ASN B 1 84 ? -28.234 -22.141 -7.191 1 80.81 84 ASN B C 1
ATOM 2978 O O . ASN B 1 84 ? -27.672 -21.812 -8.242 1 80.81 84 ASN B O 1
ATOM 2982 N N . ASP B 1 85 ? -29.469 -21.875 -6.93 1 75.44 85 ASP B N 1
ATOM 2983 C CA . ASP B 1 85 ? -30.234 -21.016 -7.844 1 75.44 85 ASP B CA 1
ATOM 2984 C C . ASP B 1 85 ? -29.578 -19.656 -8 1 75.44 85 ASP B C 1
ATOM 2986 O O . ASP B 1 85 ? -29.812 -18.953 -8.992 1 75.44 85 ASP B O 1
ATOM 2990 N N . GLN B 1 86 ? -28.641 -19.406 -7.105 1 72.44 86 GLN B N 1
ATOM 2991 C CA . GLN B 1 86 ? -28.094 -18.047 -7.109 1 72.44 86 GLN B CA 1
ATOM 2992 C C . GLN B 1 86 ? -26.609 -18.062 -7.488 1 72.44 86 GLN B C 1
ATOM 2994 O O . GLN B 1 86 ? -26.062 -17.016 -7.844 1 72.44 86 GLN B O 1
ATOM 2999 N N . SER B 1 87 ? -26.062 -19.094 -7.32 1 79.19 87 SER B N 1
ATOM 3000 C CA . SER B 1 87 ? -24.625 -19.234 -7.562 1 79.19 87 SER B CA 1
ATOM 3001 C C . SER B 1 87 ? -24.344 -20.406 -8.5 1 79.19 87 SER B C 1
ATOM 3003 O O . SER B 1 87 ? -24.578 -21.562 -8.156 1 79.19 87 SER B O 1
ATOM 3005 N N . THR B 1 88 ? -23.938 -19.984 -9.711 1 85.44 88 THR B N 1
ATOM 3006 C CA . THR B 1 88 ? -23.719 -21.031 -10.719 1 85.44 88 THR B CA 1
ATOM 3007 C C . THR B 1 88 ? -22.328 -20.906 -11.336 1 85.44 88 THR B C 1
ATOM 3009 O O . THR B 1 88 ? -21.672 -19.875 -11.195 1 85.44 88 THR B O 1
ATOM 3012 N N . TYR B 1 89 ? -21.891 -22.016 -11.906 1 89.31 89 TYR B N 1
ATOM 3013 C CA . TYR B 1 89 ? -20.656 -22.047 -12.688 1 89.31 89 TYR B CA 1
ATOM 3014 C C . TYR B 1 89 ? -20.953 -22.281 -14.164 1 89.31 89 TYR B C 1
ATOM 3016 O O . TYR B 1 89 ? -21.703 -23.188 -14.516 1 89.31 89 TYR B O 1
ATOM 3024 N N . GLN B 1 90 ? -20.406 -21.422 -14.969 1 91.69 90 GLN B N 1
ATOM 3025 C CA . GLN B 1 90 ? -20.406 -21.641 -16.406 1 91.69 90 GLN B CA 1
ATOM 3026 C C . GLN B 1 90 ? -19.094 -22.281 -16.859 1 91.69 90 GLN B C 1
ATOM 3028 O O . GLN B 1 90 ? -18.031 -21.703 -16.672 1 91.69 90 GLN B O 1
ATOM 3033 N N . ILE B 1 91 ? -19.156 -23.547 -17.391 1 95.56 91 ILE B N 1
ATOM 3034 C CA . ILE B 1 91 ? -17.984 -24.25 -17.891 1 95.56 91 ILE B CA 1
ATOM 3035 C C . ILE B 1 91 ? -18.062 -24.375 -19.422 1 95.56 91 ILE B C 1
ATOM 3037 O O . ILE B 1 91 ? -19.016 -24.953 -19.953 1 95.56 91 ILE B O 1
ATOM 3041 N N . GLU B 1 92 ? -17.062 -23.75 -20.062 1 94.88 92 GLU B N 1
ATOM 3042 C CA . GLU B 1 92 ? -17.094 -23.734 -21.531 1 94.88 92 GLU B CA 1
ATOM 3043 C C . GLU B 1 92 ? -15.703 -23.953 -22.109 1 94.88 92 GLU B C 1
ATOM 3045 O O . GLU B 1 92 ? -14.719 -23.422 -21.594 1 94.88 92 GLU B O 1
ATOM 3050 N N . LEU B 1 93 ? -15.641 -24.797 -23.156 1 95.81 93 LEU B N 1
ATOM 3051 C CA . LEU B 1 93 ? -14.422 -24.938 -23.938 1 95.81 93 LEU B CA 1
ATOM 3052 C C . LEU B 1 93 ? -14.383 -23.906 -25.078 1 95.81 93 LEU B C 1
ATOM 3054 O O . LEU B 1 93 ? -15.281 -23.875 -25.922 1 95.81 93 LEU B O 1
ATOM 3058 N N . THR B 1 94 ? -13.344 -23.125 -25.078 1 94.62 94 THR B N 1
ATOM 3059 C CA . THR B 1 94 ? -13.219 -22.125 -26.125 1 94.62 94 THR B CA 1
ATOM 3060 C C . THR B 1 94 ? -12.594 -22.719 -27.391 1 94.62 94 THR B C 1
ATOM 3062 O O . THR B 1 94 ? -11.953 -23.766 -27.328 1 94.62 94 THR B O 1
ATOM 3065 N N . PRO B 1 95 ? -12.758 -21.984 -28.453 1 92.62 95 PRO B N 1
ATOM 3066 C CA . PRO B 1 95 ? -12.164 -22.484 -29.688 1 92.62 95 PRO B CA 1
ATOM 3067 C C . PRO B 1 95 ? -10.648 -22.578 -29.625 1 92.62 95 PRO B C 1
ATOM 3069 O O . PRO B 1 95 ? -10.047 -23.391 -30.328 1 92.62 95 PRO B O 1
ATOM 3072 N N . ASN B 1 96 ? -10.031 -21.859 -28.859 1 91.19 96 ASN B N 1
ATOM 3073 C CA . ASN B 1 96 ? -8.57 -21.859 -28.75 1 91.19 96 ASN B CA 1
ATOM 3074 C C . ASN B 1 96 ? -8.078 -22.969 -27.812 1 91.19 96 ASN B C 1
ATOM 3076 O O . ASN B 1 96 ? -6.879 -23.062 -27.547 1 91.19 96 ASN B O 1
ATOM 3080 N N . GLY B 1 97 ? -9.016 -23.766 -27.234 1 95 97 GLY B N 1
ATOM 3081 C CA . GLY B 1 97 ? -8.633 -24.922 -26.438 1 95 97 GLY B CA 1
ATOM 3082 C C . GLY B 1 97 ? -8.531 -24.625 -24.953 1 95 97 GLY B C 1
ATOM 3083 O O . GLY B 1 97 ? -7.883 -25.359 -24.203 1 95 97 GLY B O 1
ATOM 3084 N N . GLU B 1 98 ? -9.141 -23.578 -24.5 1 95.06 98 GLU B N 1
ATOM 3085 C CA . GLU B 1 98 ? -9.164 -23.25 -23.078 1 95.06 98 GLU B CA 1
ATOM 3086 C C . GLU B 1 98 ? -10.484 -23.688 -22.438 1 95.06 98 GLU B C 1
ATOM 3088 O O . GLU B 1 98 ? -11.555 -23.359 -22.938 1 95.06 98 GLU B O 1
ATOM 3093 N N . LEU B 1 99 ? -10.375 -24.469 -21.391 1 97.56 99 LEU B N 1
ATOM 3094 C CA . LEU B 1 99 ? -11.547 -24.75 -20.578 1 97.56 99 LEU B CA 1
ATOM 3095 C C . LEU B 1 99 ? -11.773 -23.625 -19.562 1 97.56 99 LEU B C 1
ATOM 3097 O O . LEU B 1 99 ? -10.969 -23.422 -18.656 1 97.56 99 LEU B O 1
ATOM 3101 N N . ARG B 1 100 ? -12.844 -22.922 -19.719 1 95.5 100 ARG B N 1
ATOM 3102 C CA . ARG B 1 100 ? -13.148 -21.781 -18.859 1 95.5 100 ARG B CA 1
ATOM 3103 C C . ARG B 1 100 ? -14.227 -22.141 -17.844 1 95.5 100 ARG B C 1
ATOM 3105 O O . ARG B 1 100 ? -15.273 -22.688 -18.203 1 95.5 100 ARG B O 1
ATOM 3112 N N . ILE B 1 101 ? -13.914 -21.797 -16.625 1 94.69 101 ILE B N 1
ATOM 3113 C CA . ILE B 1 101 ? -14.836 -22 -15.516 1 94.69 101 ILE B CA 1
ATOM 3114 C C . ILE B 1 101 ? -15.109 -20.672 -14.828 1 94.69 101 ILE B C 1
ATOM 3116 O O . ILE B 1 101 ? -14.227 -20.094 -14.188 1 94.69 101 ILE B O 1
ATOM 3120 N N . ASN B 1 102 ? -16.312 -20.203 -14.898 1 88.75 102 ASN B N 1
ATOM 3121 C CA . ASN B 1 102 ? -16.656 -18.891 -14.375 1 88.75 102 ASN B CA 1
ATOM 3122 C C . ASN B 1 102 ? -17.766 -18.984 -13.336 1 88.75 102 ASN B C 1
ATOM 3124 O O . ASN B 1 102 ? -18.859 -19.484 -13.617 1 88.75 102 ASN B O 1
ATOM 3128 N N . HIS B 1 103 ? -17.438 -18.453 -12.203 1 86.12 103 HIS B N 1
ATOM 3129 C CA . HIS B 1 103 ? -18.469 -18.359 -11.18 1 86.12 103 HIS B CA 1
ATOM 3130 C C . HIS B 1 103 ? -19.328 -17.109 -11.391 1 86.12 103 HIS B C 1
ATOM 3132 O O . HIS B 1 103 ? -18.812 -16.016 -11.594 1 86.12 103 HIS B O 1
ATOM 3138 N N . SER B 1 104 ? -20.562 -17.359 -11.453 1 76 104 SER B N 1
ATOM 3139 C CA . SER B 1 104 ? -21.5 -16.25 -11.633 1 76 104 SER B CA 1
ATOM 3140 C C . SER B 1 104 ? -22.578 -16.266 -10.57 1 76 104 SER B C 1
ATOM 3142 O O . SER B 1 104 ? -22.984 -17.328 -10.086 1 76 104 SER B O 1
ATOM 3144 N N . ILE B 1 105 ? -22.938 -15.094 -10.164 1 64.94 105 ILE B N 1
ATOM 3145 C CA . ILE B 1 105 ? -24.078 -14.945 -9.281 1 64.94 105 ILE B CA 1
ATOM 3146 C C . ILE B 1 105 ? -25.25 -14.32 -10.047 1 64.94 105 ILE B C 1
ATOM 3148 O O . ILE B 1 105 ? -25.047 -13.375 -10.82 1 64.94 105 ILE B O 1
ATOM 3152 N N . LEU B 1 106 ? -26.406 -15.078 -10.219 1 59.94 106 LEU B N 1
ATOM 3153 C CA . LEU B 1 106 ? -27.562 -14.617 -10.961 1 59.94 106 LEU B CA 1
ATOM 3154 C C . LEU B 1 106 ? -28.203 -13.406 -10.281 1 59.94 106 LEU B C 1
ATOM 3156 O O . LEU B 1 106 ? -28.203 -13.305 -9.055 1 59.94 106 LEU B O 1
ATOM 3160 N N . ASP B 1 107 ? -28.438 -12.234 -10.961 1 49.53 107 ASP B N 1
ATOM 3161 C CA . ASP B 1 107 ? -28.953 -10.898 -10.656 1 49.53 107 ASP B CA 1
ATOM 3162 C C . ASP B 1 107 ? -30.312 -10.984 -9.961 1 49.53 107 ASP B C 1
ATOM 3164 O O . ASP B 1 107 ? -31.078 -10.016 -9.969 1 49.53 107 ASP B O 1
ATOM 3168 N N . ASN B 1 108 ? -30.906 -11.844 -9.391 1 43.25 108 ASN B N 1
ATOM 3169 C CA . ASN B 1 108 ? -32.219 -11.336 -8.969 1 43.25 108 ASN B CA 1
ATOM 3170 C C . ASN B 1 108 ? -32.062 -10.172 -7.992 1 43.25 108 ASN B C 1
ATOM 3172 O O . ASN B 1 108 ? -32.469 -10.273 -6.836 1 43.25 108 ASN B O 1
ATOM 3176 N N . TRP B 1 109 ? -31.141 -9.352 -8.086 1 36.25 109 TRP B N 1
ATOM 3177 C CA . TRP B 1 109 ? -30.75 -8.383 -7.062 1 36.25 109 TRP B CA 1
ATOM 3178 C C . TRP B 1 109 ? -31.75 -7.238 -6.992 1 36.25 109 TRP B C 1
ATOM 3180 O O . TRP B 1 109 ? -31.719 -6.426 -6.062 1 36.25 109 TRP B O 1
ATOM 3190 N N . ARG B 1 110 ? -32.531 -6.816 -7.984 1 34.5 110 ARG B N 1
ATOM 3191 C CA . ARG B 1 110 ? -33.469 -5.707 -7.863 1 34.5 110 ARG B CA 1
ATOM 3192 C C . ARG B 1 110 ? -34.281 -5.805 -6.57 1 34.5 110 ARG B C 1
ATOM 3194 O O . ARG B 1 110 ? -34.906 -4.84 -6.16 1 34.5 110 ARG B O 1
ATOM 3201 N N . ASN B 1 111 ? -34.719 -6.855 -6.219 1 32.38 111 ASN B N 1
ATOM 3202 C CA . ASN B 1 111 ? -35.781 -6.809 -5.242 1 32.38 111 ASN B CA 1
ATOM 3203 C C . ASN B 1 111 ? -35.25 -6.648 -3.822 1 32.38 111 ASN B C 1
ATOM 3205 O O . ASN B 1 111 ? -36.031 -6.324 -2.906 1 32.38 111 ASN B O 1
ATOM 3209 N N . HIS B 1 112 ? -34.219 -7.324 -3.064 1 32.5 112 HIS B N 1
ATOM 3210 C CA . HIS B 1 112 ? -34.219 -7.277 -1.606 1 32.5 112 HIS B CA 1
ATOM 3211 C C . HIS B 1 112 ? -33 -6.5 -1.085 1 32.5 112 HIS B C 1
ATOM 3213 O O . HIS B 1 112 ? -31.859 -6.859 -1.371 1 32.5 112 HIS B O 1
ATOM 3219 N N . ILE B 1 113 ? -33.062 -5.191 -0.698 1 33 113 ILE B N 1
ATOM 3220 C CA . ILE B 1 113 ? -32.25 -4.148 -0.102 1 33 113 ILE B CA 1
ATOM 3221 C C . ILE B 1 113 ? -31.438 -4.727 1.054 1 33 113 ILE B C 1
ATOM 3223 O O . ILE B 1 113 ? -30.359 -4.215 1.388 1 33 113 ILE B O 1
ATOM 3227 N N . GLY B 1 114 ? -32.125 -5.488 2.113 1 30.39 114 GLY B N 1
ATOM 3228 C CA . GLY B 1 114 ? -31.656 -5.75 3.465 1 30.39 114 GLY B CA 1
ATOM 3229 C C . GLY B 1 114 ? -30.656 -6.895 3.543 1 30.39 114 GLY B C 1
ATOM 3230 O O . GLY B 1 114 ? -30.422 -7.441 4.621 1 30.39 114 GLY B O 1
ATOM 3231 N N . PHE B 1 115 ? -30.344 -7.766 2.615 1 31.61 115 PHE B N 1
ATOM 3232 C CA . PHE B 1 115 ? -30.141 -9.195 2.791 1 31.61 115 PHE B CA 1
ATOM 3233 C C . PHE B 1 115 ? -28.703 -9.508 3.166 1 31.61 115 PHE B C 1
ATOM 3235 O O . PHE B 1 115 ? -27.781 -8.797 2.75 1 31.61 115 PHE B O 1
ATOM 3242 N N . HIS B 1 116 ? -28.516 -9.961 4.371 1 33.09 116 HIS B N 1
ATOM 3243 C CA . HIS B 1 116 ? -27.406 -10.734 4.914 1 33.09 116 HIS B CA 1
ATOM 3244 C C . HIS B 1 116 ? -26.969 -11.836 3.949 1 33.09 116 HIS B C 1
ATOM 3246 O O . HIS B 1 116 ? -27.812 -12.609 3.471 1 33.09 116 HIS B O 1
ATOM 3252 N N . PHE B 1 117 ? -26.062 -11.742 3.199 1 36.22 117 PHE B N 1
ATOM 3253 C CA . PHE B 1 117 ? -25.594 -12.797 2.307 1 36.22 117 PHE B CA 1
ATOM 3254 C C . PHE B 1 117 ? -24.891 -13.898 3.094 1 36.22 117 PHE B C 1
ATOM 3256 O O . PHE B 1 117 ? -23.953 -13.641 3.844 1 36.22 117 PHE B O 1
ATOM 3263 N N . ASP B 1 118 ? -25.656 -14.797 3.686 1 37.78 118 ASP B N 1
ATOM 3264 C CA . ASP B 1 118 ? -25.016 -16 4.211 1 37.78 118 ASP B CA 1
ATOM 3265 C C . ASP B 1 118 ? -24.141 -16.672 3.148 1 37.78 118 ASP B C 1
ATOM 3267 O O . ASP B 1 118 ? -24.656 -17.453 2.332 1 37.78 118 ASP B O 1
ATOM 3271 N N . THR B 1 119 ? -23.344 -16.047 2.543 1 40.09 119 THR B N 1
ATOM 3272 C CA . THR B 1 119 ? -22.547 -16.703 1.514 1 40.09 119 THR B CA 1
ATOM 3273 C C . THR B 1 119 ? -21.609 -17.75 2.133 1 40.09 119 THR B C 1
ATOM 3275 O O . THR B 1 119 ? -20.641 -17.391 2.807 1 40.09 119 THR B O 1
ATOM 3278 N N . ARG B 1 120 ? -22.172 -18.891 2.492 1 48.84 120 ARG B N 1
ATOM 3279 C CA . ARG B 1 120 ? -21.25 -19.984 2.779 1 48.84 120 ARG B CA 1
ATOM 3280 C C . ARG B 1 120 ? -20.172 -20.094 1.708 1 48.84 120 ARG B C 1
ATOM 3282 O O . ARG B 1 120 ? -20.484 -20.141 0.515 1 48.84 120 ARG B O 1
ATOM 3289 N N . LYS B 1 121 ? -18.984 -19.812 1.978 1 61.78 121 LYS B N 1
ATOM 3290 C CA . LYS B 1 121 ? -17.797 -19.922 1.127 1 61.78 121 LYS B CA 1
ATOM 3291 C C . LYS B 1 121 ? -17.766 -21.234 0.374 1 61.78 121 LYS B C 1
ATOM 3293 O O . LYS B 1 121 ? -17.844 -22.312 0.985 1 61.78 121 LYS B O 1
ATOM 3298 N N . SER B 1 122 ? -18.125 -21.234 -0.969 1 79.06 122 SER B N 1
ATOM 3299 C CA . SER B 1 122 ? -18.078 -22.438 -1.791 1 79.06 122 SER B CA 1
ATOM 3300 C C . SER B 1 122 ? -16.656 -22.688 -2.307 1 79.06 122 SER B C 1
ATOM 3302 O O . SER B 1 122 ? -15.812 -21.797 -2.293 1 79.06 122 SER B O 1
ATOM 3304 N N . THR B 1 123 ? -16.391 -24.016 -2.402 1 91.38 123 THR B N 1
ATOM 3305 C CA . THR B 1 123 ? -15.117 -24.469 -2.932 1 91.38 123 THR B CA 1
ATOM 3306 C C . THR B 1 123 ? -15.297 -25.156 -4.277 1 91.38 123 THR B C 1
ATOM 3308 O O . THR B 1 123 ? -16.219 -25.969 -4.441 1 91.38 123 THR B O 1
ATOM 3311 N N . ILE B 1 124 ? -14.57 -24.75 -5.227 1 95.12 124 ILE B N 1
ATOM 3312 C CA . ILE B 1 124 ? -14.453 -25.516 -6.461 1 95.12 124 ILE B CA 1
ATOM 3313 C C . ILE B 1 124 ? -13.117 -26.25 -6.488 1 95.12 124 ILE B C 1
ATOM 3315 O O . ILE B 1 124 ? -12.07 -25.656 -6.25 1 95.12 124 ILE B O 1
ATOM 3319 N N . THR B 1 125 ? -13.242 -27.578 -6.684 1 97.69 125 THR B N 1
ATOM 3320 C CA . THR B 1 125 ? -12.047 -28.406 -6.734 1 97.69 125 THR B CA 1
ATOM 3321 C C . THR B 1 125 ? -11.828 -28.953 -8.141 1 97.69 125 THR B C 1
ATOM 3323 O O . THR B 1 125 ? -12.727 -29.562 -8.727 1 97.69 125 THR B O 1
ATOM 3326 N N . ILE B 1 126 ? -10.633 -28.766 -8.633 1 98.19 126 ILE B N 1
ATOM 3327 C CA . ILE B 1 126 ? -10.281 -29.219 -9.977 1 98.19 126 ILE B CA 1
ATOM 3328 C C . ILE B 1 126 ? -9.078 -30.156 -9.906 1 98.19 126 ILE B C 1
ATOM 3330 O O . ILE B 1 126 ? -7.984 -29.734 -9.516 1 98.19 126 ILE B O 1
ATOM 3334 N N . SER B 1 127 ? -9.312 -31.359 -10.281 1 98.12 127 SER B N 1
ATOM 3335 C CA . SER B 1 127 ? -8.219 -32.312 -10.422 1 98.12 127 SER B CA 1
ATOM 3336 C C . SER B 1 127 ? -7.723 -32.406 -11.859 1 98.12 127 SER B C 1
ATOM 3338 O O . SER B 1 127 ? -8.492 -32.719 -12.773 1 98.12 127 SER B O 1
ATOM 3340 N N . VAL B 1 128 ? -6.48 -32.156 -12.008 1 97.62 128 VAL B N 1
ATOM 3341 C CA . VAL B 1 128 ? -5.875 -32.062 -13.336 1 97.62 128 VAL B CA 1
ATOM 3342 C C . VAL B 1 128 ? -4.855 -33.188 -13.508 1 97.62 128 VAL B C 1
ATOM 3344 O O . VAL B 1 128 ? -3.955 -33.375 -12.68 1 97.62 128 VAL B O 1
ATOM 3347 N N . PRO B 1 129 ? -4.992 -33.906 -14.586 1 95.81 129 PRO B N 1
ATOM 3348 C CA . PRO B 1 129 ? -3.955 -34.906 -14.828 1 95.81 129 PRO B CA 1
ATOM 3349 C C . PRO B 1 129 ? -2.549 -34.312 -14.852 1 95.81 129 PRO B C 1
ATOM 3351 O O . PRO B 1 129 ? -2.324 -33.281 -15.469 1 95.81 129 PRO B O 1
ATOM 3354 N N . ARG B 1 130 ? -1.592 -35 -14.273 1 92.75 130 ARG B N 1
ATOM 3355 C CA . ARG B 1 130 ? -0.226 -34.5 -14.148 1 92.75 130 ARG B CA 1
ATOM 3356 C C . ARG B 1 130 ? 0.44 -34.375 -15.516 1 92.75 130 ARG B C 1
ATOM 3358 O O . ARG B 1 130 ? 1.444 -33.688 -15.664 1 92.75 130 ARG B O 1
ATOM 3365 N N . THR B 1 131 ? -0.168 -34.969 -16.469 1 91.31 131 THR B N 1
ATOM 3366 C CA . THR B 1 131 ? 0.382 -34.969 -17.828 1 91.31 131 THR B CA 1
ATOM 3367 C C . THR B 1 131 ? -0.085 -33.719 -18.578 1 91.31 131 THR B C 1
ATOM 3369 O O . THR B 1 131 ? 0.377 -33.469 -19.688 1 91.31 131 THR B O 1
ATOM 3372 N N . 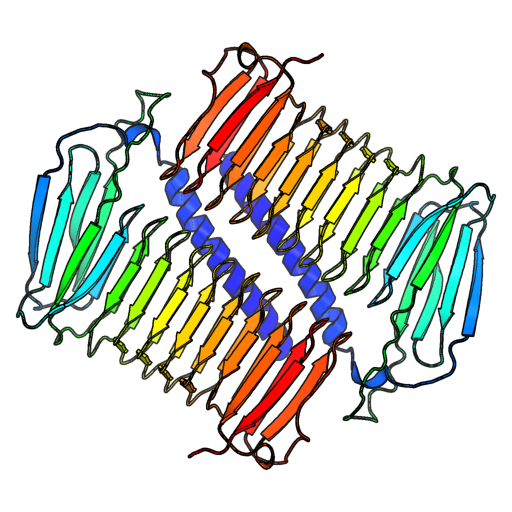PHE B 1 132 ? -0.948 -33 -17.953 1 94.06 132 PHE B N 1
ATOM 3373 C CA . PHE B 1 132 ? -1.471 -31.812 -18.609 1 94.06 132 PHE B CA 1
ATOM 3374 C C . PHE B 1 132 ? -0.366 -30.797 -18.828 1 94.06 132 PHE B C 1
ATOM 3376 O O . PHE B 1 132 ? 0.378 -30.469 -17.906 1 94.06 132 PHE B O 1
ATOM 3383 N N . HIS B 1 133 ? -0.312 -30.422 -20.156 1 91.38 133 HIS B N 1
ATOM 3384 C CA . HIS B 1 133 ? 0.618 -29.375 -20.562 1 91.38 133 HIS B CA 1
ATOM 3385 C C . HIS B 1 133 ? -0.127 -28.125 -21.047 1 91.38 133 HIS B C 1
ATOM 3387 O O . HIS B 1 133 ? -0.882 -28.203 -22.031 1 91.38 133 HIS B O 1
ATOM 3393 N N . GLY B 1 134 ? -0.199 -27.109 -20.219 1 93.56 134 GLY B N 1
ATOM 3394 C CA . GLY B 1 134 ? -0.891 -25.906 -20.656 1 93.56 134 GLY B CA 1
ATOM 3395 C C . GLY B 1 134 ? -0.851 -24.781 -19.641 1 93.56 134 GLY B C 1
ATOM 3396 O O . GLY B 1 134 ? 0.028 -24.75 -18.781 1 93.56 134 GLY B O 1
ATOM 3397 N N . LEU B 1 135 ? -1.652 -23.828 -19.953 1 95.69 135 LEU B N 1
ATOM 3398 C CA . LEU B 1 135 ? -1.786 -22.641 -19.125 1 95.69 135 LEU B CA 1
ATOM 3399 C C . LEU B 1 135 ? -2.828 -22.859 -18.031 1 95.69 135 LEU B C 1
ATOM 3401 O O . LEU B 1 135 ? -3.887 -23.438 -18.281 1 95.69 135 LEU B O 1
ATOM 3405 N N . ILE B 1 136 ? -2.494 -22.484 -16.797 1 96.88 136 ILE B N 1
ATOM 3406 C CA . ILE B 1 136 ? -3.502 -22.391 -15.742 1 96.88 136 ILE B CA 1
ATOM 3407 C C . ILE B 1 136 ? -3.605 -20.938 -15.266 1 96.88 136 ILE B C 1
ATOM 3409 O O . ILE B 1 136 ? -2.609 -20.344 -14.844 1 96.88 136 ILE B O 1
ATOM 3413 N N . THR B 1 137 ? -4.73 -20.375 -15.375 1 92 137 THR B N 1
ATOM 3414 C CA . THR B 1 137 ? -5.047 -19.078 -14.812 1 92 137 THR B CA 1
ATOM 3415 C C . THR B 1 137 ? -6.18 -19.188 -13.797 1 92 137 THR B C 1
ATOM 3417 O O . THR B 1 137 ? -7.219 -19.781 -14.078 1 92 137 THR B O 1
ATOM 3420 N N . ALA B 1 138 ? -5.93 -18.688 -12.625 1 92.94 138 ALA B N 1
ATOM 3421 C CA . ALA B 1 138 ? -6.973 -18.656 -11.602 1 92.94 138 ALA B CA 1
ATOM 3422 C C . ALA B 1 138 ? -7.062 -17.281 -10.953 1 92.94 138 ALA B C 1
ATOM 3424 O O . ALA B 1 138 ? -6.047 -16.703 -10.562 1 92.94 138 ALA B O 1
ATOM 3425 N N . SER B 1 139 ? -8.195 -16.812 -10.898 1 86 139 SER B N 1
ATOM 3426 C CA . SER B 1 139 ? -8.414 -15.523 -10.242 1 86 139 SER B CA 1
ATOM 3427 C C . SER B 1 139 ? -9.664 -15.547 -9.375 1 86 139 SER B C 1
ATOM 3429 O O . SER B 1 139 ? -10.586 -16.328 -9.625 1 86 139 SER B O 1
ATOM 3431 N N . SER B 1 140 ? -9.641 -14.758 -8.367 1 83.56 140 SER B N 1
ATOM 3432 C CA . SER B 1 140 ? -10.789 -14.586 -7.473 1 83.56 140 SER B CA 1
ATOM 3433 C C . SER B 1 140 ? -10.828 -13.172 -6.895 1 83.56 140 SER B C 1
ATOM 3435 O O . SER B 1 140 ? -9.812 -12.469 -6.879 1 83.56 140 SER B O 1
ATOM 3437 N N . ILE B 1 141 ? -11.945 -12.789 -6.527 1 73.44 141 ILE B N 1
ATOM 3438 C CA . ILE B 1 141 ? -12.039 -11.5 -5.859 1 73.44 141 ILE B CA 1
ATOM 3439 C C . ILE B 1 141 ? -11.625 -11.648 -4.395 1 73.44 141 ILE B C 1
ATOM 3441 O O . ILE B 1 141 ? -10.742 -10.93 -3.914 1 73.44 141 ILE B O 1
ATOM 3445 N N . SER B 1 142 ? -12.258 -12.57 -3.725 1 78.62 142 SER B N 1
ATOM 3446 C CA . SER B 1 142 ? -11.984 -12.664 -2.293 1 78.62 142 SER B CA 1
ATOM 3447 C C . SER B 1 142 ? -11.688 -14.102 -1.877 1 78.62 142 SER B C 1
ATOM 3449 O O . SER B 1 142 ? -11.359 -14.359 -0.717 1 78.62 142 SER B O 1
ATOM 3451 N N . GLY B 1 143 ? -11.773 -15.031 -2.844 1 86.19 143 GLY B N 1
ATOM 3452 C CA . GLY B 1 143 ? -11.523 -16.422 -2.51 1 86.19 143 GLY B CA 1
ATOM 3453 C C . GLY B 1 143 ? -10.047 -16.781 -2.529 1 86.19 143 GLY B C 1
ATOM 3454 O O . GLY B 1 143 ? -9.242 -16.094 -3.168 1 86.19 143 GLY B O 1
ATOM 3455 N N . ASP B 1 144 ? -9.789 -17.891 -1.85 1 94.81 144 ASP B N 1
ATOM 3456 C CA . ASP B 1 144 ? -8.43 -18.406 -1.84 1 94.81 144 ASP B CA 1
ATOM 3457 C C . ASP B 1 144 ? -8.125 -19.172 -3.125 1 94.81 144 ASP B C 1
ATOM 3459 O O . ASP B 1 144 ? -9.023 -19.75 -3.738 1 94.81 144 ASP B O 1
ATOM 3463 N N . LEU B 1 145 ? -6.914 -19.125 -3.521 1 96.62 145 LEU B N 1
ATOM 3464 C CA . LEU B 1 145 ? -6.418 -19.891 -4.66 1 96.62 145 LEU B CA 1
ATOM 3465 C C . LEU B 1 145 ? -5.309 -20.844 -4.23 1 96.62 145 LEU B C 1
ATOM 3467 O O . LEU B 1 145 ? -4.266 -20.406 -3.742 1 96.62 145 LEU B O 1
ATOM 3471 N N . LYS B 1 146 ? -5.547 -22.109 -4.387 1 98.69 146 LYS B N 1
ATOM 3472 C CA . LYS B 1 146 ? -4.582 -23.141 -3.998 1 98.69 146 LYS B CA 1
ATOM 3473 C C . LYS B 1 146 ? -4.25 -24.047 -5.172 1 98.69 146 LYS B C 1
ATOM 3475 O O . LYS B 1 146 ? -5.133 -24.703 -5.723 1 98.69 146 LYS B O 1
ATOM 3480 N N . LEU B 1 147 ? -3.041 -24.078 -5.613 1 98.69 147 LEU B N 1
ATOM 3481 C CA . LEU B 1 147 ? -2.545 -25.016 -6.617 1 98.69 147 LEU B CA 1
ATOM 3482 C C . LEU B 1 147 ? -1.473 -25.922 -6.031 1 98.69 147 LEU B C 1
ATOM 3484 O O . LEU B 1 147 ? -0.584 -25.469 -5.312 1 98.69 147 LEU B O 1
ATOM 3488 N N . ALA B 1 148 ? -1.624 -27.234 -6.32 1 98.44 148 ALA B N 1
ATOM 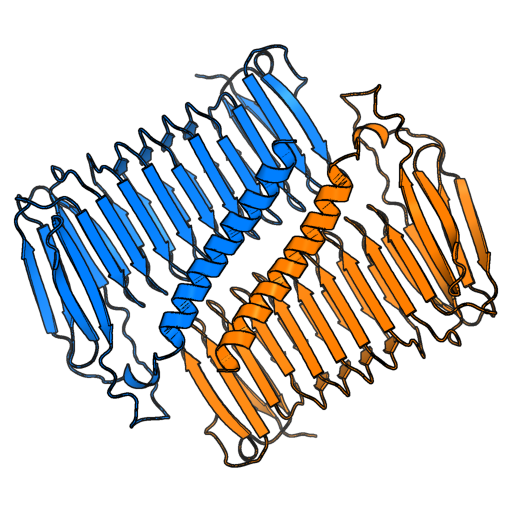3489 C CA . ALA B 1 148 ? -0.631 -28.141 -5.754 1 98.44 148 ALA B CA 1
ATOM 3490 C C . ALA B 1 148 ? -0.421 -29.359 -6.652 1 98.44 148 ALA B C 1
ATOM 3492 O O . ALA B 1 148 ? -1.351 -29.797 -7.328 1 98.44 148 ALA B O 1
ATOM 3493 N N . ASP B 1 149 ? 0.781 -29.859 -6.66 1 97.62 149 ASP B N 1
ATOM 3494 C CA . ASP B 1 149 ? 1.145 -31.141 -7.238 1 97.62 149 ASP B CA 1
ATOM 3495 C C . ASP B 1 149 ? 0.88 -31.172 -8.742 1 97.62 149 ASP B C 1
ATOM 3497 O O . ASP B 1 149 ? 0.26 -32.094 -9.258 1 97.62 149 ASP B O 1
ATOM 3501 N N . LEU B 1 150 ? 1.272 -30.156 -9.336 1 96.69 150 LEU B N 1
ATOM 3502 C CA . LEU B 1 150 ? 1.158 -30.047 -10.789 1 96.69 150 LEU B CA 1
ATOM 3503 C C . LEU B 1 150 ? 2.535 -29.969 -11.438 1 96.69 150 LEU B C 1
ATOM 3505 O O . LEU B 1 150 ? 3.383 -29.188 -11.023 1 96.69 150 LEU B O 1
ATOM 3509 N N . GLN B 1 151 ? 2.566 -30.891 -12.438 1 91.62 151 GLN B N 1
ATOM 3510 C CA . GLN B 1 151 ? 3.846 -30.969 -13.133 1 91.62 151 GLN B CA 1
ATOM 3511 C C . GLN B 1 151 ? 3.682 -30.672 -14.625 1 91.62 151 GLN B C 1
ATOM 3513 O O . GLN B 1 151 ? 2.586 -30.812 -15.172 1 91.62 151 GLN B O 1
ATOM 3518 N N . ASN B 1 152 ? 4.551 -29.969 -15.203 1 88.38 152 ASN B N 1
ATOM 3519 C CA . ASN B 1 152 ? 4.656 -29.797 -16.656 1 88.38 152 ASN B CA 1
ATOM 3520 C C . ASN B 1 152 ? 3.756 -28.672 -17.156 1 88.38 152 ASN B C 1
ATOM 3522 O O . ASN B 1 152 ? 3.191 -28.766 -18.25 1 88.38 152 ASN B O 1
ATOM 3526 N N . LEU B 1 153 ? 3.418 -27.797 -16.297 1 95.31 153 LEU B N 1
ATOM 3527 C CA . LEU B 1 153 ? 2.625 -26.656 -16.734 1 95.31 153 LEU B CA 1
ATOM 3528 C C . LEU B 1 153 ? 3.467 -25.703 -17.578 1 95.31 153 LEU B C 1
ATOM 3530 O O . LEU B 1 153 ? 4.664 -25.547 -17.328 1 95.31 153 LEU B O 1
ATOM 3534 N N . ASP B 1 154 ? 2.836 -25.125 -18.531 1 94.62 154 ASP B N 1
ATOM 3535 C CA . ASP B 1 154 ? 3.553 -24.109 -19.297 1 94.62 154 ASP B CA 1
ATOM 3536 C C . ASP B 1 154 ? 3.623 -22.781 -18.547 1 94.62 154 ASP B C 1
ATOM 3538 O O . ASP B 1 154 ? 4.707 -22.234 -18.328 1 94.62 154 ASP B O 1
ATOM 3542 N N . THR B 1 155 ? 2.465 -22.281 -18.141 1 94.44 155 THR B N 1
ATOM 3543 C CA . THR B 1 155 ? 2.361 -21 -17.453 1 94.44 155 THR B CA 1
ATOM 3544 C C . THR B 1 155 ? 1.305 -21.047 -16.359 1 94.44 155 THR B C 1
ATOM 3546 O O . THR B 1 155 ? 0.272 -21.703 -16.516 1 94.44 155 THR B O 1
ATOM 3549 N N . VAL B 1 156 ? 1.599 -20.391 -15.234 1 96.38 156 VAL B N 1
ATOM 3550 C CA . VAL B 1 156 ? 0.644 -20.266 -14.141 1 96.38 156 VAL B CA 1
ATOM 3551 C C . VAL B 1 156 ? 0.447 -18.797 -13.797 1 96.38 156 VAL B C 1
ATOM 3553 O O . VAL B 1 156 ? 1.416 -18.078 -13.531 1 96.38 156 VAL B O 1
ATOM 3556 N N . ILE B 1 157 ? -0.77 -18.312 -13.797 1 91.25 157 ILE B N 1
ATOM 3557 C CA . ILE B 1 157 ? -1.115 -16.938 -13.422 1 91.25 157 ILE B CA 1
ATOM 3558 C C . ILE B 1 157 ? -2.24 -16.953 -12.391 1 91.25 157 ILE B C 1
ATOM 3560 O O . ILE B 1 157 ? -3.352 -17.406 -12.68 1 91.25 157 ILE B O 1
ATOM 3564 N N . VAL B 1 158 ? -1.935 -16.453 -11.18 1 92 158 VAL B N 1
ATOM 3565 C CA . VAL B 1 158 ? -2.961 -16.469 -10.148 1 92 158 VAL B CA 1
ATOM 3566 C C . VAL B 1 158 ? -3.078 -15.07 -9.523 1 92 158 VAL B C 1
ATOM 3568 O O . VAL B 1 158 ? -2.074 -14.383 -9.344 1 92 158 VAL B O 1
ATOM 3571 N N . SER B 1 159 ? -4.27 -14.688 -9.242 1 86.31 159 SER B N 1
ATOM 3572 C CA . SER B 1 159 ? -4.477 -13.367 -8.656 1 86.31 159 SER B CA 1
ATOM 3573 C C . SER B 1 159 ? -5.742 -13.336 -7.805 1 86.31 159 SER B C 1
ATOM 3575 O O . SER B 1 159 ? -6.762 -13.922 -8.172 1 86.31 159 SER B O 1
ATOM 3577 N N . THR B 1 160 ? -5.672 -12.719 -6.691 1 83.81 160 THR B N 1
ATOM 3578 C CA . THR B 1 160 ? -6.844 -12.461 -5.863 1 83.81 160 THR B CA 1
ATOM 3579 C C . THR B 1 160 ? -6.707 -11.125 -5.141 1 83.81 160 THR B C 1
ATOM 3581 O O . THR B 1 160 ? -5.594 -10.641 -4.93 1 83.81 160 THR B O 1
ATOM 3584 N N . ALA B 1 161 ? -7.746 -10.562 -4.816 1 74.12 161 ALA B N 1
ATOM 3585 C CA . ALA B 1 161 ? -7.703 -9.273 -4.137 1 74.12 161 ALA B CA 1
ATOM 3586 C C . ALA B 1 161 ? -7.559 -9.453 -2.629 1 74.12 161 ALA B C 1
ATOM 3588 O O . ALA B 1 161 ? -6.773 -8.75 -1.985 1 74.12 161 ALA B O 1
ATOM 3589 N N . SER B 1 162 ? -8.32 -10.367 -2.107 1 80.44 162 SER B N 1
ATOM 3590 C CA . SER B 1 162 ? -8.359 -10.414 -0.649 1 80.44 162 SER B CA 1
ATOM 3591 C C . SER B 1 162 ? -8.094 -11.828 -0.132 1 80.44 162 SER B C 1
ATOM 3593 O O . SER B 1 162 ? -7.789 -12.008 1.048 1 80.44 162 SER B O 1
ATOM 3595 N N . GLY B 1 163 ? -8.219 -12.797 -0.979 1 86.69 163 GLY B N 1
ATOM 3596 C CA . GLY B 1 163 ? -7.941 -14.156 -0.545 1 86.69 163 GLY B CA 1
ATOM 3597 C C . GLY B 1 163 ? -6.457 -14.469 -0.451 1 86.69 163 GLY B C 1
ATOM 3598 O O . GLY B 1 163 ? -5.621 -13.602 -0.718 1 86.69 163 GLY B O 1
ATOM 3599 N N . GLU B 1 164 ? -6.184 -15.68 -0.028 1 95.75 164 GLU B N 1
ATOM 3600 C CA . GLU B 1 164 ? -4.805 -16.156 0.024 1 95.75 164 GLU B CA 1
ATOM 3601 C C . GLU B 1 164 ? -4.438 -16.922 -1.24 1 95.75 164 GLU B C 1
ATOM 3603 O O . GLU B 1 164 ? -5.301 -17.547 -1.866 1 95.75 164 GLU B O 1
ATOM 3608 N N . ILE B 1 165 ? -3.205 -16.875 -1.61 1 96.56 165 ILE B N 1
ATOM 3609 C CA . ILE B 1 165 ? -2.676 -17.688 -2.699 1 96.56 165 ILE B CA 1
ATOM 3610 C C . ILE B 1 165 ? -1.629 -18.656 -2.158 1 96.56 165 ILE B C 1
ATOM 3612 O O . ILE B 1 165 ? -0.671 -18.25 -1.499 1 96.56 165 ILE B O 1
ATOM 3616 N N . ASN B 1 166 ? -1.819 -19.875 -2.393 1 98.81 166 ASN B N 1
ATOM 3617 C CA . ASN B 1 166 ? -0.868 -20.922 -2.02 1 98.81 166 ASN B CA 1
ATOM 3618 C C . ASN B 1 166 ? -0.485 -21.781 -3.217 1 98.81 166 ASN B C 1
ATOM 3620 O O . ASN B 1 166 ? -1.331 -22.484 -3.783 1 98.81 166 ASN B O 1
ATOM 3624 N N . LEU B 1 167 ? 0.717 -21.766 -3.639 1 98.75 167 LEU B N 1
ATOM 3625 C CA . LEU B 1 167 ? 1.274 -22.609 -4.688 1 98.75 167 LEU B CA 1
ATOM 3626 C C . LEU B 1 167 ? 2.299 -23.594 -4.109 1 98.75 167 LEU B C 1
ATOM 3628 O O . LEU B 1 167 ? 3.312 -23.172 -3.549 1 98.75 167 LEU B O 1
ATOM 3632 N N . ASN B 1 168 ? 2.006 -24.812 -4.262 1 98.69 168 ASN B N 1
ATOM 3633 C CA . ASN B 1 168 ? 2.863 -25.812 -3.637 1 98.69 168 ASN B CA 1
ATOM 3634 C C . ASN B 1 168 ? 3.172 -26.969 -4.59 1 98.69 168 ASN B C 1
ATOM 3636 O O . ASN B 1 168 ? 2.266 -27.531 -5.211 1 98.69 168 ASN B O 1
ATOM 3640 N N . GLN B 1 169 ? 4.453 -27.312 -4.719 1 98.06 169 GLN B N 1
ATOM 3641 C CA . GLN B 1 169 ? 4.895 -28.438 -5.535 1 98.06 169 GLN B CA 1
ATOM 3642 C C . GLN B 1 169 ? 4.473 -28.25 -6.992 1 98.06 169 GLN B C 1
ATOM 3644 O O . GLN B 1 169 ? 3.801 -29.109 -7.562 1 98.06 169 GLN B O 1
ATOM 3649 N N . LEU B 1 170 ? 5.016 -27.188 -7.547 1 98.25 170 LEU B N 1
ATOM 3650 C CA . LEU B 1 170 ? 4.742 -26.875 -8.945 1 98.25 170 LEU B CA 1
ATOM 3651 C C . LEU B 1 170 ? 6.023 -26.922 -9.773 1 98.25 170 LEU B C 1
ATOM 3653 O O . LEU B 1 170 ? 7.078 -26.469 -9.32 1 98.25 170 LEU B O 1
ATOM 3657 N N . LEU B 1 171 ? 6.008 -27.562 -10.906 1 98 171 LEU B N 1
ATOM 3658 C CA . LEU B 1 171 ? 7.027 -27.453 -11.938 1 98 171 LEU B CA 1
ATOM 3659 C C . LEU B 1 171 ? 6.457 -26.812 -13.195 1 98 171 LEU B C 1
ATOM 3661 O O . LEU B 1 171 ? 5.59 -27.391 -13.859 1 98 171 LEU B O 1
ATOM 3665 N N . VAL B 1 172 ? 6.891 -25.625 -13.531 1 97.75 172 VAL B N 1
ATOM 3666 C CA . VAL B 1 172 ? 6.352 -24.828 -14.625 1 97.75 172 VAL B CA 1
ATOM 3667 C C . VAL B 1 172 ? 7.438 -24.578 -15.664 1 97.75 172 VAL B C 1
ATOM 3669 O O . VAL B 1 172 ? 8.539 -24.141 -15.328 1 97.75 172 VAL B O 1
ATOM 3672 N N . ASN B 1 173 ? 7.133 -24.797 -16.844 1 96.31 173 ASN B N 1
ATOM 3673 C CA . ASN B 1 173 ? 8.125 -24.766 -17.922 1 96.31 173 ASN B CA 1
ATOM 3674 C C . ASN B 1 173 ? 8.461 -23.344 -18.328 1 96.31 173 ASN B C 1
ATOM 3676 O O . ASN B 1 173 ? 9.547 -23.078 -18.844 1 96.31 173 ASN B O 1
ATOM 3680 N N . ASP B 1 174 ? 7.531 -22.484 -18.094 1 93.81 174 ASP B N 1
ATOM 3681 C CA . ASP B 1 174 ? 7.777 -21.109 -18.5 1 93.81 174 ASP B CA 1
ATOM 3682 C C . ASP B 1 174 ? 7.625 -20.156 -17.312 1 93.81 174 ASP B C 1
ATOM 3684 O O . ASP B 1 174 ? 8.453 -20.141 -16.406 1 93.81 174 ASP B O 1
ATOM 3688 N N . GLN B 1 175 ? 6.496 -19.531 -17.141 1 93.12 175 GLN B N 1
ATOM 3689 C CA . GLN B 1 175 ? 6.398 -18.406 -16.203 1 93.12 175 GLN B CA 1
ATOM 3690 C C . GLN B 1 175 ? 5.355 -18.688 -15.133 1 93.12 175 GLN B C 1
ATOM 3692 O O . GLN B 1 175 ? 4.32 -19.297 -15.398 1 93.12 175 GLN B O 1
ATOM 3697 N N . ILE B 1 176 ? 5.648 -18.203 -13.898 1 95.62 176 ILE B N 1
ATOM 3698 C CA . ILE B 1 176 ? 4.684 -18.125 -12.805 1 95.62 176 ILE B CA 1
ATOM 3699 C C . ILE B 1 176 ? 4.461 -16.656 -12.43 1 95.62 176 ILE B C 1
ATOM 3701 O O . ILE B 1 176 ? 5.418 -15.914 -12.227 1 95.62 176 ILE B O 1
ATOM 3705 N N . SER B 1 177 ? 3.242 -16.219 -12.375 1 90.62 177 SER B N 1
ATOM 3706 C CA . SER B 1 177 ? 2.867 -14.891 -11.898 1 90.62 177 SER B CA 1
ATOM 3707 C C . SER B 1 177 ? 1.757 -14.969 -10.852 1 90.62 177 SER B C 1
ATOM 3709 O O . SER B 1 177 ? 0.723 -15.602 -11.086 1 90.62 177 SER B O 1
ATOM 3711 N N . ALA B 1 178 ? 2.012 -14.375 -9.734 1 90.75 178 ALA B N 1
ATOM 3712 C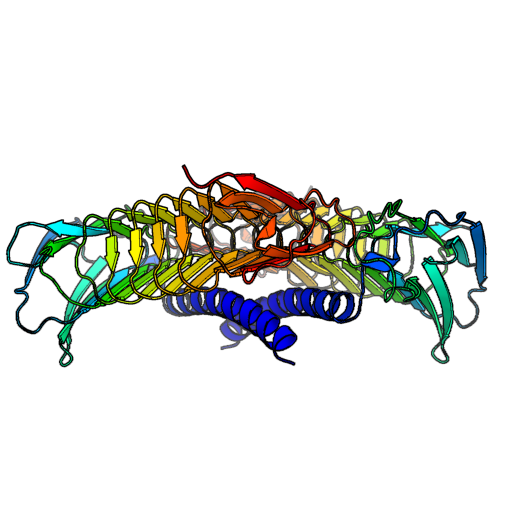 CA . ALA B 1 178 ? 1.007 -14.344 -8.672 1 90.75 178 ALA B CA 1
ATOM 3713 C C . ALA B 1 178 ? 0.868 -12.945 -8.086 1 90.75 178 ALA B C 1
ATOM 3715 O O . ALA B 1 178 ? 1.868 -12.266 -7.836 1 90.75 178 ALA B O 1
ATOM 3716 N N . SER B 1 179 ? -0.296 -12.531 -7.879 1 84.88 179 SER B N 1
ATOM 3717 C CA . SER B 1 179 ? -0.518 -11.195 -7.34 1 84.88 179 SER B CA 1
ATOM 3718 C C . SER B 1 179 ? -1.671 -11.18 -6.344 1 84.88 179 SER B C 1
ATOM 3720 O O . SER B 1 179 ? -2.652 -11.906 -6.516 1 84.88 179 SER B O 1
ATOM 3722 N N . ASN B 1 180 ? -1.515 -10.359 -5.359 1 84.12 180 ASN B N 1
ATOM 3723 C CA . ASN B 1 180 ? -2.52 -10.188 -4.316 1 84.12 180 ASN B CA 1
ATOM 3724 C C . ASN B 1 180 ? -2.547 -8.758 -3.791 1 84.12 180 ASN B C 1
ATOM 3726 O O . ASN B 1 180 ? -1.559 -8.031 -3.908 1 84.12 180 ASN B O 1
ATOM 3730 N N . THR B 1 181 ? -3.619 -8.398 -3.311 1 75.19 181 THR B N 1
ATOM 3731 C CA . THR B 1 181 ? -3.693 -7.066 -2.721 1 75.19 181 THR B CA 1
ATOM 3732 C C . THR B 1 181 ? -3.541 -7.137 -1.205 1 75.19 181 THR B C 1
ATOM 3734 O O . THR B 1 181 ? -2.768 -6.375 -0.618 1 75.19 181 THR B O 1
ATOM 3737 N N . SER B 1 182 ? -4.297 -8.039 -0.604 1 81.12 182 SER B N 1
ATOM 3738 C CA . SER B 1 182 ? -4.348 -7.965 0.853 1 81.12 182 SER B CA 1
ATOM 3739 C C . SER B 1 182 ? -3.943 -9.289 1.489 1 81.12 182 SER B C 1
ATOM 3741 O O . SER B 1 182 ? -3.369 -9.312 2.58 1 81.12 182 SER B O 1
ATOM 3743 N N . GLY B 1 183 ? -4.305 -10.398 0.831 1 86.94 183 GLY B N 1
ATOM 3744 C CA . GLY B 1 183 ? -3.986 -11.688 1.415 1 86.94 183 GLY B CA 1
ATOM 3745 C C . GLY B 1 183 ? -2.539 -12.102 1.208 1 86.94 183 GLY B C 1
ATOM 3746 O O . GLY B 1 183 ? -1.803 -11.438 0.472 1 86.94 183 GLY B O 1
ATOM 3747 N N . SER B 1 184 ? -2.182 -13.172 1.853 1 95.38 184 SER B N 1
ATOM 3748 C CA . SER B 1 184 ? -0.814 -13.672 1.753 1 95.38 184 SER B CA 1
ATOM 3749 C C . SER B 1 184 ? -0.583 -14.391 0.427 1 95.38 184 SER B C 1
ATOM 3751 O O . SER B 1 184 ? -1.521 -14.93 -0.163 1 95.38 184 SER B O 1
ATOM 3753 N N . LEU B 1 185 ? 0.591 -14.328 -0.031 1 96.19 185 LEU B N 1
ATOM 3754 C CA . LEU B 1 185 ? 1.097 -15.055 -1.19 1 96.19 185 LEU B CA 1
ATOM 3755 C C . LEU B 1 185 ? 2.23 -15.992 -0.792 1 96.19 185 LEU B C 1
ATOM 3757 O O . LEU B 1 185 ? 3.322 -15.539 -0.44 1 96.19 185 LEU B O 1
ATOM 3761 N N . THR B 1 186 ? 1.955 -17.328 -0.846 1 98.81 186 THR B N 1
ATOM 3762 C CA . THR B 1 186 ? 2.943 -18.297 -0.399 1 98.81 186 THR B CA 1
ATOM 3763 C C . THR B 1 186 ? 3.254 -19.297 -1.508 1 98.81 186 THR B C 1
ATOM 3765 O O . THR B 1 186 ? 2.348 -19.953 -2.037 1 98.81 186 THR B O 1
ATOM 3768 N N . LEU B 1 187 ? 4.461 -19.422 -1.88 1 98.81 187 LEU B N 1
ATOM 3769 C CA . LEU B 1 187 ? 4.961 -20.438 -2.797 1 98.81 187 LEU B CA 1
ATOM 3770 C C . LEU B 1 187 ? 5.977 -21.344 -2.105 1 98.81 187 LEU B C 1
ATOM 3772 O O . LEU B 1 187 ? 6.91 -20.859 -1.46 1 98.81 187 LEU B O 1
ATOM 3776 N N . GLU B 1 188 ? 5.77 -22.641 -2.234 1 98.81 188 GLU B N 1
ATOM 3777 C CA . GLU B 1 188 ? 6.695 -23.609 -1.646 1 98.81 188 GLU B CA 1
ATOM 3778 C C . GLU B 1 188 ? 6.98 -24.75 -2.609 1 98.81 188 GLU B C 1
ATOM 3780 O O . GLU B 1 188 ? 6.055 -25.328 -3.191 1 98.81 188 GLU B O 1
ATOM 3785 N N . ASN B 1 189 ? 8.281 -25.078 -2.773 1 98.56 189 ASN B N 1
ATOM 3786 C CA . ASN B 1 189 ? 8.688 -26.172 -3.646 1 98.56 189 ASN B CA 1
ATOM 3787 C C . ASN B 1 189 ? 8.258 -25.938 -5.09 1 98.56 189 ASN B C 1
ATOM 3789 O O . ASN B 1 189 ? 7.605 -26.781 -5.699 1 98.56 189 ASN B O 1
ATOM 3793 N N . VAL B 1 190 ? 8.727 -24.828 -5.574 1 98.62 190 VAL B N 1
ATOM 3794 C CA . VAL B 1 190 ? 8.305 -24.406 -6.906 1 98.62 190 VAL B CA 1
ATOM 3795 C C . VAL B 1 190 ? 9.523 -24.297 -7.824 1 98.62 190 VAL B C 1
ATOM 3797 O O . VAL B 1 190 ? 10.57 -23.797 -7.418 1 98.62 190 VAL B O 1
ATOM 3800 N N . THR B 1 191 ? 9.383 -24.828 -9.016 1 98.5 191 THR B N 1
ATOM 3801 C CA . THR B 1 191 ? 10.398 -24.656 -10.055 1 98.5 191 THR B CA 1
ATOM 3802 C C . THR B 1 191 ? 9.812 -23.969 -11.273 1 98.5 191 THR B C 1
ATOM 3804 O O . THR B 1 191 ? 8.781 -24.391 -11.805 1 98.5 191 THR B O 1
ATOM 3807 N N . ALA B 1 192 ? 10.391 -22.906 -11.672 1 98.31 192 ALA B N 1
ATOM 3808 C CA . ALA B 1 192 ? 10.055 -22.219 -12.922 1 98.31 192 ALA B CA 1
ATOM 3809 C C . ALA B 1 192 ? 11.242 -22.219 -13.875 1 98.31 192 ALA B C 1
ATOM 3811 O O . ALA B 1 192 ? 12.305 -21.672 -13.555 1 98.31 192 ALA B O 1
ATOM 3812 N N . ASN B 1 193 ? 11.031 -22.75 -15 1 98 193 ASN B N 1
ATOM 3813 C CA . ASN B 1 193 ? 12.109 -22.719 -15.992 1 98 193 ASN B CA 1
ATOM 3814 C C . ASN B 1 193 ? 12.18 -21.359 -16.688 1 98 193 ASN B C 1
ATOM 3816 O O . ASN B 1 193 ? 13.18 -21.062 -17.344 1 98 193 ASN B O 1
ATOM 3820 N N . GLY B 1 194 ? 11.109 -20.562 -16.531 1 97.25 194 GLY B N 1
ATOM 3821 C CA . GLY B 1 194 ? 11.109 -19.172 -16.922 1 97.25 194 GLY B CA 1
ATOM 3822 C C . GLY B 1 194 ? 11.148 -18.219 -15.75 1 97.25 194 GLY B C 1
ATOM 3823 O O . GLY B 1 194 ? 11.883 -18.438 -14.781 1 97.25 194 GLY B O 1
ATOM 3824 N N . ASN B 1 195 ? 10.367 -17.125 -15.883 1 94.94 195 ASN B N 1
ATOM 3825 C CA . ASN B 1 195 ? 10.398 -16.078 -14.867 1 94.94 195 ASN B CA 1
ATOM 3826 C C . ASN B 1 195 ? 9.383 -16.344 -13.758 1 94.94 195 ASN B C 1
ATOM 3828 O O . ASN B 1 195 ? 8.406 -17.062 -13.969 1 94.94 195 ASN B O 1
ATOM 3832 N N . LEU B 1 196 ? 9.648 -15.789 -12.602 1 96.69 196 LEU B N 1
ATOM 3833 C CA . LEU B 1 196 ? 8.719 -15.734 -11.477 1 96.69 196 LEU B CA 1
ATOM 3834 C C . LEU B 1 196 ? 8.445 -14.297 -11.062 1 96.69 196 LEU B C 1
ATOM 3836 O O . LEU B 1 196 ? 9.367 -13.562 -10.711 1 96.69 196 LEU B O 1
ATOM 3840 N N . ASP B 1 197 ? 7.199 -13.898 -11.086 1 89.19 197 ASP B N 1
ATOM 3841 C CA . ASP B 1 197 ? 6.797 -12.547 -10.727 1 89.19 197 ASP B CA 1
ATOM 3842 C C . ASP B 1 197 ? 5.758 -12.555 -9.609 1 89.19 197 ASP B C 1
ATOM 3844 O O . ASP B 1 197 ? 4.648 -13.07 -9.789 1 89.19 197 ASP B O 1
ATOM 3848 N N . LEU B 1 198 ? 6.117 -11.945 -8.5 1 90.06 198 LEU B N 1
ATOM 3849 C CA . LEU B 1 198 ? 5.223 -11.867 -7.355 1 90.06 198 LEU B CA 1
ATOM 3850 C C . LEU B 1 198 ? 4.902 -10.414 -7.008 1 90.06 198 LEU B C 1
ATOM 3852 O O . LEU B 1 198 ? 5.801 -9.57 -6.98 1 90.06 198 LEU B O 1
ATOM 3856 N N . ALA B 1 199 ? 3.654 -10.172 -6.793 1 81.69 199 ALA B N 1
ATOM 3857 C CA . ALA B 1 199 ? 3.252 -8.836 -6.355 1 81.69 199 ALA B CA 1
ATOM 3858 C C . ALA B 1 199 ? 2.201 -8.914 -5.25 1 81.69 199 ALA B C 1
ATOM 3860 O O . ALA B 1 199 ? 1.207 -9.633 -5.379 1 81.69 199 ALA B O 1
ATOM 3861 N N . ASN B 1 200 ? 2.457 -8.172 -4.188 1 85.81 200 ASN B N 1
ATOM 3862 C CA . ASN B 1 200 ? 1.519 -8.117 -3.072 1 85.81 200 ASN B CA 1
ATOM 3863 C C . ASN B 1 200 ? 1.484 -6.727 -2.443 1 85.81 200 ASN B C 1
ATOM 3865 O O . ASN B 1 200 ? 2.52 -6.195 -2.037 1 85.81 200 ASN B O 1
ATOM 3869 N N . ALA B 1 201 ? 0.352 -6.207 -2.354 1 74.25 201 ALA B N 1
ATOM 3870 C CA . ALA B 1 201 ? 0.295 -4.852 -1.807 1 74.25 201 ALA B CA 1
ATOM 3871 C C . ALA B 1 201 ? 0.506 -4.859 -0.295 1 74.25 201 ALA B C 1
ATOM 3873 O O . ALA B 1 201 ? 1.416 -4.203 0.214 1 74.25 201 ALA B O 1
ATOM 3874 N N . SER B 1 202 ? -0.334 -5.664 0.396 1 81.19 202 SER B N 1
ATOM 3875 C CA . SER B 1 202 ? -0.328 -5.496 1.846 1 81.19 202 SER B CA 1
ATOM 3876 C C . SER B 1 202 ? -0.222 -6.84 2.559 1 81.19 202 SER B C 1
ATOM 3878 O O . SER B 1 202 ? -0.153 -6.891 3.789 1 81.19 202 SER B O 1
ATOM 3880 N N . GLY B 1 203 ? -0.325 -7.93 1.81 1 87.06 203 GLY B N 1
ATOM 3881 C CA . GLY B 1 203 ? -0.141 -9.234 2.432 1 87.06 203 GLY B CA 1
ATOM 3882 C C . GLY B 1 203 ? 1.31 -9.672 2.473 1 87.06 203 GLY B C 1
ATOM 3883 O O . GLY B 1 203 ? 2.17 -9.062 1.835 1 87.06 203 GLY B O 1
ATOM 3884 N N . GLU B 1 204 ? 1.565 -10.703 3.232 1 95.5 204 GLU B N 1
ATOM 3885 C CA . GLU B 1 204 ? 2.902 -11.289 3.283 1 95.5 204 GLU B CA 1
ATOM 3886 C C . GLU B 1 204 ? 3.193 -12.117 2.033 1 95.5 204 GLU B C 1
ATOM 3888 O O . GLU B 1 204 ? 2.311 -12.805 1.521 1 95.5 204 GLU B O 1
ATOM 3893 N N . THR B 1 205 ? 4.395 -12.008 1.545 1 96.38 205 THR B N 1
ATOM 3894 C CA . THR B 1 205 ? 4.855 -12.852 0.447 1 96.38 205 THR B CA 1
ATOM 3895 C C . THR B 1 205 ? 5.98 -13.773 0.909 1 96.38 205 THR B C 1
ATOM 3897 O O . THR B 1 205 ? 7 -13.305 1.42 1 96.38 205 THR B O 1
ATOM 3900 N N . VAL B 1 206 ? 5.75 -15.039 0.794 1 98.81 206 VAL B N 1
ATOM 3901 C CA . VAL B 1 206 ? 6.738 -16.016 1.233 1 98.81 206 VAL B CA 1
ATOM 3902 C C . VAL B 1 206 ? 7.086 -16.953 0.08 1 98.81 206 VAL B C 1
ATOM 3904 O O . VAL B 1 206 ? 6.195 -17.531 -0.549 1 98.81 206 VAL B O 1
ATOM 3907 N N . LEU B 1 207 ? 8.312 -17.062 -0.279 1 98.81 207 LEU B N 1
ATOM 3908 C CA . LEU B 1 207 ? 8.844 -18.031 -1.239 1 98.81 207 LEU B CA 1
ATOM 3909 C C . LEU B 1 207 ? 9.859 -18.953 -0.576 1 98.81 207 LEU B C 1
ATOM 3911 O O . LEU B 1 207 ? 10.875 -18.5 -0.061 1 98.81 207 LEU B O 1
ATOM 3915 N N . LYS B 1 208 ? 9.539 -20.266 -0.58 1 98.81 208 LYS B N 1
ATOM 3916 C CA . LYS B 1 208 ? 10.414 -21.219 0.078 1 98.81 208 LYS B CA 1
ATOM 3917 C C . LYS B 1 208 ? 10.773 -22.375 -0.861 1 98.81 208 LYS B C 1
ATOM 3919 O O . LYS B 1 208 ? 9.898 -22.969 -1.488 1 98.81 208 LYS B O 1
ATOM 3924 N N . ARG B 1 209 ? 12.062 -22.656 -0.959 1 98.62 209 ARG B N 1
ATOM 3925 C CA . ARG B 1 209 ? 12.555 -23.797 -1.722 1 98.62 209 ARG B CA 1
ATOM 3926 C C . ARG B 1 209 ? 12.117 -23.719 -3.178 1 98.62 209 ARG B C 1
ATOM 3928 O O . ARG B 1 209 ? 11.438 -24.625 -3.676 1 98.62 209 ARG B O 1
ATOM 3935 N N . ALA B 1 210 ? 12.578 -22.719 -3.814 1 98.81 210 ALA B N 1
ATOM 3936 C CA . ALA B 1 210 ? 12.234 -22.516 -5.219 1 98.81 210 ALA B CA 1
ATOM 3937 C C . ALA B 1 210 ? 13.484 -22.5 -6.094 1 98.81 210 ALA B C 1
ATOM 3939 O O . ALA B 1 210 ? 14.578 -22.188 -5.621 1 98.81 210 ALA B O 1
ATOM 3940 N N . THR B 1 211 ? 13.344 -22.938 -7.316 1 98.69 211 THR B N 1
ATOM 3941 C CA . THR B 1 211 ? 14.367 -22.844 -8.352 1 98.69 211 THR B CA 1
ATOM 3942 C C . THR B 1 211 ? 13.836 -22.094 -9.57 1 98.69 211 THR B C 1
ATOM 3944 O O . THR B 1 211 ? 12.891 -22.562 -10.219 1 98.69 211 THR B O 1
ATOM 3947 N N . ILE B 1 212 ? 14.414 -20.969 -9.883 1 98.75 212 ILE B N 1
ATOM 3948 C CA . ILE B 1 212 ? 13.992 -20.156 -11.016 1 98.75 212 ILE B CA 1
ATOM 3949 C C . ILE B 1 212 ? 15.117 -20.062 -12.039 1 98.75 212 ILE B C 1
ATOM 3951 O O . ILE B 1 212 ? 16.203 -19.547 -11.742 1 98.75 212 ILE B O 1
ATOM 3955 N N . LYS B 1 213 ? 14.844 -20.5 -13.195 1 98.38 213 LYS B N 1
ATOM 3956 C CA . LYS B 1 213 ? 15.891 -20.5 -14.203 1 98.38 213 LYS B CA 1
ATOM 3957 C C . LYS B 1 213 ? 15.922 -19.172 -14.969 1 98.38 213 LYS B C 1
ATOM 3959 O O . LYS B 1 213 ? 16.906 -18.859 -15.633 1 98.38 213 LYS B O 1
ATOM 3964 N N . GLY B 1 214 ? 14.789 -18.484 -14.898 1 97.75 214 GLY B N 1
ATOM 3965 C CA . GLY B 1 214 ? 14.75 -17.125 -15.43 1 97.75 214 GLY B CA 1
ATOM 3966 C C . GLY B 1 214 ? 14.992 -16.062 -14.375 1 97.75 214 GLY B C 1
ATOM 3967 O O . GLY B 1 214 ? 15.812 -16.25 -13.477 1 97.75 214 GLY B O 1
ATOM 3968 N N . ASN B 1 215 ? 14.289 -14.922 -14.555 1 96.44 215 ASN B N 1
ATOM 3969 C CA . ASN B 1 215 ? 14.375 -13.836 -13.586 1 96.44 215 ASN B CA 1
ATOM 3970 C C . ASN B 1 215 ? 13.297 -13.961 -12.508 1 96.44 215 ASN B C 1
ATOM 3972 O O . ASN B 1 215 ? 12.266 -14.602 -12.727 1 96.44 215 ASN B O 1
ATOM 3976 N N . MET B 1 216 ? 13.578 -13.328 -11.398 1 96.38 216 MET B N 1
ATOM 3977 C CA . MET B 1 216 ? 12.594 -13.258 -10.328 1 96.38 216 MET B CA 1
ATOM 3978 C C . MET B 1 216 ? 12.352 -11.812 -9.906 1 96.38 216 MET B C 1
ATOM 3980 O O . MET B 1 216 ? 13.297 -11.039 -9.734 1 96.38 216 MET B O 1
ATOM 3984 N N . SER B 1 217 ? 11.133 -11.477 -9.734 1 89.69 217 SER B N 1
ATOM 3985 C CA . SER B 1 217 ? 10.742 -10.188 -9.18 1 89.69 217 SER B CA 1
ATOM 3986 C C . SER B 1 217 ? 9.664 -10.344 -8.117 1 89.69 217 SER B C 1
ATOM 3988 O O . SER B 1 217 ? 8.742 -11.148 -8.273 1 89.69 217 SER B O 1
ATOM 3990 N N . ALA B 1 218 ? 9.836 -9.672 -7.02 1 89.38 218 ALA B N 1
ATOM 3991 C CA . ALA B 1 218 ? 8.812 -9.602 -5.973 1 89.38 218 ALA B CA 1
ATOM 3992 C C . ALA B 1 218 ? 8.648 -8.18 -5.457 1 89.38 218 ALA B C 1
ATOM 3994 O O . ALA B 1 218 ? 9.633 -7.512 -5.129 1 89.38 218 ALA B O 1
ATOM 3995 N N . THR B 1 219 ? 7.449 -7.766 -5.395 1 82.94 219 THR B N 1
ATOM 3996 C CA . THR B 1 219 ? 7.172 -6.398 -4.969 1 82.94 219 THR B CA 1
ATOM 3997 C C . THR B 1 219 ? 6.09 -6.375 -3.893 1 82.94 219 THR B C 1
ATOM 3999 O O . THR B 1 219 ? 5.125 -7.141 -3.957 1 82.94 219 THR B O 1
ATOM 4002 N N . SER B 1 220 ? 6.277 -5.496 -2.912 1 83.88 220 SER B N 1
ATOM 4003 C CA . SER B 1 220 ? 5.309 -5.277 -1.847 1 83.88 220 SER B CA 1
ATOM 4004 C C . SER B 1 220 ? 5.18 -3.793 -1.516 1 83.88 220 SER B C 1
ATOM 4006 O O . SER B 1 220 ? 6.129 -3.027 -1.689 1 83.88 220 SER B O 1
ATOM 4008 N N . ILE B 1 221 ? 4.016 -3.453 -1.049 1 72.88 221 ILE B N 1
ATOM 4009 C CA . ILE B 1 221 ? 3.873 -2.084 -0.567 1 72.88 221 ILE B CA 1
ATOM 4010 C C . ILE B 1 221 ? 4.156 -2.031 0.933 1 72.88 221 ILE B C 1
ATOM 4012 O O . ILE B 1 221 ? 4.965 -1.223 1.391 1 72.88 221 ILE B O 1
ATOM 4016 N N . SER B 1 222 ? 3.463 -2.844 1.74 1 78.44 222 SER B N 1
ATOM 4017 C CA . SER B 1 222 ? 3.533 -2.578 3.174 1 78.44 222 SER B CA 1
ATOM 4018 C C . SER B 1 222 ? 3.963 -3.82 3.945 1 78.44 222 SER B C 1
ATOM 4020 O O . SER B 1 222 ? 4.344 -3.73 5.113 1 78.44 222 SER B O 1
ATOM 4022 N N . ASN B 1 223 ? 3.83 -5.008 3.396 1 88.19 223 ASN B N 1
ATOM 4023 C CA . ASN B 1 223 ? 4.207 -6.188 4.168 1 88.19 223 ASN B CA 1
ATOM 4024 C C . ASN B 1 223 ? 5.465 -6.844 3.605 1 88.19 223 ASN B C 1
ATOM 4026 O O . ASN B 1 223 ? 5.977 -6.426 2.566 1 88.19 223 ASN B O 1
ATOM 4030 N N . SER B 1 224 ? 5.922 -7.805 4.336 1 96.12 224 SER B N 1
ATOM 4031 C CA . SER B 1 224 ? 7.254 -8.352 4.102 1 96.12 224 SER B CA 1
ATOM 4032 C C . SER B 1 224 ? 7.266 -9.273 2.891 1 96.12 224 SER B C 1
ATOM 4034 O O . SER B 1 224 ? 6.238 -9.859 2.539 1 96.12 224 SER B O 1
ATOM 4036 N N . ILE B 1 225 ? 8.398 -9.328 2.23 1 96.88 225 ILE B N 1
ATOM 4037 C CA . ILE B 1 225 ? 8.797 -10.383 1.299 1 96.88 225 ILE B CA 1
ATOM 4038 C C . ILE B 1 225 ? 9.859 -11.266 1.946 1 96.88 225 ILE B C 1
ATOM 4040 O O . ILE B 1 225 ? 10.906 -10.781 2.383 1 96.88 225 ILE B O 1
ATOM 4044 N N . ASP B 1 226 ? 9.602 -12.5 2.053 1 98.81 226 ASP B N 1
ATOM 4045 C CA . ASP B 1 226 ? 10.484 -13.461 2.717 1 98.81 226 ASP B CA 1
ATOM 4046 C C . ASP B 1 226 ? 10.883 -14.586 1.771 1 98.81 226 ASP B C 1
ATOM 4048 O O . ASP B 1 226 ? 10.07 -15.469 1.471 1 98.81 226 ASP B O 1
ATOM 4052 N N . ILE B 1 227 ? 12.117 -14.609 1.344 1 98.81 227 ILE B N 1
ATOM 4053 C CA . ILE B 1 227 ? 12.625 -15.594 0.394 1 98.81 227 ILE B CA 1
ATOM 4054 C C . ILE B 1 227 ? 13.578 -16.547 1.104 1 98.81 227 ILE B C 1
ATOM 4056 O O . ILE B 1 227 ? 14.602 -16.125 1.642 1 98.81 227 ILE B O 1
ATOM 4060 N N . ASN B 1 228 ? 13.25 -17.797 1.025 1 98.62 228 ASN B N 1
ATOM 4061 C CA . ASN B 1 228 ? 14.055 -18.781 1.745 1 98.62 228 ASN B CA 1
ATOM 4062 C C . ASN B 1 228 ? 14.5 -19.922 0.833 1 98.62 228 ASN B C 1
ATOM 4064 O O . ASN B 1 228 ? 13.695 -20.453 0.059 1 98.62 228 ASN B O 1
ATOM 4068 N N . GLU B 1 229 ? 15.742 -20.312 0.911 1 98.25 229 GLU B N 1
ATOM 4069 C CA . GLU B 1 229 ? 16.266 -21.5 0.241 1 98.25 229 GLU B CA 1
ATOM 4070 C C . GLU B 1 229 ? 15.883 -21.516 -1.235 1 98.25 229 GLU B C 1
ATOM 4072 O O . GLU B 1 229 ? 15.352 -22.5 -1.731 1 98.25 229 GLU B O 1
ATOM 4077 N N . THR B 1 230 ? 16.156 -20.453 -1.892 1 98.69 230 THR B N 1
ATOM 4078 C CA . THR B 1 230 ? 15.742 -20.25 -3.275 1 98.69 230 THR B CA 1
ATOM 4079 C C . THR B 1 230 ? 16.938 -19.891 -4.152 1 98.69 230 THR B C 1
ATOM 4081 O O . THR B 1 230 ? 17.828 -19.156 -3.727 1 98.69 230 THR B O 1
ATOM 4084 N N . THR B 1 231 ? 16.969 -20.484 -5.328 1 98.62 231 THR B N 1
ATOM 4085 C CA . THR B 1 231 ? 18.031 -20.156 -6.281 1 98.62 231 THR B CA 1
ATOM 4086 C C . THR B 1 231 ? 17.438 -19.578 -7.559 1 98.62 231 THR B C 1
ATOM 4088 O O . THR B 1 231 ? 16.469 -20.094 -8.109 1 98.62 231 THR B O 1
ATOM 4091 N N . VAL B 1 232 ? 18.031 -18.516 -8.031 1 98.75 232 VAL B N 1
ATOM 4092 C CA . VAL B 1 232 ? 17.609 -17.828 -9.242 1 98.75 232 VAL B CA 1
ATOM 4093 C C . VAL B 1 232 ? 18.781 -17.734 -10.219 1 98.75 232 VAL B C 1
ATOM 4095 O O . VAL B 1 232 ? 19.844 -17.203 -9.875 1 98.75 232 VAL B O 1
ATOM 4098 N N . ALA B 1 233 ? 18.531 -18.219 -11.383 1 98.25 233 ALA B N 1
ATOM 4099 C CA . ALA B 1 233 ? 19.609 -18.203 -12.367 1 98.25 233 ALA B CA 1
ATOM 4100 C C . ALA B 1 233 ? 19.75 -16.828 -13 1 98.25 233 ALA B C 1
ATOM 4102 O O . ALA B 1 233 ? 20.859 -16.375 -13.297 1 98.25 233 ALA B O 1
ATOM 4103 N N . GLY B 1 234 ? 18.672 -16.156 -13.164 1 97.19 234 GLY B N 1
ATOM 4104 C CA . GLY B 1 234 ? 18.688 -14.836 -13.766 1 97.19 234 GLY B CA 1
ATOM 4105 C C . GLY B 1 234 ? 18.797 -13.719 -12.742 1 97.19 234 GLY B C 1
ATOM 4106 O O . GLY B 1 234 ? 19.406 -13.891 -11.688 1 97.19 234 GLY B O 1
ATOM 4107 N N . ASN B 1 235 ? 18.234 -12.547 -13.109 1 96.19 235 ASN B N 1
ATOM 4108 C CA . ASN B 1 235 ? 18.25 -11.398 -12.203 1 96.19 235 ASN B CA 1
ATOM 4109 C C . ASN B 1 235 ? 17.141 -11.492 -11.164 1 96.19 235 ASN B C 1
ATOM 4111 O O . ASN B 1 235 ? 16.047 -11.984 -11.461 1 96.19 235 ASN B O 1
ATOM 4115 N N . THR B 1 236 ? 17.469 -11.023 -9.992 1 96.94 236 THR B N 1
ATOM 4116 C CA . THR B 1 236 ? 16.484 -10.984 -8.914 1 96.94 236 THR B CA 1
ATOM 4117 C C . THR B 1 236 ? 16.266 -9.555 -8.453 1 96.94 236 THR B C 1
ATOM 4119 O O . THR B 1 236 ? 17.219 -8.82 -8.188 1 96.94 236 THR B O 1
ATOM 4122 N N . THR B 1 237 ? 15 -9.18 -8.352 1 89.94 237 THR B N 1
ATOM 4123 C CA . THR B 1 237 ? 14.633 -7.859 -7.852 1 89.94 237 THR B CA 1
ATOM 4124 C C . THR B 1 237 ? 13.57 -7.973 -6.762 1 89.94 237 THR B C 1
ATOM 4126 O O . THR B 1 237 ? 12.5 -8.555 -6.98 1 89.94 237 THR B O 1
ATOM 4129 N N . LEU B 1 238 ? 13.859 -7.473 -5.605 1 91.88 238 LEU B N 1
ATOM 4130 C CA . LEU B 1 238 ? 12.898 -7.352 -4.512 1 91.88 238 LEU B CA 1
ATOM 4131 C C . LEU B 1 238 ? 12.703 -5.891 -4.117 1 91.88 238 LEU B C 1
ATOM 4133 O O . LEU B 1 238 ? 13.672 -5.195 -3.799 1 91.88 238 LEU B O 1
ATOM 4137 N N . GLU B 1 239 ? 11.5 -5.504 -4.09 1 82.88 239 GLU B N 1
ATOM 4138 C CA . GLU B 1 239 ? 11.219 -4.105 -3.785 1 82.88 239 GLU B CA 1
ATOM 4139 C C . GLU B 1 239 ? 10.031 -3.973 -2.836 1 82.88 239 GLU B C 1
ATOM 4141 O O . GLU B 1 239 ? 9.055 -4.719 -2.945 1 82.88 239 GLU B O 1
ATOM 4146 N N . SER B 1 240 ? 10.18 -3.006 -1.921 1 84.5 240 SER B N 1
ATOM 4147 C CA . SER B 1 240 ? 9.078 -2.719 -1.006 1 84.5 240 SER B CA 1
ATOM 4148 C C . SER B 1 240 ? 9.102 -1.261 -0.557 1 84.5 240 SER B C 1
ATOM 4150 O O . SER B 1 240 ? 10.172 -0.677 -0.376 1 84.5 240 SER B O 1
ATOM 4152 N N . SER B 1 241 ? 7.926 -0.742 -0.376 1 74.31 241 SER B N 1
ATOM 4153 C CA . SER B 1 241 ? 7.891 0.58 0.241 1 74.31 241 SER B CA 1
ATOM 4154 C C . SER B 1 241 ? 8.164 0.498 1.739 1 74.31 241 SER B C 1
ATOM 4156 O O . SER B 1 241 ? 9.133 1.081 2.232 1 74.31 241 SER B O 1
ATOM 4158 N N . SER B 1 242 ? 7.258 -0.286 2.406 1 82.44 242 SER B N 1
ATOM 4159 C CA . SER B 1 242 ? 7.332 -0.286 3.863 1 82.44 242 SER B CA 1
ATOM 4160 C C . SER B 1 242 ? 7.391 -1.707 4.414 1 82.44 242 SER B C 1
ATOM 4162 O O . SER B 1 242 ? 7.344 -1.911 5.629 1 82.44 242 SER B O 1
ATOM 4164 N N . GLY B 1 243 ? 7.438 -2.652 3.555 1 89.44 243 GLY B N 1
ATOM 4165 C CA . GLY B 1 243 ? 7.613 -4.027 3.996 1 89.44 243 GLY B CA 1
ATOM 4166 C C . GLY B 1 243 ? 9.07 -4.449 4.059 1 89.44 243 GLY B C 1
ATOM 4167 O O . GLY B 1 243 ? 9.867 -4.074 3.195 1 89.44 243 GLY B O 1
ATOM 4168 N N . GLU B 1 244 ? 9.414 -5.258 5.012 1 97.06 244 GLU B N 1
ATOM 4169 C CA . GLU B 1 244 ? 10.781 -5.758 5.129 1 97.06 244 GLU B CA 1
ATOM 4170 C C . GLU B 1 244 ? 11.117 -6.723 3.998 1 97.06 244 GLU B C 1
ATOM 4172 O O . GLU B 1 244 ? 10.258 -7.492 3.557 1 97.06 244 GLU B O 1
ATOM 4177 N N . LEU B 1 245 ? 12.312 -6.605 3.557 1 97.5 245 LEU B N 1
ATOM 4178 C CA . LEU B 1 245 ? 12.844 -7.621 2.652 1 97.5 245 LEU B CA 1
ATOM 4179 C C . LEU B 1 245 ? 13.734 -8.602 3.4 1 97.5 245 LEU B C 1
ATOM 4181 O O . LEU B 1 245 ? 14.781 -8.219 3.926 1 97.5 245 LEU B O 1
ATOM 4185 N N . LEU B 1 246 ? 13.273 -9.789 3.424 1 98.88 246 LEU B N 1
ATOM 4186 C CA . LEU B 1 246 ? 13.969 -10.852 4.145 1 98.88 246 LEU B CA 1
ATOM 4187 C C . LEU B 1 246 ? 14.359 -11.984 3.199 1 98.88 246 LEU B C 1
ATOM 4189 O O . LEU B 1 246 ? 13.578 -12.359 2.322 1 98.88 246 LEU B O 1
ATOM 4193 N N . PHE B 1 247 ? 15.586 -12.438 3.373 1 98.62 247 PHE B N 1
ATOM 4194 C CA . PHE B 1 247 ? 15.961 -13.633 2.627 1 98.62 247 PHE B CA 1
ATOM 4195 C C . PHE B 1 247 ? 17 -14.445 3.4 1 98.62 247 PHE B C 1
ATOM 4197 O O . PHE B 1 247 ? 17.812 -13.883 4.141 1 98.62 247 PHE B O 1
ATOM 4204 N N . ASN B 1 248 ? 16.891 -15.727 3.314 1 98.56 248 ASN B N 1
ATOM 4205 C CA . ASN B 1 248 ? 17.812 -16.703 3.898 1 98.56 248 ASN B CA 1
ATOM 4206 C C . ASN B 1 248 ? 18.234 -17.75 2.881 1 98.56 248 ASN B C 1
ATOM 4208 O O . ASN B 1 248 ? 17.391 -18.5 2.373 1 98.56 248 ASN B O 1
ATOM 4212 N N . LYS B 1 249 ? 19.531 -17.781 2.621 1 98 249 LYS B N 1
ATOM 4213 C CA . LYS B 1 249 ? 20.109 -18.719 1.661 1 98 249 LYS B CA 1
ATOM 4214 C C . LYS B 1 249 ? 19.547 -18.484 0.262 1 98 249 LYS B C 1
ATOM 4216 O O . LYS B 1 249 ? 19.062 -19.422 -0.378 1 98 249 LYS B O 1
ATOM 4221 N N . LEU B 1 250 ? 19.578 -17.266 -0.138 1 98.62 250 LEU B N 1
ATOM 4222 C CA . LEU B 1 250 ? 19.219 -16.891 -1.501 1 98.62 250 LEU B CA 1
ATOM 4223 C C . LEU B 1 250 ? 20.422 -16.969 -2.428 1 98.62 250 LEU B C 1
ATOM 4225 O O . LEU B 1 250 ? 21.453 -16.359 -2.162 1 98.62 250 LEU B O 1
ATOM 4229 N N . GLY B 1 251 ? 20.312 -17.797 -3.475 1 98.19 251 GLY B N 1
ATOM 4230 C CA . GLY B 1 251 ? 21.359 -17.891 -4.477 1 98.19 251 GLY B CA 1
ATOM 4231 C C . GLY B 1 251 ? 21.016 -17.14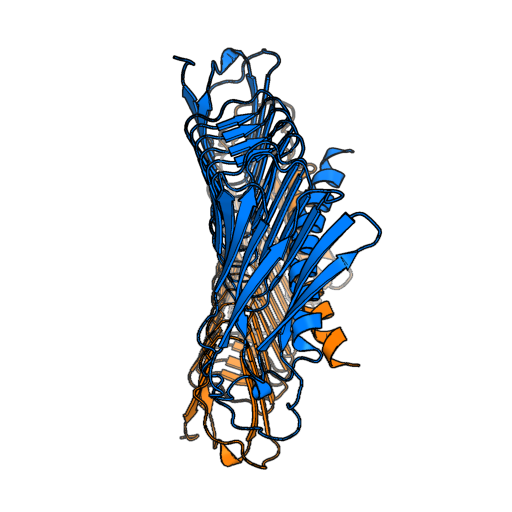1 -5.758 1 98.19 251 GLY B C 1
ATOM 4232 O O . GLY B 1 251 ? 20.062 -17.5 -6.453 1 98.19 251 GLY B O 1
ATOM 4233 N N . CYS B 1 252 ? 21.797 -16.141 -6.078 1 97.38 252 CYS B N 1
ATOM 4234 C CA . CYS B 1 252 ? 21.625 -15.422 -7.34 1 97.38 252 CYS B CA 1
ATOM 4235 C C . CYS B 1 252 ? 22.875 -14.609 -7.68 1 97.38 252 CYS B C 1
ATOM 4237 O O . CYS B 1 252 ? 23.672 -14.281 -6.797 1 97.38 252 CYS B O 1
ATOM 4239 N N . ASP B 1 253 ? 23.031 -14.297 -8.922 1 96.75 253 ASP B N 1
ATOM 4240 C CA . ASP B 1 253 ? 24.234 -13.586 -9.352 1 96.75 253 ASP B CA 1
ATOM 4241 C C . ASP B 1 253 ? 24 -12.078 -9.375 1 96.75 253 ASP B C 1
ATOM 4243 O O . ASP B 1 253 ? 24.922 -11.297 -9.18 1 96.75 253 ASP B O 1
ATOM 4247 N N . HIS B 1 254 ? 22.797 -11.742 -9.688 1 97.5 254 HIS B N 1
ATOM 4248 C CA . HIS B 1 254 ? 22.422 -10.336 -9.742 1 97.5 254 HIS B CA 1
ATOM 4249 C C . HIS B 1 254 ? 21.188 -10.055 -8.883 1 97.5 254 HIS B C 1
ATOM 4251 O O . HIS B 1 254 ? 20.094 -10.516 -9.203 1 97.5 254 HIS B O 1
ATOM 4257 N N . LEU B 1 255 ? 21.438 -9.234 -7.805 1 97.69 255 LEU B N 1
ATOM 4258 C CA . LEU B 1 255 ? 20.375 -8.969 -6.836 1 97.69 255 LEU B CA 1
ATOM 4259 C C . LEU B 1 255 ? 20.203 -7.473 -6.621 1 97.69 255 LEU B C 1
ATOM 4261 O O . LEU B 1 255 ? 21.156 -6.777 -6.258 1 97.69 255 LEU B O 1
ATOM 4265 N N . ALA B 1 256 ? 18.984 -7.027 -6.871 1 90.94 256 ALA B N 1
ATOM 4266 C CA . ALA B 1 256 ? 18.609 -5.648 -6.578 1 90.94 256 ALA B CA 1
ATOM 4267 C C . ALA B 1 256 ? 17.531 -5.59 -5.5 1 90.94 256 ALA B C 1
ATOM 4269 O O . ALA B 1 256 ? 16.469 -6.195 -5.645 1 90.94 256 ALA B O 1
ATOM 4270 N N . LEU B 1 257 ? 17.859 -4.895 -4.406 1 92.88 257 LEU B N 1
ATOM 4271 C CA . LEU B 1 257 ? 16.953 -4.734 -3.279 1 92.88 257 LEU B CA 1
ATOM 4272 C C . LEU B 1 257 ? 16.688 -3.26 -3 1 92.88 257 LEU B C 1
ATOM 4274 O O . LEU B 1 257 ? 17.609 -2.453 -2.959 1 92.88 257 LEU B O 1
ATOM 4278 N N . SER B 1 258 ? 15.383 -2.982 -2.793 1 84.94 258 SER B N 1
ATOM 4279 C CA . SER B 1 258 ? 15.102 -1.585 -2.482 1 84.94 258 SER B CA 1
ATOM 4280 C C . SER B 1 258 ? 13.891 -1.457 -1.563 1 84.94 258 SER B C 1
ATOM 4282 O O . SER B 1 258 ? 12.891 -2.16 -1.738 1 84.94 258 SER B O 1
ATOM 4284 N N . THR B 1 259 ? 14.07 -0.571 -0.555 1 84.44 259 THR B N 1
ATOM 4285 C CA . THR B 1 259 ? 12.945 -0.19 0.295 1 84.44 259 THR B CA 1
ATOM 4286 C C . THR B 1 259 ? 12.953 1.314 0.554 1 84.44 259 THR B C 1
ATOM 4288 O O . THR B 1 259 ? 13.969 1.981 0.35 1 84.44 259 THR B O 1
ATOM 4291 N N . ILE B 1 260 ? 11.781 1.767 0.919 1 74.56 260 ILE B N 1
ATOM 4292 C CA . ILE B 1 260 ? 11.734 3.158 1.354 1 74.56 260 ILE B CA 1
ATOM 4293 C C . ILE B 1 260 ? 12 3.238 2.855 1 74.56 260 ILE B C 1
ATOM 4295 O O . ILE B 1 260 ? 12.914 3.945 3.295 1 74.56 260 ILE B O 1
ATOM 4299 N N . SER B 1 261 ? 11.219 2.49 3.631 1 81.12 261 SER B N 1
ATOM 4300 C CA . SER B 1 261 ? 11.266 2.766 5.062 1 81.12 261 SER B CA 1
ATOM 4301 C C . SER B 1 261 ? 11.656 1.522 5.855 1 81.12 261 SER B C 1
ATOM 4303 O O . SER B 1 261 ? 11.906 1.6 7.059 1 81.12 261 SER B O 1
ATOM 4305 N N . SER B 1 262 ? 11.781 0.416 5.23 1 88.75 262 SER B N 1
ATOM 4306 C CA . SER B 1 262 ? 11.93 -0.811 6.004 1 88.75 262 SER B CA 1
ATOM 4307 C C . SER B 1 262 ? 13.32 -1.406 5.832 1 88.75 262 SER B C 1
ATOM 4309 O O . SER B 1 262 ? 14.086 -0.973 4.969 1 88.75 262 SER B O 1
ATOM 4311 N N . ASN B 1 263 ? 13.562 -2.336 6.691 1 96.56 263 ASN B N 1
ATOM 4312 C CA . ASN B 1 263 ? 14.883 -2.965 6.723 1 96.56 263 ASN B CA 1
ATOM 4313 C C . ASN B 1 263 ? 15.016 -4.039 5.645 1 96.56 263 ASN B C 1
ATOM 4315 O O . ASN B 1 263 ? 14.016 -4.594 5.188 1 96.56 263 ASN B O 1
ATOM 4319 N N . ILE B 1 264 ? 16.25 -4.223 5.246 1 97.19 264 ILE B N 1
ATOM 4320 C CA . ILE B 1 264 ? 16.641 -5.324 4.375 1 97.19 264 ILE B CA 1
ATOM 4321 C C . ILE B 1 264 ? 17.641 -6.227 5.105 1 97.19 264 ILE B C 1
ATOM 4323 O O . ILE B 1 264 ? 18.688 -5.766 5.574 1 97.19 264 ILE B O 1
ATOM 4327 N N . SER B 1 265 ? 17.234 -7.457 5.242 1 98.75 265 SER B N 1
ATOM 4328 C CA . SER B 1 265 ? 18.109 -8.359 5.98 1 98.75 265 SER B CA 1
ATOM 4329 C C . SER B 1 265 ? 18.109 -9.758 5.367 1 98.75 265 SER B C 1
ATOM 4331 O O . SER B 1 265 ? 17.062 -10.258 4.953 1 98.75 265 SER B O 1
ATOM 4333 N N . GLY B 1 266 ? 19.359 -10.328 5.309 1 98.38 266 GLY B N 1
ATOM 4334 C CA . GLY B 1 266 ? 19.328 -11.711 4.855 1 98.38 266 GLY B CA 1
ATOM 4335 C C . GLY B 1 266 ? 20.719 -12.281 4.578 1 98.38 266 GLY B C 1
ATOM 4336 O O . GLY B 1 266 ? 21.719 -11.641 4.887 1 98.38 266 GLY B O 1
ATOM 4337 N N . THR B 1 267 ? 20.719 -13.5 4.129 1 98.5 267 THR B N 1
ATOM 4338 C CA . THR B 1 267 ? 21.938 -14.227 3.793 1 98.5 267 THR B CA 1
ATOM 4339 C C . THR B 1 267 ? 21.922 -14.672 2.334 1 98.5 267 THR B C 1
ATOM 4341 O O . THR B 1 267 ? 20.938 -15.266 1.873 1 98.5 267 THR B O 1
ATOM 4344 N N . LEU B 1 268 ? 23.016 -14.375 1.628 1 98.19 268 LEU B N 1
ATOM 4345 C CA . LEU B 1 268 ? 23.219 -14.836 0.259 1 98.19 268 LEU B CA 1
ATOM 4346 C C . LEU B 1 268 ? 24.141 -16.047 0.224 1 98.19 268 LEU B C 1
ATOM 4348 O O . LEU B 1 268 ? 25.109 -16.125 0.985 1 98.19 268 LEU B O 1
ATOM 4352 N N . LEU B 1 269 ? 23.844 -16.859 -0.674 1 97.5 269 LEU B N 1
ATOM 4353 C CA . LEU B 1 269 ? 24.734 -17.984 -0.893 1 97.5 269 LEU B CA 1
ATOM 4354 C C . LEU B 1 269 ? 25.938 -17.578 -1.733 1 97.5 269 LEU B C 1
ATOM 4356 O O . LEU B 1 269 ? 25.781 -16.984 -2.805 1 97.5 269 LEU B O 1
ATOM 4360 N N . GLY B 1 270 ? 27.125 -17.953 -1.271 1 95 270 GLY B N 1
ATOM 4361 C CA . GLY B 1 270 ? 28.344 -17.656 -2.018 1 95 270 GLY B CA 1
ATOM 4362 C C . GLY B 1 270 ? 29.359 -16.859 -1.225 1 95 270 GLY B C 1
ATOM 4363 O O . GLY B 1 270 ? 29.281 -16.797 0.004 1 95 270 GLY B O 1
ATOM 4364 N N . ASP B 1 271 ? 30.375 -16.391 -1.957 1 95.5 271 ASP B N 1
ATOM 4365 C CA . ASP B 1 271 ? 31.453 -15.578 -1.388 1 95.5 271 ASP B CA 1
ATOM 4366 C C . ASP B 1 271 ? 31.297 -14.109 -1.789 1 95.5 271 ASP B C 1
ATOM 4368 O O . ASP B 1 271 ? 31.234 -13.789 -2.979 1 95.5 271 ASP B O 1
ATOM 4372 N N . SER B 1 272 ? 31.312 -13.281 -0.761 1 94.56 272 SER B N 1
ATOM 4373 C CA . SER B 1 272 ? 31.156 -11.859 -1.025 1 94.56 272 SER B CA 1
ATOM 4374 C C . SER B 1 272 ? 32.25 -11.352 -1.965 1 94.56 272 SER B C 1
ATOM 4376 O O . SER B 1 272 ? 32.062 -10.367 -2.682 1 94.56 272 SER B O 1
ATOM 4378 N N . ALA B 1 273 ? 33.344 -12.031 -2.045 1 95.12 273 ALA B N 1
ATOM 4379 C CA . ALA B 1 273 ? 34.438 -11.617 -2.895 1 95.12 273 ALA B CA 1
ATOM 4380 C C . ALA B 1 273 ? 34.062 -11.664 -4.367 1 95.12 273 ALA B C 1
ATOM 4382 O O . ALA B 1 273 ? 34.688 -11.016 -5.203 1 95.12 273 ALA B O 1
ATOM 4383 N N . ASN B 1 274 ? 33.031 -12.398 -4.637 1 96.19 274 ASN B N 1
ATOM 4384 C CA . ASN B 1 274 ? 32.594 -12.562 -6.023 1 96.19 274 ASN B CA 1
ATOM 4385 C C . ASN B 1 274 ? 31.578 -11.5 -6.426 1 96.19 274 ASN B C 1
ATOM 4387 O O . ASN B 1 274 ? 31.156 -11.453 -7.582 1 96.19 274 ASN B O 1
ATOM 4391 N N . TYR B 1 275 ? 31.234 -10.656 -5.508 1 96.06 275 TYR B N 1
ATOM 4392 C CA . TYR B 1 275 ? 30.188 -9.68 -5.758 1 96.06 275 TYR B CA 1
ATOM 4393 C C . TYR B 1 275 ? 30.75 -8.266 -5.77 1 96.06 275 TYR B C 1
ATOM 4395 O O . TYR B 1 275 ? 31.562 -7.906 -4.914 1 96.06 275 TYR B O 1
ATOM 4403 N N . ILE B 1 276 ? 30.281 -7.488 -6.746 1 96.5 276 ILE B N 1
ATOM 4404 C CA . ILE B 1 276 ? 30.328 -6.039 -6.594 1 96.5 276 ILE B CA 1
ATOM 4405 C C . ILE B 1 276 ? 29.109 -5.574 -5.785 1 96.5 276 ILE B C 1
ATOM 4407 O O . ILE B 1 276 ? 27.969 -5.773 -6.199 1 96.5 276 ILE B O 1
ATOM 4411 N N . ILE B 1 277 ? 29.359 -4.961 -4.641 1 93.94 277 ILE B N 1
ATOM 4412 C CA . ILE B 1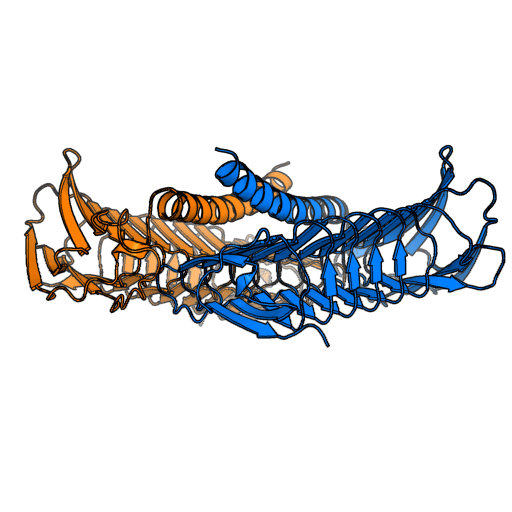 277 ? 28.297 -4.578 -3.715 1 93.94 277 ILE B CA 1
ATOM 4413 C C . ILE B 1 277 ? 28.141 -3.059 -3.711 1 93.94 277 ILE B C 1
ATOM 4415 O O . ILE B 1 277 ? 29.078 -2.33 -3.383 1 93.94 277 ILE B O 1
ATOM 4419 N N . LYS B 1 278 ? 26.953 -2.652 -4.098 1 88.62 278 LYS B N 1
ATOM 4420 C CA . LYS B 1 278 ? 26.531 -1.263 -3.967 1 88.62 278 LYS B CA 1
ATOM 4421 C C . LYS B 1 278 ? 25.406 -1.129 -2.947 1 88.62 278 LYS B C 1
ATOM 4423 O O . LYS B 1 278 ? 24.328 -1.7 -3.129 1 88.62 278 LYS B O 1
ATOM 4428 N N . ALA B 1 279 ? 25.703 -0.457 -1.872 1 87.62 279 ALA B N 1
ATOM 4429 C CA . ALA B 1 279 ? 24.719 -0.306 -0.809 1 87.62 279 ALA B CA 1
ATOM 4430 C C . ALA B 1 279 ? 24.578 1.155 -0.391 1 87.62 279 ALA B C 1
ATOM 4432 O O . ALA B 1 279 ? 25.578 1.88 -0.308 1 87.62 279 ALA B O 1
ATOM 4433 N N . SER B 1 280 ? 23.297 1.505 -0.219 1 80.12 280 SER B N 1
ATOM 4434 C CA . SER B 1 280 ? 23.078 2.877 0.232 1 80.12 280 SER B CA 1
ATOM 4435 C C . SER B 1 280 ? 21.812 2.984 1.087 1 80.12 280 SER B C 1
ATOM 4437 O O . SER B 1 280 ? 20.828 2.283 0.842 1 80.12 280 SER B O 1
ATOM 4439 N N . SER B 1 281 ? 21.875 3.869 2.084 1 78.94 281 SER B N 1
ATOM 4440 C CA . SER B 1 281 ? 20.734 4.254 2.91 1 78.94 281 SER B CA 1
ATOM 4441 C C . SER B 1 281 ? 20.875 5.691 3.406 1 78.94 281 SER B C 1
ATOM 4443 O O . SER B 1 281 ? 21.969 6.121 3.787 1 78.94 281 SER B O 1
ATOM 4445 N N . LEU B 1 282 ? 19.781 6.387 3.344 1 68 282 LEU B N 1
ATOM 4446 C CA . LEU B 1 282 ? 19.828 7.777 3.783 1 68 282 LEU B CA 1
ATOM 4447 C C . LEU B 1 282 ? 19.984 7.863 5.301 1 68 282 LEU B C 1
ATOM 4449 O O . LEU B 1 282 ? 20.812 8.625 5.805 1 68 282 LEU B O 1
ATOM 4453 N N . SER B 1 283 ? 19.188 7.094 6.02 1 73.5 283 SER B N 1
ATOM 4454 C CA . SER B 1 283 ? 19.172 7.242 7.473 1 73.5 283 SER B CA 1
ATOM 4455 C C . SER B 1 283 ? 19.422 5.91 8.164 1 73.5 283 SER B C 1
ATOM 4457 O O . SER B 1 283 ? 19.562 5.859 9.391 1 73.5 283 SER B O 1
ATOM 4459 N N . GLY B 1 284 ? 19.469 4.848 7.43 1 81.38 284 GLY B N 1
ATOM 4460 C CA . GLY B 1 284 ? 19.625 3.531 8.031 1 81.38 284 GLY B CA 1
ATOM 4461 C C . GLY B 1 284 ? 21.078 3.08 8.086 1 81.38 284 GLY B C 1
ATOM 4462 O O . GLY B 1 284 ? 21.922 3.58 7.34 1 81.38 284 GLY B O 1
ATOM 4463 N N . ASP B 1 285 ? 21.375 2.057 8.914 1 88.38 285 ASP B N 1
ATOM 4464 C CA . ASP B 1 285 ? 22.703 1.466 9.039 1 88.38 285 ASP B CA 1
ATOM 4465 C C . ASP B 1 285 ? 22.922 0.398 7.969 1 88.38 285 ASP B C 1
ATOM 4467 O O . ASP B 1 285 ? 21.984 -0.285 7.559 1 88.38 285 ASP B O 1
ATOM 4471 N N . LEU B 1 286 ? 24.234 0.354 7.559 1 91.81 286 LEU B N 1
ATOM 4472 C CA . LEU B 1 286 ? 24.625 -0.66 6.586 1 91.81 286 LEU B CA 1
ATOM 4473 C C . LEU B 1 286 ? 25.547 -1.693 7.219 1 91.81 286 LEU B C 1
ATOM 4475 O O . LEU B 1 286 ? 26.625 -1.347 7.727 1 91.81 286 LEU B O 1
ATOM 4479 N N . ASN B 1 287 ? 25.141 -2.82 7.289 1 95.75 287 ASN B N 1
ATOM 4480 C CA . ASN B 1 287 ? 25.969 -3.941 7.727 1 95.75 287 ASN B CA 1
ATOM 4481 C C . ASN B 1 287 ? 26.109 -4.996 6.633 1 95.75 287 ASN B C 1
ATOM 4483 O O . ASN B 1 287 ? 25.281 -5.906 6.527 1 95.75 287 ASN B O 1
ATOM 4487 N N . LEU B 1 288 ? 27.141 -4.801 5.781 1 95.25 288 LEU B N 1
ATOM 4488 C CA . LEU B 1 288 ? 27.438 -5.703 4.672 1 95.25 288 LEU B CA 1
ATOM 4489 C C . LEU B 1 288 ? 28.953 -5.926 4.551 1 95.25 288 LEU B C 1
ATOM 4491 O O . LEU B 1 288 ? 29.734 -5.094 4.988 1 95.25 288 LEU B O 1
ATOM 4495 N N . PRO B 1 289 ? 29.328 -7.023 3.994 1 93.69 289 PRO B N 1
ATOM 4496 C CA . PRO B 1 289 ? 30.766 -7.203 3.744 1 93.69 289 PRO B CA 1
ATOM 4497 C C . PRO B 1 289 ? 31.297 -6.242 2.688 1 93.69 289 PRO B C 1
ATOM 4499 O O . PRO B 1 289 ? 30.531 -5.582 1.992 1 93.69 289 PRO B O 1
ATOM 4502 N N . ARG B 1 290 ? 32.625 -6.156 2.602 1 91 290 ARG B N 1
ATOM 4503 C CA . ARG B 1 290 ? 33.281 -5.332 1.579 1 91 290 ARG B CA 1
ATOM 4504 C C . ARG B 1 290 ? 33 -5.879 0.183 1 91 290 ARG B C 1
ATOM 4506 O O . ARG B 1 290 ? 32.906 -7.094 -0.01 1 91 290 ARG B O 1
ATOM 4513 N N . SER B 1 291 ? 32.906 -4.961 -0.707 1 90.94 291 SER B N 1
ATOM 4514 C CA . SER B 1 291 ? 32.688 -5.332 -2.102 1 90.94 291 SER B CA 1
ATOM 4515 C C . SER B 1 291 ? 33.906 -6.09 -2.662 1 90.94 291 SER B C 1
ATOM 4517 O O . SER B 1 291 ? 35.062 -5.75 -2.373 1 90.94 291 SER B O 1
ATOM 4519 N N . GLY B 1 292 ? 33.5 -7.137 -3.355 1 92.69 292 GLY B N 1
ATOM 4520 C CA . GLY B 1 292 ? 34.562 -7.816 -4.121 1 92.69 292 GLY B CA 1
ATOM 4521 C C . GLY B 1 292 ? 34.688 -7.289 -5.539 1 92.69 292 GLY B C 1
ATOM 4522 O O . GLY B 1 292 ? 34.312 -6.148 -5.82 1 92.69 292 GLY B O 1
ATOM 4523 N N . ASN B 1 293 ? 35.438 -8 -6.316 1 92.75 293 ASN B N 1
ATOM 4524 C CA . ASN B 1 293 ? 35.656 -7.598 -7.703 1 92.75 293 ASN B CA 1
ATOM 4525 C C . ASN B 1 293 ? 35.188 -8.68 -8.68 1 92.75 293 ASN B C 1
ATOM 4527 O O . ASN B 1 293 ? 35.719 -8.789 -9.781 1 92.75 293 ASN B O 1
ATOM 4531 N N . GLY B 1 294 ? 34.281 -9.469 -8.211 1 94 294 GLY B N 1
ATOM 4532 C CA . GLY B 1 294 ? 33.812 -10.531 -9.078 1 94 294 GLY B CA 1
ATOM 4533 C C . GLY B 1 294 ? 32.812 -10.039 -10.117 1 94 294 GLY B C 1
ATOM 4534 O O . GLY B 1 294 ? 32.75 -8.836 -10.414 1 94 294 GLY B O 1
ATOM 4535 N N . ASP B 1 295 ? 32.094 -11.047 -10.734 1 95.62 295 ASP B N 1
ATOM 4536 C CA . ASP B 1 295 ? 31.203 -10.719 -11.828 1 95.62 295 ASP B CA 1
ATOM 4537 C C . ASP B 1 295 ? 29.75 -10.688 -11.359 1 95.62 295 ASP B C 1
ATOM 4539 O O . ASP B 1 295 ? 28.844 -10.398 -12.141 1 95.62 295 ASP B O 1
ATOM 4543 N N . LYS B 1 296 ? 29.594 -10.93 -10.102 1 97.12 296 LYS B N 1
ATOM 4544 C CA . LYS B 1 296 ? 28.25 -10.875 -9.531 1 97.12 296 LYS B CA 1
ATOM 4545 C C . LYS B 1 296 ? 27.953 -9.5 -8.938 1 97.12 296 LYS B C 1
ATOM 4547 O O . LYS B 1 296 ? 28.875 -8.742 -8.633 1 97.12 296 LYS B O 1
ATOM 4552 N N . MET B 1 297 ? 26.578 -9.172 -8.805 1 97.88 297 MET B N 1
ATOM 4553 C CA . MET B 1 297 ? 26.219 -7.82 -8.383 1 97.88 297 MET B CA 1
ATOM 4554 C C . MET B 1 297 ? 25.172 -7.863 -7.27 1 97.88 297 MET B C 1
ATOM 4556 O O . MET B 1 297 ? 24.203 -8.625 -7.348 1 97.88 297 MET B O 1
ATOM 4560 N N . LEU B 1 298 ? 25.422 -7.113 -6.25 1 96.69 298 LEU B N 1
ATOM 4561 C CA . LEU B 1 298 ? 24.453 -6.793 -5.203 1 96.69 298 LEU B CA 1
ATOM 4562 C C . LEU B 1 298 ? 24.234 -5.285 -5.109 1 96.69 298 LEU B C 1
ATOM 4564 O O . LEU B 1 298 ? 25.141 -4.551 -4.688 1 96.69 298 LEU B O 1
ATOM 4568 N N . ASP B 1 299 ? 23.078 -4.871 -5.531 1 90.06 299 ASP B N 1
ATOM 4569 C CA . ASP B 1 299 ? 22.656 -3.477 -5.457 1 90.06 299 ASP B CA 1
ATOM 4570 C C . ASP B 1 299 ? 21.516 -3.297 -4.465 1 90.06 299 ASP B C 1
ATOM 4572 O O . ASP B 1 299 ? 20.391 -3.738 -4.715 1 90.06 299 ASP B O 1
ATOM 4576 N N . VAL B 1 300 ? 21.828 -2.68 -3.303 1 91.31 300 VAL B N 1
ATOM 4577 C CA . VAL B 1 300 ? 20.844 -2.619 -2.229 1 91.31 300 VAL B CA 1
ATOM 4578 C C . VAL B 1 300 ? 20.719 -1.185 -1.722 1 91.31 300 VAL B C 1
ATOM 4580 O O . VAL B 1 300 ? 21.719 -0.509 -1.496 1 91.31 300 VAL B O 1
ATOM 4583 N N . SER B 1 301 ? 19.406 -0.772 -1.614 1 83.5 301 SER B N 1
ATOM 4584 C CA . SER B 1 301 ? 19.188 0.603 -1.174 1 83.5 301 SER B CA 1
ATOM 4585 C C . SER B 1 301 ? 17.953 0.719 -0.29 1 83.5 301 SER B C 1
ATOM 4587 O O . SER B 1 301 ? 17 -0.03 -0.461 1 83.5 301 SER B O 1
ATOM 4589 N N . SER B 1 302 ? 18.062 1.651 0.648 1 83.5 302 SER B N 1
ATOM 4590 C CA . SER B 1 302 ? 16.938 2.037 1.485 1 83.5 302 SER B CA 1
ATOM 4591 C C . SER B 1 302 ? 17 3.518 1.845 1 83.5 302 SER B C 1
ATOM 4593 O O . SER B 1 302 ? 18.078 4.102 1.924 1 83.5 302 SER B O 1
ATOM 4595 N N . THR B 1 303 ? 15.844 4.059 1.964 1 73.38 303 THR B N 1
ATOM 4596 C CA . THR B 1 303 ? 15.859 5.445 2.424 1 73.38 303 THR B CA 1
ATOM 4597 C C . THR B 1 303 ? 16.094 5.512 3.93 1 73.38 303 THR B C 1
ATOM 4599 O O . THR B 1 303 ? 16.984 6.223 4.395 1 73.38 303 THR B O 1
ATOM 4602 N N . SER B 1 304 ? 15.281 4.762 4.676 1 79.81 304 SER B N 1
ATOM 4603 C CA . SER B 1 304 ? 15.367 4.93 6.125 1 79.81 304 SER B CA 1
ATOM 4604 C C . SER B 1 304 ? 15.648 3.6 6.82 1 79.81 304 SER B C 1
ATOM 4606 O O . SER B 1 304 ? 15.922 3.568 8.023 1 79.81 304 SER B O 1
ATOM 4608 N N . GLY B 1 305 ? 15.602 2.539 6.086 1 86.88 305 GLY B N 1
ATOM 4609 C CA . GLY B 1 305 ? 15.773 1.234 6.703 1 86.88 305 GLY B CA 1
ATOM 4610 C C . GLY B 1 305 ? 17.219 0.818 6.82 1 86.88 305 GLY B C 1
ATOM 4611 O O . GLY B 1 305 ? 18.078 1.296 6.07 1 86.88 305 GLY B O 1
ATOM 4612 N N . ASP B 1 306 ? 17.484 -0.066 7.777 1 94.44 306 ASP B N 1
ATOM 4613 C CA . ASP B 1 306 ? 18.812 -0.688 7.91 1 94.44 306 ASP B CA 1
ATOM 4614 C C . ASP B 1 306 ? 18.984 -1.812 6.895 1 94.44 306 ASP B C 1
ATOM 4616 O O . ASP B 1 306 ? 18.016 -2.451 6.488 1 94.44 306 ASP B O 1
ATOM 4620 N N . ILE B 1 307 ? 20.25 -1.953 6.516 1 95.25 307 ILE B N 1
ATOM 4621 C CA . ILE B 1 307 ? 20.594 -3.037 5.602 1 95.25 307 ILE B CA 1
ATOM 4622 C C . ILE B 1 307 ? 21.609 -3.969 6.266 1 95.25 307 ILE B C 1
ATOM 4624 O O . ILE B 1 307 ? 22.688 -3.539 6.645 1 95.25 307 ILE B O 1
ATOM 4628 N N . ASP B 1 308 ? 21.219 -5.191 6.48 1 98.44 308 ASP B N 1
ATOM 4629 C CA . ASP B 1 308 ? 22.047 -6.219 7.09 1 98.44 308 ASP B CA 1
ATOM 4630 C C . ASP B 1 308 ? 22.094 -7.48 6.23 1 98.44 308 ASP B C 1
ATOM 4632 O O . ASP B 1 308 ? 21.156 -8.281 6.258 1 98.44 308 ASP B O 1
ATOM 4636 N N . ILE B 1 309 ? 23.219 -7.645 5.457 1 98.06 309 ILE B N 1
ATOM 4637 C CA . ILE B 1 309 ? 23.312 -8.773 4.543 1 98.06 309 ILE B CA 1
ATOM 4638 C C . ILE B 1 309 ? 24.625 -9.539 4.801 1 98.06 309 ILE B C 1
ATOM 4640 O O . ILE B 1 309 ? 25.688 -8.938 4.867 1 98.06 309 ILE B O 1
ATOM 4644 N N . ASP B 1 310 ? 24.484 -10.828 4.961 1 97.75 310 ASP B N 1
ATOM 4645 C CA . ASP B 1 310 ? 25.641 -11.719 5.121 1 97.75 310 ASP B CA 1
ATOM 4646 C C . ASP B 1 310 ? 25.688 -12.742 3.992 1 97.75 310 ASP B C 1
ATOM 4648 O O . ASP B 1 310 ? 24.75 -12.875 3.215 1 97.75 310 ASP B O 1
ATOM 4652 N N . PHE B 1 311 ? 26.922 -13.32 3.916 1 97.31 311 PHE B N 1
ATOM 4653 C CA . PHE B 1 311 ? 27.125 -14.375 2.932 1 97.31 311 PHE B CA 1
ATOM 4654 C C . PHE B 1 311 ? 27.406 -15.703 3.619 1 97.31 311 PHE B C 1
ATOM 4656 O O . PHE B 1 311 ? 28.078 -15.75 4.645 1 97.31 311 PHE B O 1
ATOM 4663 N N . SER B 1 312 ? 26.797 -16.734 3.051 1 94.69 312 SER B N 1
ATOM 4664 C CA . SER B 1 312 ? 27.062 -18.094 3.514 1 94.69 312 SER B CA 1
ATOM 4665 C C . SER B 1 312 ? 27.625 -18.969 2.393 1 94.69 312 SER B C 1
ATOM 4667 O O . SER B 1 312 ? 27.188 -18.875 1.246 1 94.69 312 SER B O 1
ATOM 4669 N N . PRO B 1 313 ? 28.641 -19.828 2.773 1 89.25 313 PRO B N 1
ATOM 4670 C CA . PRO B 1 313 ? 29.188 -20.719 1.74 1 89.25 313 PRO B CA 1
ATOM 4671 C C . PRO B 1 313 ? 28.156 -21.703 1.203 1 89.25 313 PRO B C 1
ATOM 4673 O O . PRO B 1 313 ? 27.203 -22.062 1.911 1 89.25 313 PRO B O 1
ATOM 4676 N N . VAL B 1 314 ? 28.438 -21.922 -0.064 1 81.38 314 VAL B N 1
ATOM 4677 C CA . VAL B 1 314 ? 27.578 -22.906 -0.697 1 81.38 314 VAL B CA 1
ATOM 4678 C C . VAL B 1 314 ? 27.906 -24.312 -0.181 1 81.38 314 VAL B C 1
ATOM 4680 O O . VAL B 1 314 ? 29.078 -24.719 -0.19 1 81.38 314 VAL B O 1
ATOM 4683 N N . ASN B 1 315 ? 27.297 -24.969 0.848 1 60.5 315 ASN B N 1
ATOM 4684 C CA . ASN B 1 315 ? 27.641 -26.344 1.212 1 60.5 315 ASN B CA 1
ATOM 4685 C C . ASN B 1 315 ? 27.25 -27.312 0.104 1 60.5 315 ASN B C 1
ATOM 4687 O O . ASN B 1 315 ? 26.281 -27.094 -0.618 1 60.5 315 ASN B O 1
#

pLDDT: mean 82.05, std 21.81, range [26.53, 98.88]

Sequence (630 aa):
MKSKYSILMLIAGGLILLGAILSLLAFALVGFNWNALNSGSPVEEKNYTHDLNGLNGLVVTGLDDTVVITGSDDDQINIHYFENDQSTYQIELTPNGELRINHSILDNWRNHIGFHFDTRKSTITISVPRTFHGLITASSISGDLKLADLQNLDTVIVSTASGEINLNQLLVNDQISASNTSGSLTLENVTANGNLDLANASGETVLKRATIKGNMSATSISNSIDINETTVAGNTTLESSSGELLFNKLGCDHLALSTISSNISGTLLGDSANYIIKASSLSGDLNLPRSGNGDKMLDVSSTSGDIDIDFSPVNMKSKYSILMLIAGGLILLGAILSLLAFALVGFNWNALNSGSPVEEKNYTHDLNGLNGLVVTGLDDTVVITGSDDDQINIHYFENDQSTYQIELTPNGELRINHSILDNWRNHIGFHFDTRKSTITISVPRTFHGLITASSISGDLKLADLQNLDTVIVSTASGEINLNQLLVNDQISASNTSGSLTLENVTANGNLDLANASGETVLKRATIKGNMSATSISNSIDINETTVAGNTTLESSSGELLFNKLGCDHLALSTISSNISGTLLGDSANYIIKASSLSGDLNLPRSGNGDKMLDVSSTSGDIDIDFSPVN

Organism: Acetobacterium woodii (strain ATCC 29683 / DSM 1030 / JCM 2381 / KCTC 1655 / WB1) (NCBI:txid931626)

Radius of gyration: 27.03 Å; Cα contacts (8 Å, |Δi|>4): 1986; chains: 2; bounding box: 71×82×54 Å

Foldseek 3Di:
DVVVVVVVVVVVVQVVLVVVLVVVVCVCPVPPLVQQQADPFDKDKDKDKDALPLAAEEAEEEEAAAEEEEEDQDRIKMKIWIDGPFWDWDWDQDPNRYTYIYIDGDPPNPPDPPHDRPPPHIYMYIYDHLPREHEYEYEYAAYEYHYEHHEHYAEYEYEYEHYEYEAEQYEYAEEYEYEYEAEEYEYENYEHQYEYEYEYEHYEYEAEQYEYAYEYEYEYEAAEYEYENYEHEYAYEYEYAHYEYEYEAYEYQHYEYEYEAEEYEYEYEDDQQQEAEAEEEQAAAEADDDHHDHPGYHHYYYHHYYYYYYYDYDD/DVVVVVVVVVVVVQVVLVVVLVVVVCVCPVPPLVQQQADPFDKDKDKDKDALPLAAEEAEEEEAAAEEEEEDQDRIKMKIWIDGPFWDWDWDQDPNRYTYIYIDGDPPNVPDPDDDRPPPHIYMYIYDHLPREHEYEYEYAAYEYHYEHHERYAEYAYEYEHYEYEAEQYEYAEEYEYEYEAEEYEYENYEHQYEYEYEYEHYEYEAEQYEYAYEYEYEYEAAEYEAENYEYEYAYEYEYAHYEYEYEAYEYQHYEYEYEAEEYEYEYEDDQQQEAEAEEEQAAAEADDDHHDHPGYHHYYYHHYYYYYYYDYDD